Protein AF-A0A7S2VFX1-F1 (afdb_monomer_lite)

InterPro domains:
  IPR008928 Six-hairpin glycosidase superfamily [SSF48208] (73-477)
  IPR012341 Six-hairpin glycosidase-like superfamily [G3DSA:1.50.10.10] (66-478)
  IPR054491 Mannosylglycerate hydrolase MGH1-like, glycoside hydrolase domain [PF22422] (74-386)

Structure (mmCIF, N/CA/C/O backbone):
data_AF-A0A7S2VFX1-F1
#
_entry.id   AF-A0A7S2VFX1-F1
#
loop_
_atom_site.group_PDB
_atom_site.id
_atom_site.type_symbol
_atom_site.label_atom_id
_atom_site.label_alt_id
_atom_site.label_comp_id
_atom_site.label_asym_id
_atom_site.label_entity_id
_atom_site.label_seq_id
_atom_site.pdbx_PDB_ins_code
_atom_site.Cartn_x
_atom_site.Cartn_y
_atom_site.Cartn_z
_atom_site.occupancy
_atom_site.B_iso_or_equiv
_atom_site.auth_seq_id
_atom_site.auth_comp_id
_atom_site.auth_asym_id
_atom_site.auth_atom_id
_atom_site.pdbx_PDB_model_num
ATOM 1 N N . MET A 1 1 ? -3.428 -0.603 46.374 1.00 33.31 1 MET A N 1
ATOM 2 C CA . MET A 1 1 ? -2.590 -1.758 45.980 1.00 33.31 1 MET A CA 1
ATOM 3 C C . MET A 1 1 ? -3.506 -2.865 45.444 1.00 33.31 1 MET A C 1
ATOM 5 O O . MET A 1 1 ? -3.702 -3.890 46.081 1.00 33.31 1 MET A O 1
ATOM 9 N N . MET A 1 2 ? -4.162 -2.588 44.310 1.00 26.67 2 MET A N 1
ATOM 10 C CA . MET A 1 2 ? -5.038 -3.521 43.588 1.00 26.67 2 MET A CA 1
ATOM 11 C C . MET A 1 2 ? -4.277 -4.099 42.393 1.00 26.67 2 MET A C 1
ATOM 13 O O . MET A 1 2 ? -3.355 -3.478 41.875 1.00 26.67 2 MET A O 1
ATOM 17 N N . ARG A 1 3 ? -4.646 -5.330 42.057 1.00 28.69 3 ARG A N 1
ATOM 18 C CA . ARG A 1 3 ? -3.857 -6.371 41.400 1.00 28.69 3 ARG A CA 1
ATOM 19 C C . ARG A 1 3 ? -3.535 -6.124 39.923 1.00 28.69 3 ARG A C 1
ATOM 21 O O . ARG A 1 3 ? -4.416 -5.889 39.106 1.00 28.69 3 ARG A O 1
ATOM 28 N N . MET A 1 4 ? -2.266 -6.357 39.607 1.00 33.19 4 MET A N 1
ATOM 29 C CA . MET A 1 4 ? -1.637 -6.416 38.288 1.00 33.19 4 MET A CA 1
ATOM 30 C C . MET A 1 4 ? -1.724 -7.850 37.725 1.00 33.19 4 MET A C 1
ATOM 32 O O . MET A 1 4 ? -0.720 -8.529 37.540 1.00 33.19 4 MET A O 1
ATOM 36 N N . THR A 1 5 ? -2.947 -8.358 37.542 1.00 37.72 5 THR A N 1
ATOM 37 C CA . THR A 1 5 ? -3.208 -9.701 36.972 1.00 37.72 5 THR A CA 1
ATOM 38 C C . THR A 1 5 ? -3.954 -9.644 35.633 1.00 37.72 5 THR A C 1
ATOM 40 O O . THR A 1 5 ? -4.164 -10.690 35.029 1.00 37.72 5 THR A O 1
ATOM 43 N N . SER A 1 6 ? -4.333 -8.455 35.134 1.00 46.56 6 SER A N 1
ATOM 44 C CA . SER A 1 6 ? -5.256 -8.372 33.992 1.00 46.56 6 SER A CA 1
ATOM 45 C C . SER A 1 6 ? -4.603 -8.638 32.634 1.00 46.56 6 SER A C 1
ATOM 47 O O . SER A 1 6 ? -5.194 -9.350 31.847 1.00 46.56 6 SER A O 1
ATOM 49 N N . LEU A 1 7 ? -3.368 -8.209 32.354 1.00 42.47 7 LEU A N 1
ATOM 50 C CA . LEU A 1 7 ? -2.853 -8.264 30.970 1.00 42.47 7 LEU A CA 1
ATOM 51 C C . LEU A 1 7 ? -2.482 -9.678 30.469 1.00 42.47 7 LEU A C 1
ATOM 53 O O . LEU A 1 7 ? -2.742 -10.009 29.315 1.00 42.47 7 LEU A O 1
ATOM 57 N N . LEU A 1 8 ? -1.970 -10.565 31.333 1.00 43.78 8 LEU A N 1
ATOM 58 C CA . LEU A 1 8 ? -1.825 -11.994 30.991 1.00 43.78 8 LEU A CA 1
ATOM 59 C C . LEU A 1 8 ? -3.181 -12.731 31.003 1.00 43.78 8 LEU A C 1
ATOM 61 O O . LEU A 1 8 ? -3.349 -13.720 30.291 1.00 43.78 8 LEU A O 1
ATOM 65 N N . GLN A 1 9 ? -4.177 -12.238 31.754 1.00 48.12 9 GLN A N 1
ATOM 66 C CA . GLN A 1 9 ? -5.572 -12.686 31.625 1.00 48.12 9 GLN A CA 1
ATOM 67 C C . GLN A 1 9 ? -6.243 -12.153 30.342 1.00 48.12 9 GLN A C 1
ATOM 69 O O . GLN A 1 9 ? -7.143 -12.807 29.820 1.00 48.12 9 GLN A O 1
ATOM 74 N N . ASP A 1 10 ? -5.777 -11.037 29.778 1.00 52.31 10 ASP A N 1
ATOM 75 C CA . ASP A 1 10 ? -6.357 -10.407 28.589 1.00 52.31 10 ASP A CA 1
ATOM 76 C C . ASP A 1 10 ? -5.992 -11.153 27.298 1.00 52.31 10 ASP A C 1
ATOM 78 O O . ASP A 1 10 ? -6.836 -11.237 26.405 1.00 52.31 10 ASP A O 1
ATOM 82 N N . ASN A 1 11 ? -4.817 -11.791 27.212 1.00 52.62 11 ASN A N 1
ATOM 83 C CA . ASN A 1 11 ? -4.531 -12.754 26.134 1.00 52.62 11 ASN A CA 1
ATOM 84 C C . ASN A 1 11 ? -5.413 -14.007 26.249 1.00 52.62 11 ASN A C 1
ATOM 86 O O . ASN A 1 11 ? -5.896 -14.519 25.239 1.00 52.62 11 ASN A O 1
ATOM 90 N N . ASN A 1 12 ? -5.716 -14.435 27.480 1.00 54.69 12 ASN A N 1
ATOM 91 C CA . ASN A 1 12 ? -6.680 -15.507 27.722 1.00 54.69 12 ASN A CA 1
ATOM 92 C C . ASN A 1 12 ? -8.123 -15.089 27.383 1.00 54.69 12 ASN A C 1
ATOM 94 O O . ASN A 1 12 ? -8.945 -15.950 27.104 1.00 54.69 12 ASN A O 1
ATOM 98 N N . SER A 1 13 ? -8.465 -13.794 27.363 1.00 58.91 13 SER A N 1
ATOM 99 C CA . SER A 1 13 ? -9.802 -13.332 26.943 1.00 58.91 13 SER A CA 1
ATOM 100 C C . SER A 1 13 ? -10.052 -13.517 25.441 1.00 58.91 13 SER A C 1
ATOM 102 O O . SER A 1 13 ? -11.174 -13.824 25.041 1.00 58.91 13 SER A O 1
ATOM 104 N N . ILE A 1 14 ? -9.001 -13.398 24.617 1.00 62.12 14 ILE A N 1
ATOM 105 C CA . ILE A 1 14 ? -9.079 -13.626 23.165 1.00 62.12 14 ILE A CA 1
ATOM 106 C C . ILE A 1 14 ? -9.322 -15.117 22.877 1.00 62.12 14 ILE A C 1
ATOM 108 O O . ILE A 1 14 ? -10.016 -15.454 21.916 1.00 62.12 14 ILE A O 1
ATOM 112 N N . THR A 1 15 ? -8.795 -16.006 23.728 1.00 59.31 15 THR A N 1
ATOM 113 C CA . THR A 1 15 ? -8.941 -17.464 23.599 1.00 59.31 15 THR A CA 1
ATOM 114 C C . THR A 1 15 ? -10.164 -18.037 24.332 1.00 59.31 15 THR A C 1
ATOM 116 O O . THR A 1 15 ? -10.710 -19.036 23.873 1.00 59.31 15 THR A O 1
ATOM 119 N N . ASN A 1 16 ? -10.644 -17.403 25.413 1.00 51.91 16 ASN A N 1
ATOM 120 C CA . ASN A 1 16 ? -11.705 -17.932 26.288 1.00 51.91 16 ASN A CA 1
ATOM 121 C C . ASN A 1 16 ? -13.098 -17.301 26.096 1.00 51.91 16 ASN A C 1
ATOM 123 O O . ASN A 1 16 ? -14.014 -17.636 26.851 1.00 51.91 16 ASN A O 1
ATOM 127 N N . SER A 1 17 ? -13.314 -16.412 25.117 1.00 56.19 17 SER A N 1
ATOM 128 C CA . SER A 1 17 ? -14.684 -16.022 24.745 1.00 56.19 17 SER A CA 1
ATOM 129 C C . SER A 1 17 ? -15.434 -17.280 24.285 1.00 56.19 17 SER A C 1
ATOM 131 O O . SER A 1 17 ? -14.989 -17.902 23.321 1.00 56.19 17 SER A O 1
ATOM 133 N N . SER A 1 18 ? -16.509 -17.674 24.984 1.00 50.53 18 SER A N 1
ATOM 134 C CA . SER A 1 18 ? -17.285 -18.909 24.763 1.00 50.53 18 SER A CA 1
ATOM 135 C C . SER A 1 18 ? -17.338 -19.302 23.283 1.00 50.53 18 SER A C 1
ATOM 137 O O . SER A 1 18 ? -17.960 -18.610 22.477 1.00 50.53 18 SER A O 1
ATOM 139 N N . ILE A 1 19 ? -16.621 -20.371 22.929 1.00 54.34 19 ILE A N 1
ATOM 140 C CA . ILE A 1 19 ? -16.314 -20.746 21.547 1.00 54.34 19 ILE A CA 1
ATOM 141 C C . ILE A 1 19 ? -17.602 -21.201 20.852 1.00 54.34 19 ILE A C 1
ATOM 143 O O . ILE A 1 19 ? -17.987 -22.363 20.925 1.00 54.34 19 ILE A O 1
ATOM 147 N N . THR A 1 20 ? -18.264 -20.280 20.159 1.00 62.88 20 THR A N 1
ATOM 148 C CA . THR A 1 20 ? -19.291 -20.581 19.149 1.00 62.88 20 THR A CA 1
ATOM 149 C C . THR A 1 20 ? -18.734 -20.457 17.724 1.00 62.88 20 THR A C 1
AT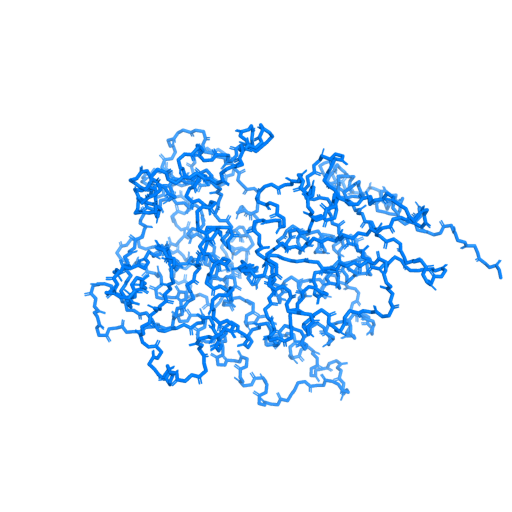OM 151 O O . THR A 1 20 ? -19.498 -20.312 16.775 1.00 62.88 20 THR A O 1
ATOM 154 N N . GLY A 1 21 ? -17.405 -20.471 17.563 1.00 70.50 21 GLY A N 1
ATOM 155 C CA . GLY A 1 21 ? -16.719 -20.320 16.275 1.00 70.50 21 GLY A CA 1
ATOM 156 C C . GLY A 1 21 ? -16.372 -21.652 15.608 1.00 70.50 21 GLY A C 1
ATOM 157 O O . GLY A 1 21 ? -16.281 -22.694 16.258 1.00 70.50 21 GLY A O 1
ATOM 158 N N . THR A 1 22 ? -16.142 -21.617 14.294 1.00 86.56 22 THR A N 1
ATOM 159 C CA . THR A 1 22 ? -15.633 -22.783 13.546 1.00 86.56 22 THR A CA 1
ATOM 160 C C . THR A 1 22 ? -14.206 -23.153 13.995 1.00 86.56 22 THR A C 1
ATOM 162 O O . THR A 1 22 ? -13.490 -22.291 14.514 1.00 86.56 22 THR A O 1
ATOM 165 N N . PRO A 1 23 ? -13.725 -24.393 13.757 1.00 88.12 23 PRO A N 1
ATOM 166 C CA . PRO A 1 23 ? -12.337 -24.767 14.052 1.00 88.12 23 PRO A CA 1
ATOM 167 C C . PRO A 1 23 ? -11.302 -23.833 13.405 1.00 88.12 23 PRO A C 1
ATOM 169 O O . PRO A 1 23 ? -10.322 -23.456 14.044 1.00 88.12 23 PRO A O 1
ATOM 172 N N . LEU A 1 24 ? -11.563 -23.393 12.167 1.00 85.88 24 LEU A N 1
ATOM 173 C CA . LEU A 1 24 ? -10.715 -22.441 11.449 1.00 85.88 24 LEU A CA 1
ATOM 174 C C . LEU A 1 24 ? -10.653 -21.083 12.161 1.00 85.88 24 LEU A C 1
ATOM 176 O O . LEU A 1 24 ? -9.581 -20.502 12.305 1.00 85.88 24 LEU A O 1
ATOM 180 N N . GLU A 1 25 ? -11.794 -20.585 12.638 1.00 85.75 25 GLU A N 1
ATOM 181 C CA . GLU A 1 25 ? -11.852 -19.327 13.380 1.00 85.75 25 GLU A CA 1
ATOM 182 C C . GLU A 1 25 ? -11.098 -19.418 14.713 1.00 85.75 25 GLU A C 1
ATOM 184 O O . GLU A 1 25 ? -10.359 -18.501 15.068 1.00 85.75 25 GLU A O 1
ATOM 189 N N . SER A 1 26 ? -11.239 -20.532 15.436 1.00 86.31 26 SER A N 1
ATOM 190 C CA . SER A 1 26 ? -10.502 -20.774 16.680 1.00 86.31 26 SER A CA 1
ATOM 191 C C . SER A 1 26 ? -8.988 -20.782 16.446 1.00 86.31 26 SER A C 1
ATOM 193 O O . SER A 1 26 ? -8.245 -20.106 17.162 1.00 86.31 26 SER A O 1
ATOM 195 N N . GLN A 1 27 ? -8.530 -21.457 15.389 1.00 88.00 27 GLN A N 1
ATOM 196 C CA . GLN A 1 27 ? -7.118 -21.482 15.017 1.00 88.00 27 GLN A CA 1
ATOM 197 C C . GLN A 1 27 ? -6.606 -20.091 14.615 1.00 88.00 27 GLN A C 1
ATOM 199 O O . GLN A 1 27 ? -5.551 -19.670 15.087 1.00 88.00 27 GLN A O 1
ATOM 204 N N . ALA A 1 28 ? -7.367 -19.337 13.815 1.00 86.88 28 ALA A N 1
ATOM 205 C CA . ALA A 1 28 ? -7.005 -17.975 13.422 1.00 86.88 28 ALA A CA 1
ATOM 206 C C . ALA A 1 28 ? -6.890 -17.030 14.633 1.00 86.88 28 ALA A C 1
ATOM 208 O O . ALA A 1 28 ? -5.941 -16.250 14.722 1.00 86.88 28 ALA A O 1
ATOM 209 N N . ARG A 1 29 ? -7.809 -17.137 15.603 1.00 88.25 29 ARG A N 1
ATOM 210 C CA . ARG A 1 29 ? -7.745 -16.389 16.870 1.00 88.25 29 ARG A CA 1
ATOM 211 C C . ARG A 1 29 ? -6.509 -16.757 17.683 1.00 88.25 29 ARG A C 1
ATOM 213 O O . ARG A 1 29 ? -5.850 -15.862 18.201 1.00 88.25 29 ARG A O 1
ATOM 220 N N . SER A 1 30 ? -6.178 -18.047 17.766 1.00 87.94 30 SER A N 1
ATOM 221 C CA . SER A 1 30 ? -4.975 -18.519 18.460 1.00 87.94 30 SER A CA 1
ATOM 222 C C . SER A 1 30 ? -3.700 -17.971 17.820 1.00 87.94 30 SER A C 1
ATOM 224 O O . SER A 1 30 ? -2.816 -17.502 18.534 1.00 87.94 30 SER A O 1
ATOM 226 N N . ILE A 1 31 ? -3.613 -17.991 16.485 1.00 88.19 31 ILE A N 1
ATOM 227 C CA . ILE A 1 31 ? -2.472 -17.440 15.743 1.00 88.19 31 ILE A CA 1
ATOM 228 C C . ILE A 1 31 ? -2.347 -15.942 16.024 1.00 88.19 31 ILE A C 1
ATOM 230 O O . ILE A 1 31 ? -1.284 -15.496 16.456 1.00 88.19 31 ILE A O 1
ATOM 234 N N . LEU A 1 32 ? -3.438 -15.179 15.875 1.00 88.94 32 LEU A N 1
ATOM 235 C CA . LEU A 1 32 ? -3.440 -13.747 16.170 1.00 88.94 32 LEU A CA 1
ATOM 236 C C . LEU A 1 32 ? -3.000 -13.480 17.611 1.00 88.94 32 LEU A C 1
ATOM 238 O O . LEU A 1 32 ? -2.066 -12.713 17.807 1.00 88.94 32 LEU A O 1
ATOM 242 N N . ALA A 1 33 ? -3.597 -14.146 18.601 1.00 87.75 33 ALA A N 1
ATOM 243 C CA . ALA A 1 33 ? -3.255 -13.966 20.010 1.00 87.75 33 ALA A CA 1
ATOM 244 C C . ALA A 1 33 ? -1.771 -14.246 20.290 1.00 87.75 33 ALA A C 1
ATOM 246 O O . ALA A 1 33 ? -1.122 -13.457 20.970 1.00 87.75 33 ALA A O 1
ATOM 247 N N . SER A 1 34 ? -1.217 -15.320 19.716 1.00 88.19 34 SER A N 1
ATOM 248 C CA . SER A 1 34 ? 0.209 -15.653 19.851 1.00 88.19 34 SER A CA 1
ATOM 249 C C . SER A 1 34 ? 1.148 -14.680 19.130 1.00 88.19 34 SER A C 1
ATOM 251 O O . SER A 1 34 ? 2.321 -14.575 19.482 1.00 88.19 34 SER A O 1
ATOM 253 N N . SER A 1 35 ? 0.640 -13.943 18.138 1.00 88.00 35 SER A N 1
ATOM 254 C CA . SER A 1 35 ? 1.414 -12.951 17.389 1.00 88.00 35 SER A CA 1
ATOM 255 C C . SER A 1 35 ? 1.465 -11.580 18.070 1.00 88.00 35 SER A C 1
ATOM 257 O O . SER A 1 35 ? 2.346 -10.786 17.744 1.00 88.00 35 SER A O 1
ATOM 259 N N . ILE A 1 36 ? 0.561 -11.275 19.011 1.00 90.38 36 ILE A N 1
ATOM 260 C CA . ILE A 1 36 ? 0.500 -9.961 19.671 1.00 90.38 36 ILE A CA 1
ATOM 261 C C . ILE A 1 36 ? 1.710 -9.795 20.584 1.00 90.38 36 ILE A C 1
ATOM 263 O O . ILE A 1 36 ? 1.904 -10.558 21.527 1.00 90.38 36 ILE A O 1
ATOM 267 N N . HIS A 1 37 ? 2.497 -8.760 20.319 1.00 88.19 37 HIS A N 1
ATOM 268 C CA . HIS A 1 37 ? 3.628 -8.359 21.143 1.00 88.19 37 HIS A CA 1
ATOM 269 C C . HIS A 1 37 ? 3.364 -6.993 21.750 1.00 88.19 37 HIS A C 1
ATOM 271 O O . HIS A 1 37 ? 2.705 -6.143 21.146 1.00 88.19 37 HIS A O 1
ATOM 277 N N . SER A 1 38 ? 3.894 -6.785 22.954 1.00 87.38 38 SER A N 1
ATOM 278 C CA . SER A 1 38 ? 3.854 -5.492 23.619 1.00 87.38 38 SER A CA 1
ATOM 279 C C . SER A 1 38 ? 5.215 -5.141 24.194 1.00 87.38 38 SER A C 1
ATOM 281 O O . SER A 1 38 ? 5.843 -6.002 24.805 1.00 87.38 38 SER A O 1
ATOM 283 N N . ILE A 1 39 ? 5.633 -3.886 24.048 1.00 82.00 39 ILE A N 1
ATOM 284 C CA . ILE A 1 39 ? 6.846 -3.365 24.692 1.00 82.00 39 ILE A CA 1
ATOM 285 C C . ILE A 1 39 ? 6.400 -2.559 25.924 1.00 82.00 39 ILE A C 1
ATOM 287 O O . ILE A 1 39 ? 5.689 -1.559 25.753 1.00 82.00 39 ILE A O 1
ATOM 291 N N . PRO A 1 40 ? 6.729 -3.001 27.154 1.00 75.19 40 PRO A N 1
ATOM 292 C CA . PRO A 1 40 ? 6.301 -2.338 28.383 1.00 75.19 40 PRO A CA 1
ATOM 293 C C . PRO A 1 40 ? 6.916 -0.938 28.532 1.00 75.19 40 PRO A C 1
ATOM 295 O O . PRO A 1 40 ? 8.020 -0.685 28.061 1.00 75.19 40 PRO A O 1
ATOM 298 N N . SER A 1 41 ? 6.203 -0.027 29.205 1.00 70.44 41 SER A N 1
ATOM 299 C CA . SER A 1 41 ? 6.792 1.228 29.691 1.00 70.44 41 SER A CA 1
ATOM 300 C C . SER A 1 41 ? 7.607 0.952 30.942 1.00 70.44 41 SER A C 1
ATOM 302 O O . SER A 1 41 ? 7.140 0.262 31.846 1.00 70.44 41 SER A O 1
ATOM 304 N N . THR A 1 42 ? 8.802 1.517 31.012 1.00 63.88 42 THR A N 1
ATOM 305 C CA . THR A 1 42 ? 9.691 1.426 32.175 1.00 63.88 42 THR A CA 1
ATOM 306 C C . THR A 1 42 ? 9.437 2.558 33.172 1.00 63.88 42 THR A C 1
ATOM 308 O O . THR A 1 42 ? 9.608 2.383 34.377 1.00 63.88 42 THR A O 1
ATOM 311 N N . THR A 1 43 ? 8.929 3.697 32.689 1.00 62.59 43 THR A N 1
ATOM 312 C CA . THR A 1 43 ? 8.629 4.898 33.482 1.00 62.59 43 THR A CA 1
ATOM 313 C C . THR A 1 43 ? 7.237 4.903 34.118 1.00 62.59 43 THR A C 1
ATOM 315 O O . THR A 1 43 ? 6.988 5.677 35.045 1.00 62.59 43 THR A O 1
ATOM 318 N N . SER A 1 44 ? 6.320 4.036 33.676 1.00 56.25 44 SER A N 1
ATOM 319 C CA . SER A 1 44 ? 4.962 3.954 34.221 1.00 56.25 44 SER A CA 1
ATOM 320 C C . SER A 1 44 ? 4.595 2.530 34.631 1.00 56.25 44 SER A C 1
ATOM 322 O O . SER A 1 44 ? 4.673 1.581 33.858 1.00 56.25 44 SER A O 1
ATOM 324 N N . SER A 1 45 ? 4.122 2.376 35.866 1.00 53.31 45 SER A N 1
ATOM 325 C CA . SER A 1 45 ? 3.791 1.085 36.476 1.00 53.31 45 SER A CA 1
ATOM 326 C C . SER A 1 45 ? 2.562 0.374 35.882 1.00 53.31 45 SER A C 1
ATOM 328 O O . SER A 1 45 ? 2.038 -0.526 36.535 1.00 53.31 45 SER A O 1
ATOM 330 N N . SER A 1 46 ? 2.044 0.744 34.696 1.00 51.03 46 SER A N 1
ATOM 331 C CA . SER A 1 46 ? 0.810 0.101 34.195 1.00 51.03 46 SER A CA 1
ATOM 332 C C . SER A 1 46 ? 0.445 0.172 32.701 1.00 51.03 46 SER A C 1
ATOM 334 O O . SER A 1 46 ? -0.619 -0.342 32.361 1.00 51.03 46 SER A O 1
ATOM 336 N N . SER A 1 47 ? 1.256 0.699 31.776 1.00 60.59 47 SER A N 1
ATOM 337 C CA . SER A 1 47 ? 0.872 0.657 30.348 1.00 60.59 47 SER A CA 1
ATOM 338 C C . SER A 1 47 ? 2.027 0.324 29.416 1.00 60.59 47 SER A C 1
ATOM 340 O O . SER A 1 47 ? 2.998 1.074 29.350 1.00 60.59 47 SER A O 1
ATOM 342 N N . SER A 1 48 ? 1.910 -0.770 28.654 1.00 60.00 48 SER A N 1
ATOM 343 C CA . SER A 1 48 ? 2.790 -1.004 27.507 1.00 60.00 48 SER A CA 1
ATOM 344 C C . SER A 1 48 ? 2.679 0.146 26.512 1.00 60.00 48 SER A C 1
ATOM 346 O O . SER A 1 48 ? 1.584 0.648 26.253 1.00 60.00 48 SER A O 1
ATOM 348 N N . ILE A 1 49 ? 3.822 0.573 25.979 1.00 76.44 49 ILE A N 1
ATOM 349 C CA . ILE A 1 49 ? 3.930 1.752 25.114 1.00 76.44 49 ILE A CA 1
ATOM 350 C C . ILE A 1 49 ? 3.558 1.404 23.670 1.00 76.44 49 ILE A C 1
ATOM 352 O O . ILE A 1 49 ? 2.984 2.233 22.960 1.00 76.44 49 ILE A O 1
ATOM 356 N N . TYR A 1 50 ? 3.877 0.178 23.252 1.00 86.69 50 TYR A N 1
ATOM 357 C CA . TYR A 1 50 ? 3.712 -0.289 21.881 1.00 86.69 50 TYR A CA 1
ATOM 358 C C . TYR A 1 50 ? 3.035 -1.648 21.855 1.00 86.69 50 TYR A C 1
ATOM 360 O O . TYR A 1 50 ? 3.335 -2.502 22.689 1.00 86.69 50 TYR A O 1
ATOM 368 N N . TYR A 1 51 ? 2.172 -1.841 20.863 1.00 89.81 51 TYR A N 1
ATOM 369 C CA . TYR A 1 51 ? 1.478 -3.086 20.570 1.00 89.81 51 TYR A CA 1
ATOM 370 C C . TYR A 1 51 ? 1.502 -3.336 19.065 1.00 89.81 51 TYR A C 1
ATOM 372 O O . TYR A 1 51 ? 1.163 -2.449 18.282 1.00 89.81 51 TYR A O 1
ATOM 380 N N . TYR A 1 52 ? 1.908 -4.533 18.656 1.00 89.69 52 TYR A N 1
ATOM 381 C CA . TYR A 1 52 ? 2.027 -4.882 17.243 1.00 89.69 52 TYR A CA 1
ATOM 382 C C . TYR A 1 52 ? 1.916 -6.397 17.035 1.00 89.69 52 TYR A C 1
ATOM 384 O O . TYR A 1 52 ? 2.208 -7.167 17.955 1.00 89.69 52 TYR A O 1
ATOM 392 N N . PRO A 1 53 ? 1.493 -6.855 15.844 1.00 87.19 53 PRO A N 1
ATOM 393 C CA . PRO A 1 53 ? 1.596 -8.260 15.493 1.00 87.19 53 PRO A CA 1
ATOM 394 C C . PRO A 1 53 ? 3.032 -8.564 15.053 1.00 87.19 53 PRO A C 1
ATOM 396 O O . PRO A 1 53 ? 3.632 -7.795 14.300 1.00 87.19 53 PRO A O 1
ATOM 399 N N . LYS A 1 54 ? 3.582 -9.706 15.466 1.00 80.19 54 LYS A N 1
ATOM 400 C CA . LYS A 1 54 ? 4.793 -10.242 14.843 1.00 80.19 54 LYS A CA 1
ATOM 401 C C . LYS A 1 54 ? 4.518 -10.491 13.369 1.00 80.19 54 LYS A C 1
ATOM 403 O O . LYS A 1 54 ? 3.664 -11.305 13.030 1.00 80.19 54 LYS A O 1
ATOM 408 N N . ALA A 1 55 ? 5.260 -9.804 12.509 1.00 62.62 55 ALA A N 1
ATOM 409 C CA . ALA A 1 55 ? 5.146 -9.992 11.070 1.00 62.62 55 ALA A CA 1
ATOM 410 C C . ALA A 1 55 ? 5.662 -11.377 10.624 1.00 62.62 55 ALA A C 1
ATOM 412 O O . ALA A 1 55 ? 5.228 -11.884 9.595 1.00 62.62 55 ALA A O 1
ATOM 413 N N . TYR A 1 56 ? 6.544 -12.014 11.410 1.00 61.72 56 TYR A N 1
ATOM 414 C CA . TYR A 1 56 ? 7.188 -13.280 11.057 1.00 61.72 56 TYR A CA 1
ATOM 415 C C . TYR A 1 56 ? 7.259 -14.219 12.259 1.00 61.72 56 TYR A C 1
ATOM 417 O O . TYR A 1 56 ? 7.469 -13.787 13.392 1.00 61.72 56 TYR A O 1
ATOM 425 N N . ASN A 1 57 ? 7.144 -15.524 12.003 1.00 54.53 57 ASN A N 1
ATOM 426 C CA . ASN A 1 57 ? 7.300 -16.576 13.014 1.00 54.53 57 ASN A CA 1
ATOM 427 C C . ASN A 1 57 ? 8.781 -16.837 13.368 1.00 54.53 57 ASN A C 1
ATOM 429 O O . ASN A 1 57 ? 9.170 -17.969 13.643 1.00 54.53 57 ASN A O 1
ATOM 433 N N . SER A 1 58 ? 9.622 -15.803 13.296 1.00 55.84 58 SER A N 1
ATOM 434 C CA . SER A 1 58 ? 11.019 -15.868 13.708 1.00 55.84 58 SER A CA 1
ATOM 435 C C . SER A 1 58 ? 11.133 -15.343 15.134 1.00 55.84 58 SER A C 1
ATOM 437 O O . SER A 1 58 ? 10.644 -14.257 15.454 1.00 55.84 58 SER A O 1
ATOM 439 N N . THR A 1 59 ? 11.779 -16.121 16.000 1.00 58.81 59 THR A N 1
ATOM 440 C CA . THR A 1 59 ? 12.169 -15.686 17.348 1.00 58.81 59 THR A CA 1
ATOM 441 C C . THR A 1 59 ? 13.167 -14.536 17.315 1.00 58.81 59 THR A C 1
ATOM 443 O O . THR A 1 59 ? 13.239 -13.772 18.274 1.00 58.81 59 THR A O 1
ATOM 446 N N . ASP A 1 60 ? 13.878 -14.392 16.198 1.00 54.75 60 ASP A N 1
ATOM 447 C CA . ASP A 1 60 ? 15.042 -13.522 16.069 1.00 54.75 60 ASP A CA 1
ATOM 448 C C . ASP A 1 60 ? 14.656 -12.125 15.575 1.00 54.75 60 ASP A C 1
ATOM 450 O O . ASP A 1 60 ? 15.468 -11.202 15.610 1.00 54.75 60 ASP A O 1
ATOM 454 N N . VAL A 1 61 ? 13.402 -11.941 15.136 1.00 61.56 61 VAL A N 1
ATOM 455 C CA . VAL A 1 61 ? 12.927 -10.662 14.606 1.00 61.56 61 VAL A CA 1
ATOM 456 C C . VAL A 1 61 ? 11.789 -10.094 15.443 1.00 61.56 61 VAL A C 1
ATOM 458 O O . VAL A 1 61 ? 10.604 -10.262 15.154 1.00 61.56 61 VAL A O 1
ATOM 461 N N . ASN A 1 62 ? 12.179 -9.371 16.489 1.00 68.00 62 ASN A N 1
ATOM 462 C CA . ASN A 1 62 ? 11.283 -8.548 17.292 1.00 68.00 62 ASN A CA 1
ATOM 463 C C . ASN A 1 62 ? 11.327 -7.085 16.826 1.00 68.00 62 ASN A C 1
ATOM 465 O O . ASN A 1 62 ? 12.335 -6.600 16.316 1.00 68.00 62 ASN A O 1
ATOM 469 N N . GLY A 1 63 ? 10.218 -6.371 17.019 1.00 76.19 63 GLY A N 1
ATOM 470 C CA . GLY A 1 63 ? 10.157 -4.924 16.819 1.00 76.19 63 GLY A CA 1
ATOM 471 C C . GLY A 1 63 ? 9.977 -4.448 15.379 1.00 76.19 63 GLY A C 1
ATOM 472 O O . GLY A 1 63 ? 10.044 -3.247 15.166 1.00 76.19 63 GLY A O 1
ATOM 473 N N . VAL A 1 64 ? 9.724 -5.313 14.393 1.00 82.31 64 VAL A N 1
ATOM 474 C CA . VAL A 1 64 ? 9.368 -4.865 13.031 1.00 82.31 64 VAL A CA 1
ATOM 475 C C . VAL A 1 64 ? 7.858 -4.881 12.852 1.00 82.31 64 VAL A C 1
ATOM 477 O O . VAL A 1 64 ? 7.203 -5.899 13.073 1.00 82.31 64 VAL A O 1
ATOM 480 N N . VAL A 1 65 ? 7.317 -3.747 12.428 1.00 88.19 65 VAL A N 1
ATOM 481 C CA . VAL A 1 65 ? 5.891 -3.528 12.225 1.00 88.19 65 VAL A CA 1
ATOM 482 C C . VAL A 1 65 ? 5.657 -3.163 10.766 1.00 88.19 65 VAL A C 1
ATOM 484 O O . VAL A 1 65 ? 6.046 -2.087 10.320 1.00 88.19 65 VAL A O 1
ATOM 487 N N . ASP A 1 66 ? 5.004 -4.056 10.028 1.00 90.12 66 ASP A N 1
ATOM 488 C CA . ASP A 1 66 ? 4.478 -3.764 8.694 1.00 90.12 66 ASP A CA 1
ATOM 489 C C . ASP A 1 66 ? 3.099 -3.102 8.810 1.00 90.12 66 ASP A C 1
ATOM 491 O O . ASP A 1 66 ? 2.210 -3.617 9.498 1.00 90.12 66 ASP A O 1
ATOM 495 N N . SER A 1 67 ? 2.916 -1.964 8.135 1.00 93.88 67 SER A N 1
ATOM 496 C CA . SER A 1 67 ? 1.675 -1.188 8.205 1.00 93.88 67 SER A CA 1
ATOM 497 C C . SER A 1 67 ? 0.452 -2.011 7.781 1.00 93.88 67 SER A C 1
ATOM 499 O O . SER A 1 67 ? -0.532 -2.081 8.521 1.00 93.88 67 SER A O 1
ATOM 501 N N . THR A 1 68 ? 0.516 -2.714 6.643 1.00 92.81 68 THR A N 1
ATOM 502 C CA . THR A 1 68 ? -0.619 -3.499 6.126 1.00 92.81 68 THR A CA 1
ATOM 503 C C . THR A 1 68 ? -1.023 -4.597 7.117 1.00 92.81 68 THR A C 1
ATOM 505 O O . THR A 1 68 ? -2.201 -4.738 7.455 1.00 92.81 68 THR A O 1
ATOM 508 N N . THR A 1 69 ? -0.047 -5.341 7.636 1.00 91.44 69 THR A N 1
ATOM 509 C CA . THR A 1 69 ? -0.248 -6.409 8.624 1.00 91.44 69 THR A CA 1
ATOM 510 C C . THR A 1 69 ? -0.848 -5.865 9.919 1.00 91.44 69 THR A C 1
ATOM 512 O O . THR A 1 69 ? -1.801 -6.442 10.451 1.00 91.44 69 THR A O 1
ATOM 515 N N . LEU A 1 70 ? -0.349 -4.726 10.410 1.00 94.94 70 LEU A N 1
ATOM 516 C CA . LEU A 1 70 ? -0.872 -4.082 11.612 1.00 94.94 70 LEU A CA 1
ATOM 517 C C . LEU A 1 70 ? -2.330 -3.646 11.440 1.00 94.94 70 LEU A C 1
ATOM 519 O O . LEU A 1 70 ? -3.136 -3.887 12.339 1.00 94.94 70 LEU A O 1
ATOM 523 N N . LEU A 1 71 ? -2.688 -3.043 10.303 1.00 96.25 71 LEU A N 1
ATOM 524 C CA . LEU A 1 71 ? -4.061 -2.610 10.028 1.00 96.25 71 LEU A CA 1
ATOM 525 C C . LEU A 1 71 ? -5.037 -3.798 9.986 1.00 96.25 71 LEU A C 1
ATOM 527 O O . LEU A 1 71 ? -6.115 -3.736 10.584 1.00 96.25 71 LEU A O 1
ATOM 531 N N . LEU A 1 72 ? -4.645 -4.909 9.353 1.00 93.88 72 LEU A N 1
ATOM 532 C CA . LEU A 1 72 ? -5.442 -6.142 9.316 1.00 93.88 72 LEU A CA 1
ATOM 533 C C . LEU A 1 72 ? -5.608 -6.763 10.709 1.00 93.88 72 LEU A C 1
ATOM 535 O O . LEU A 1 72 ? -6.708 -7.198 11.069 1.00 93.88 72 LEU A O 1
ATOM 539 N N . ALA A 1 73 ? -4.540 -6.777 11.511 1.00 94.31 73 ALA A N 1
ATOM 540 C CA . ALA A 1 73 ? -4.582 -7.264 12.885 1.00 94.31 73 ALA A CA 1
ATOM 541 C C . ALA A 1 73 ? -5.494 -6.392 13.761 1.00 94.31 73 ALA A C 1
ATOM 543 O O . ALA A 1 73 ? -6.370 -6.924 14.441 1.00 94.31 73 ALA A O 1
ATOM 544 N N . ALA A 1 74 ? -5.360 -5.064 13.686 1.00 96.12 74 ALA A N 1
ATOM 545 C CA . ALA A 1 74 ? -6.191 -4.117 14.426 1.00 96.12 74 ALA A CA 1
ATOM 546 C C . ALA A 1 74 ? -7.675 -4.256 14.053 1.00 96.12 74 ALA A C 1
ATOM 548 O O . ALA A 1 74 ? -8.534 -4.376 14.920 1.00 96.12 74 ALA A O 1
ATOM 549 N N . ARG A 1 75 ? -8.002 -4.354 12.761 1.00 95.50 75 ARG A N 1
ATOM 550 C CA . ARG A 1 75 ? -9.377 -4.632 12.328 1.00 95.50 75 ARG A CA 1
ATOM 551 C C . ARG A 1 75 ? -9.908 -5.949 12.899 1.00 95.50 75 ARG A C 1
ATOM 553 O O . ARG A 1 75 ? -11.055 -6.020 13.346 1.00 95.50 75 ARG A O 1
ATOM 560 N N . THR A 1 76 ? -9.089 -7.000 12.867 1.00 93.75 76 THR A N 1
ATOM 561 C CA . THR A 1 76 ? -9.478 -8.319 13.377 1.00 93.75 76 THR A CA 1
ATOM 562 C C . THR A 1 76 ? -9.751 -8.255 14.875 1.00 93.75 76 THR A C 1
ATOM 564 O O . THR A 1 76 ? -10.800 -8.719 15.306 1.00 93.75 76 THR A O 1
ATOM 567 N N . LEU A 1 77 ? -8.883 -7.606 15.653 1.00 94.12 77 LEU A N 1
ATOM 568 C CA . LEU A 1 77 ? -9.079 -7.377 17.084 1.00 94.12 77 LEU A CA 1
ATOM 569 C C . LEU A 1 77 ? -10.392 -6.639 17.382 1.00 94.12 77 LEU A C 1
ATOM 571 O O . LEU A 1 77 ? -11.144 -7.086 18.248 1.00 94.12 77 LEU A O 1
ATOM 575 N N . SER A 1 78 ? -10.735 -5.591 16.627 1.00 95.31 78 SER A N 1
ATOM 576 C CA . SER A 1 78 ? -12.034 -4.918 16.771 1.00 95.31 78 SER A CA 1
ATOM 577 C C . SER A 1 78 ? -13.202 -5.863 16.514 1.00 95.31 78 SER A C 1
ATOM 579 O O . SER A 1 78 ? -14.150 -5.877 17.295 1.00 95.31 78 SER A O 1
ATOM 581 N N . LYS A 1 79 ? -13.121 -6.718 15.485 1.00 92.38 79 LYS A N 1
ATOM 582 C CA . LYS A 1 79 ? -14.140 -7.750 15.224 1.00 92.38 79 LYS A CA 1
ATOM 583 C C . LYS A 1 79 ? -14.281 -8.741 16.389 1.00 92.38 79 LYS A C 1
ATOM 585 O O . LYS A 1 79 ? -15.362 -9.287 16.593 1.00 92.38 79 LYS A O 1
ATOM 590 N N . LEU A 1 80 ? -13.217 -8.962 17.163 1.00 91.38 80 LEU A N 1
ATOM 591 C CA . LEU A 1 80 ? -13.236 -9.784 18.377 1.00 91.38 80 LEU A CA 1
ATOM 592 C C . LEU A 1 80 ? -13.714 -9.024 19.629 1.00 91.38 80 LEU A C 1
ATOM 594 O O . LEU A 1 80 ? -13.628 -9.562 20.731 1.00 91.38 80 LEU A O 1
ATOM 598 N N . GLY A 1 81 ? -14.189 -7.783 19.489 1.00 92.75 81 GLY A N 1
ATOM 599 C CA . GLY A 1 81 ? -14.604 -6.936 20.609 1.00 92.75 81 GLY A CA 1
ATOM 600 C C . GLY A 1 81 ? -13.441 -6.280 21.361 1.00 92.75 81 GLY A C 1
ATOM 601 O O . GLY A 1 81 ? -13.647 -5.730 22.439 1.00 92.75 81 GLY A O 1
ATOM 602 N N . ARG A 1 8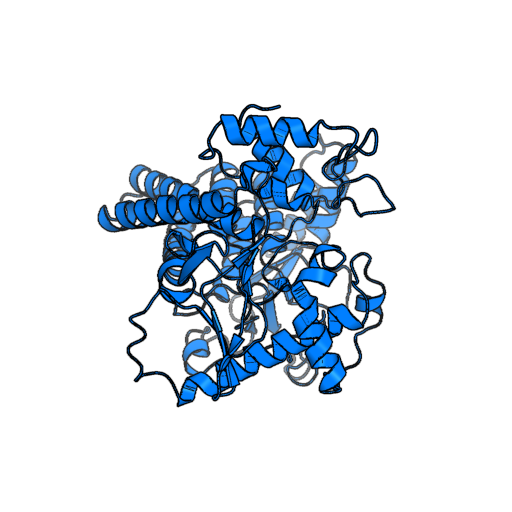2 ? -12.222 -6.319 20.807 1.00 94.06 82 ARG A N 1
ATOM 603 C CA . ARG A 1 82 ? -11.003 -5.724 21.381 1.00 94.06 82 ARG A CA 1
ATOM 604 C C . ARG A 1 82 ? -10.616 -4.425 20.674 1.00 94.06 82 ARG A C 1
ATOM 606 O O . ARG A 1 82 ? -9.478 -4.247 20.226 1.00 94.06 82 ARG A O 1
ATOM 613 N N . SER A 1 83 ? -11.574 -3.502 20.540 1.00 95.44 83 SER A N 1
ATOM 614 C CA . SER A 1 83 ? -11.301 -2.183 19.948 1.00 95.44 83 SER A CA 1
ATOM 615 C C . SER A 1 83 ? -10.283 -1.392 20.774 1.00 95.44 83 SER A C 1
ATOM 617 O O . SER A 1 83 ? -9.486 -0.652 20.206 1.00 95.44 83 SER A O 1
ATOM 619 N N . ASP A 1 84 ? -10.233 -1.613 22.092 1.00 93.94 84 ASP A N 1
ATOM 620 C CA . ASP A 1 84 ? -9.214 -1.075 22.995 1.00 93.94 84 ASP A CA 1
ATOM 621 C C . ASP A 1 84 ? -7.795 -1.340 22.478 1.00 93.94 84 ASP A C 1
ATOM 623 O O . ASP A 1 84 ? -7.032 -0.393 22.291 1.00 93.94 84 ASP A O 1
ATOM 627 N N . LEU A 1 85 ? -7.484 -2.601 22.175 1.00 93.50 85 LEU A N 1
ATOM 628 C CA . LEU A 1 85 ? -6.173 -3.024 21.692 1.00 93.50 85 LEU A CA 1
ATOM 629 C C . LEU A 1 85 ? -5.938 -2.602 20.237 1.00 93.50 85 LEU A C 1
ATOM 631 O O . LEU A 1 85 ? -4.831 -2.232 19.859 1.00 93.50 85 LEU A O 1
ATOM 635 N N . SER A 1 86 ? -6.998 -2.591 19.432 1.00 96.31 86 SER A N 1
ATOM 636 C CA . SER A 1 86 ? -6.957 -2.144 18.034 1.00 96.31 86 SER A CA 1
ATOM 637 C C . SER A 1 86 ? -6.501 -0.689 17.916 1.00 96.31 86 SER A C 1
ATOM 639 O O . SER A 1 86 ? -5.663 -0.358 17.077 1.00 96.31 86 SER A O 1
ATOM 641 N N . TRP A 1 87 ? -6.992 0.182 18.803 1.00 96.50 87 TRP A N 1
ATOM 642 C CA . TRP A 1 87 ? -6.527 1.565 18.880 1.00 96.50 87 TRP A CA 1
ATOM 643 C C . TRP A 1 87 ? -5.060 1.663 19.325 1.00 96.50 87 TRP A C 1
ATOM 645 O O . TRP A 1 87 ? -4.346 2.523 18.814 1.00 96.50 87 TRP A O 1
ATOM 655 N N . GLU A 1 88 ? -4.575 0.787 20.215 1.00 94.81 88 GLU A N 1
ATOM 656 C CA . GLU A 1 88 ? -3.152 0.759 20.604 1.00 94.81 88 GLU A CA 1
ATOM 657 C C . GLU A 1 88 ? -2.224 0.339 19.453 1.00 94.81 88 GLU A C 1
ATOM 659 O O . GLU A 1 88 ? -1.142 0.910 19.283 1.00 94.81 88 GLU A O 1
ATOM 664 N N . PHE A 1 89 ? -2.662 -0.605 18.615 1.00 95.19 89 PHE A N 1
ATOM 665 C CA . PHE A 1 89 ? -1.949 -0.975 17.390 1.00 95.19 89 PHE A CA 1
ATOM 666 C C . PHE A 1 89 ? -1.804 0.252 16.484 1.00 95.19 89 PHE A C 1
ATOM 668 O O . PHE A 1 89 ? -0.701 0.618 16.080 1.00 95.19 89 PHE A O 1
ATOM 675 N N . LEU A 1 90 ? -2.903 0.966 16.234 1.00 96.56 90 LEU A N 1
ATOM 676 C CA . LEU A 1 90 ? -2.863 2.190 15.433 1.00 96.56 90 LEU A CA 1
ATOM 677 C C . LEU A 1 90 ? -1.945 3.255 16.051 1.00 96.56 90 LEU A C 1
ATOM 679 O O . LEU A 1 90 ? -1.200 3.910 15.324 1.00 96.56 90 LEU A O 1
ATOM 683 N N . ARG A 1 91 ? -1.927 3.413 17.383 1.00 94.69 91 ARG A N 1
ATOM 684 C CA . ARG A 1 91 ? -0.996 4.348 18.041 1.00 94.69 91 ARG A CA 1
ATOM 685 C C . ARG A 1 91 ? 0.458 3.965 17.787 1.00 94.69 91 ARG A C 1
ATOM 687 O O . ARG A 1 91 ? 1.265 4.860 17.570 1.00 94.69 91 ARG A O 1
ATOM 694 N N . THR A 1 92 ? 0.779 2.673 17.775 1.00 91.75 92 THR A N 1
ATOM 695 C CA . THR A 1 92 ? 2.131 2.174 17.476 1.00 91.75 92 THR A CA 1
ATOM 696 C C . THR A 1 92 ? 2.577 2.580 16.075 1.00 91.75 92 THR A C 1
ATOM 698 O O . THR A 1 92 ? 3.638 3.180 15.931 1.00 91.75 92 THR A O 1
ATOM 701 N N . LEU A 1 93 ? 1.740 2.353 15.061 1.00 93.38 93 LEU A N 1
ATOM 702 C CA . LEU A 1 93 ? 2.047 2.740 13.681 1.00 93.38 93 LEU A CA 1
ATOM 703 C C . LEU A 1 93 ? 2.203 4.261 13.530 1.00 93.38 93 LEU A C 1
ATOM 705 O O . LEU A 1 93 ? 3.205 4.755 13.021 1.00 93.38 93 LEU A O 1
ATOM 709 N N . PHE A 1 94 ? 1.234 5.028 14.032 1.00 94.38 94 PHE A N 1
ATOM 710 C CA . PHE A 1 94 ? 1.208 6.484 13.883 1.00 94.38 94 PHE A CA 1
ATOM 711 C C . PHE A 1 94 ? 2.202 7.240 14.779 1.00 94.38 94 PHE A C 1
ATOM 713 O O . PHE A 1 94 ? 2.262 8.473 14.702 1.00 94.38 94 PHE A O 1
ATOM 720 N N . ARG A 1 95 ? 2.959 6.549 15.640 1.00 90.50 95 ARG A N 1
ATOM 721 C CA . ARG A 1 95 ? 4.131 7.122 16.323 1.00 90.50 95 ARG A CA 1
ATOM 722 C C . ARG A 1 95 ? 5.322 7.296 15.384 1.00 90.50 95 ARG A C 1
ATOM 724 O O . ARG A 1 95 ? 6.152 8.148 15.658 1.00 90.50 95 ARG A O 1
ATOM 731 N N . ALA A 1 96 ? 5.377 6.537 14.292 1.00 89.44 96 ALA A N 1
ATOM 732 C CA . ALA A 1 96 ? 6.390 6.689 13.252 1.00 89.44 96 ALA A CA 1
ATOM 733 C C . ALA A 1 96 ? 5.990 7.694 12.158 1.00 89.44 96 ALA A C 1
ATOM 735 O O . ALA A 1 96 ? 6.722 7.868 11.191 1.00 89.44 96 ALA A O 1
ATOM 736 N N . GLN A 1 97 ? 4.822 8.338 12.284 1.00 93.31 97 GLN A N 1
ATOM 737 C CA . GLN A 1 97 ? 4.423 9.396 11.363 1.00 93.31 97 GLN A CA 1
ATOM 738 C C . GLN A 1 97 ? 5.315 10.622 11.579 1.00 93.31 97 GLN A C 1
ATOM 740 O O . GLN A 1 97 ? 5.354 11.163 12.686 1.00 93.31 97 GLN A O 1
ATOM 745 N N . SER A 1 98 ? 5.975 11.079 10.523 1.00 89.12 98 SER A N 1
ATOM 746 C CA . SER A 1 98 ? 6.833 12.263 10.561 1.00 89.12 98 SER A CA 1
ATOM 747 C C . SER A 1 98 ? 6.030 13.563 10.719 1.00 89.12 98 SER A C 1
ATOM 749 O O . SER A 1 98 ? 4.805 13.623 10.548 1.00 89.12 98 SER A O 1
ATOM 751 N N . SER A 1 99 ? 6.745 14.648 11.011 1.00 88.81 99 SER A N 1
ATOM 752 C CA . SER A 1 99 ? 6.193 15.997 11.169 1.00 88.81 99 SER A CA 1
ATOM 753 C C . SER A 1 99 ? 5.462 16.500 9.911 1.00 88.81 99 SER A C 1
ATOM 755 O O . SER A 1 99 ? 4.384 17.096 10.032 1.00 88.81 99 SER A O 1
ATOM 757 N N . ASN A 1 100 ? 5.989 16.192 8.717 1.00 88.31 100 ASN A N 1
ATOM 758 C CA . ASN A 1 100 ? 5.387 16.530 7.419 1.00 88.31 100 ASN A CA 1
ATOM 759 C C . ASN A 1 100 ? 4.186 15.644 7.036 1.00 88.31 100 ASN A C 1
ATOM 761 O O . ASN A 1 100 ? 3.529 15.921 6.037 1.00 88.31 100 ASN A O 1
ATOM 765 N N . GLY A 1 101 ? 3.877 14.614 7.830 1.00 94.38 101 GLY A N 1
ATOM 766 C CA . GLY A 1 101 ? 2.741 13.723 7.630 1.00 94.38 101 GLY A CA 1
ATOM 767 C C . GLY A 1 101 ? 3.076 12.385 6.978 1.00 94.38 101 GLY A C 1
ATOM 768 O O . GLY A 1 101 ? 2.200 11.519 7.025 1.00 94.38 101 GLY A O 1
ATOM 769 N N . PHE A 1 102 ? 4.287 12.196 6.436 1.00 94.44 102 PHE A N 1
ATOM 770 C CA . PHE A 1 102 ? 4.732 10.934 5.835 1.00 94.44 102 PHE A CA 1
ATOM 771 C C . PHE A 1 102 ? 4.533 9.754 6.792 1.00 94.44 102 PHE A C 1
ATOM 773 O O . PHE A 1 102 ? 4.825 9.831 7.989 1.00 94.44 102 PHE A O 1
ATOM 780 N N . LEU A 1 103 ? 4.000 8.661 6.248 1.00 95.38 103 LEU A N 1
ATOM 781 C CA . LEU A 1 103 ? 3.713 7.446 6.988 1.00 95.38 103 LEU A CA 1
ATOM 782 C C . LEU A 1 103 ? 4.481 6.269 6.359 1.00 95.38 103 LEU A C 1
ATOM 784 O O . LEU A 1 103 ? 4.203 5.898 5.214 1.00 95.38 103 LEU A O 1
ATOM 788 N N . PRO A 1 104 ? 5.446 5.686 7.086 1.00 94.06 104 PRO A N 1
ATOM 789 C CA . PRO A 1 104 ? 6.330 4.648 6.569 1.00 94.06 104 PRO A CA 1
ATOM 790 C C . PRO A 1 104 ? 5.615 3.303 6.417 1.00 94.06 104 PRO A C 1
ATOM 792 O O . PRO A 1 104 ? 4.745 2.950 7.218 1.00 94.06 104 PRO A O 1
ATOM 795 N N . LYS A 1 105 ? 6.036 2.510 5.426 1.00 92.94 105 LYS A N 1
ATOM 796 C CA . LYS A 1 105 ? 5.599 1.115 5.252 1.00 92.94 105 LYS A CA 1
ATOM 797 C C . LYS A 1 105 ? 6.012 0.229 6.429 1.00 92.94 105 LYS A C 1
ATOM 799 O O . LYS A 1 105 ? 5.198 -0.568 6.898 1.00 92.94 105 LYS A O 1
ATOM 804 N N . LEU A 1 106 ? 7.255 0.377 6.892 1.00 89.69 106 LEU A N 1
ATOM 805 C CA . LEU A 1 106 ? 7.852 -0.404 7.973 1.00 89.69 106 LEU A CA 1
ATOM 806 C C . LEU A 1 106 ? 8.231 0.502 9.147 1.00 89.69 106 LEU A C 1
ATOM 808 O O . LEU A 1 106 ? 8.845 1.553 8.965 1.00 89.69 106 LEU A O 1
ATOM 812 N N . VAL A 1 107 ? 7.918 0.065 10.364 1.00 87.19 107 VAL A N 1
ATOM 813 C CA . VAL A 1 107 ? 8.351 0.704 11.612 1.00 87.19 107 VAL A CA 1
ATOM 814 C C . VAL A 1 107 ? 9.231 -0.269 12.385 1.00 87.19 107 VAL A C 1
ATOM 816 O O . VAL A 1 107 ? 8.874 -1.431 12.559 1.00 87.19 107 VAL A O 1
ATOM 819 N N . TYR A 1 108 ? 10.374 0.212 12.863 1.00 83.19 108 TYR A N 1
ATOM 820 C CA . TYR A 1 108 ? 11.334 -0.554 13.648 1.00 83.19 108 TYR A CA 1
ATOM 821 C C . TYR A 1 108 ? 11.368 -0.001 15.078 1.00 83.19 108 TYR A C 1
ATOM 823 O O . TYR A 1 108 ? 11.759 1.138 15.327 1.00 83.19 108 TYR A O 1
ATOM 831 N N . LEU A 1 109 ? 10.931 -0.810 16.034 1.00 79.50 109 LEU A N 1
ATOM 832 C CA . LEU A 1 109 ? 10.850 -0.492 17.453 1.00 79.50 109 LEU A CA 1
ATOM 833 C C . LEU A 1 109 ? 12.122 -0.997 18.141 1.00 79.50 109 LEU A C 1
ATOM 835 O O . LEU A 1 109 ? 12.223 -2.175 18.487 1.00 79.50 109 LEU A O 1
ATOM 839 N N . ASN A 1 110 ? 13.101 -0.112 18.327 1.00 71.50 110 ASN A N 1
ATOM 840 C CA . ASN A 1 110 ? 14.329 -0.446 19.041 1.00 71.50 110 ASN A CA 1
ATOM 841 C C . ASN A 1 110 ? 14.175 -0.097 20.528 1.00 71.50 110 ASN A C 1
ATOM 843 O O . ASN A 1 110 ? 13.888 1.054 20.862 1.00 71.50 110 ASN A O 1
ATOM 847 N N . HIS A 1 111 ? 14.365 -1.076 21.412 1.00 64.19 111 HIS A N 1
ATOM 848 C CA . HIS A 1 111 ? 14.285 -0.897 22.860 1.00 64.19 111 HIS A CA 1
ATOM 849 C C . HIS A 1 111 ? 15.502 -1.523 23.550 1.00 64.19 111 HIS A C 1
ATOM 851 O O . HIS A 1 111 ? 15.998 -2.578 23.148 1.00 64.19 111 HIS A O 1
ATOM 857 N N . THR A 1 112 ? 15.993 -0.848 24.585 1.00 53.78 112 THR A N 1
ATOM 858 C CA . THR A 1 112 ? 17.026 -1.364 25.492 1.00 53.78 112 THR A CA 1
ATOM 859 C C . THR A 1 112 ? 16.356 -1.948 26.728 1.00 53.78 112 THR A C 1
ATOM 861 O O . THR A 1 112 ? 15.513 -1.276 27.319 1.00 53.78 112 THR A O 1
ATOM 864 N N . ASN A 1 113 ? 16.720 -3.167 27.137 1.00 54.12 113 ASN A N 1
ATOM 865 C CA . ASN A 1 113 ? 16.217 -3.727 28.393 1.00 54.12 113 ASN A CA 1
ATOM 866 C C . ASN A 1 113 ? 16.851 -2.988 29.597 1.00 54.12 113 ASN A C 1
ATOM 868 O O . ASN A 1 113 ? 17.968 -2.464 29.517 1.00 54.12 113 ASN A O 1
ATOM 872 N N . ASN A 1 114 ? 16.125 -2.941 30.716 1.00 49.12 114 ASN A N 1
ATOM 873 C CA . ASN A 1 114 ? 16.437 -2.216 31.952 1.00 49.12 114 ASN A CA 1
ATOM 874 C C . ASN A 1 114 ? 17.802 -2.570 32.575 1.00 49.12 114 ASN A C 1
ATOM 876 O O . ASN A 1 114 ? 18.338 -1.771 33.344 1.00 49.12 114 ASN A O 1
ATOM 880 N N . ASP A 1 115 ? 18.400 -3.707 32.208 1.00 53.69 115 ASP A N 1
ATOM 881 C CA . ASP A 1 115 ? 19.728 -4.136 32.674 1.00 53.69 115 ASP A CA 1
ATOM 882 C C . ASP A 1 115 ? 20.905 -3.507 31.884 1.00 53.69 115 ASP A C 1
ATOM 884 O O . ASP A 1 115 ? 22.066 -3.882 32.043 1.00 53.69 115 ASP A O 1
ATOM 888 N N . LYS A 1 116 ? 20.625 -2.467 31.084 1.00 53.00 116 LYS A N 1
ATOM 889 C CA . LYS A 1 116 ? 21.555 -1.408 30.637 1.00 53.00 116 LYS A CA 1
ATOM 890 C C . LYS A 1 116 ? 22.825 -1.786 29.857 1.00 53.00 116 LYS A C 1
ATOM 892 O O . LYS A 1 116 ? 23.686 -0.915 29.745 1.00 53.00 116 LYS A O 1
ATOM 897 N N . GLN A 1 117 ? 22.950 -2.957 29.224 1.00 45.75 117 GLN A N 1
ATOM 898 C CA . GLN A 1 117 ? 23.986 -3.165 28.180 1.00 45.75 117 GLN A CA 1
ATOM 899 C C . GLN A 1 117 ? 23.594 -4.061 26.994 1.00 45.75 117 GLN A C 1
ATOM 901 O O . GLN A 1 117 ? 24.227 -3.946 25.944 1.00 45.75 117 GLN A O 1
ATOM 906 N N . GLU A 1 118 ? 22.555 -4.890 27.098 1.00 44.44 118 GLU A N 1
ATOM 907 C CA . GLU A 1 118 ? 22.093 -5.711 25.973 1.00 44.44 118 GLU A CA 1
ATOM 908 C C . GLU A 1 118 ? 20.866 -5.073 25.313 1.00 44.44 118 GLU A C 1
ATOM 910 O O . GLU A 1 118 ? 19.835 -4.818 25.940 1.00 44.44 118 GLU A O 1
ATOM 915 N N . PHE A 1 119 ? 21.003 -4.758 24.025 1.00 48.69 119 PHE A N 1
ATOM 916 C CA . PHE A 1 119 ? 19.860 -4.411 23.196 1.00 48.69 119 PHE A CA 1
ATOM 917 C C . PHE A 1 119 ? 19.060 -5.699 22.944 1.00 48.69 119 PHE A C 1
ATOM 919 O O . PHE A 1 119 ? 19.586 -6.642 22.359 1.00 48.69 119 PHE A O 1
ATOM 926 N N . GLU A 1 120 ? 17.795 -5.744 23.373 1.00 50.06 120 GLU A N 1
ATOM 927 C CA . GLU A 1 120 ? 16.868 -6.835 23.012 1.00 50.06 120 GLU A CA 1
ATOM 928 C C . GLU A 1 120 ? 16.223 -6.618 21.628 1.00 50.06 120 GLU A C 1
ATOM 930 O O . GLU A 1 120 ? 15.534 -7.491 21.098 1.00 50.06 120 GLU A O 1
ATOM 935 N N . GLY A 1 121 ? 16.496 -5.473 20.996 1.00 50.66 121 GLY A N 1
ATOM 936 C CA . GLY A 1 121 ? 16.475 -5.318 19.541 1.00 50.66 121 GLY A CA 1
ATOM 937 C C . GLY A 1 121 ? 17.886 -5.464 18.970 1.00 50.66 121 GLY A C 1
ATOM 938 O O . GLY A 1 121 ? 18.868 -5.246 19.667 1.00 50.66 121 GLY A O 1
ATOM 939 N N . ALA A 1 122 ? 18.049 -5.805 17.696 1.00 41.84 122 ALA A N 1
ATOM 940 C CA . ALA A 1 122 ? 19.400 -5.830 17.144 1.00 41.84 122 ALA A CA 1
ATOM 941 C C . ALA A 1 122 ? 19.983 -4.395 17.117 1.00 41.84 122 ALA A C 1
ATOM 943 O O . ALA A 1 122 ? 19.311 -3.455 16.682 1.00 41.84 122 ALA A O 1
ATOM 944 N N . ALA A 1 123 ? 21.207 -4.197 17.632 1.00 43.75 123 ALA A N 1
ATOM 945 C CA . ALA A 1 123 ? 21.851 -2.878 17.654 1.00 43.75 123 ALA A CA 1
ATOM 946 C C . ALA A 1 123 ? 21.852 -2.277 16.237 1.00 43.75 123 ALA A C 1
ATOM 948 O O . ALA A 1 123 ? 21.982 -3.020 15.275 1.00 43.75 123 ALA A O 1
ATOM 949 N N . TRP A 1 124 ? 21.725 -0.955 16.064 1.00 44.78 124 TRP A N 1
ATOM 950 C CA . TRP A 1 124 ? 21.597 -0.340 14.722 1.00 44.78 124 TRP A CA 1
ATOM 951 C C . TRP A 1 124 ? 22.675 -0.827 13.737 1.00 44.78 124 TRP A C 1
ATOM 953 O O . TRP A 1 124 ? 22.379 -1.276 12.631 1.00 44.78 124 TRP A O 1
ATOM 963 N N . LYS A 1 125 ? 23.930 -0.854 14.204 1.00 41.72 125 LYS A N 1
ATOM 964 C CA . LYS A 1 125 ? 25.106 -1.356 13.476 1.00 41.72 125 LYS A CA 1
ATOM 965 C C . LYS A 1 125 ? 25.146 -2.878 13.286 1.00 41.72 125 LYS A C 1
ATOM 967 O O . LYS A 1 125 ? 25.925 -3.350 12.467 1.00 41.72 125 LYS A O 1
ATOM 972 N N . ASP A 1 126 ? 24.270 -3.623 13.951 1.00 41.19 126 ASP A N 1
ATOM 973 C CA . ASP A 1 126 ? 24.187 -5.088 13.985 1.00 41.19 126 ASP A CA 1
ATOM 974 C C . ASP A 1 126 ? 22.787 -5.613 13.602 1.00 41.19 126 ASP A C 1
ATOM 976 O O . ASP A 1 126 ? 22.555 -6.813 13.693 1.00 41.19 126 ASP A O 1
ATOM 980 N N . PHE A 1 127 ? 21.854 -4.759 13.143 1.00 47.28 127 PHE A N 1
ATOM 981 C CA . PHE A 1 127 ? 20.511 -5.203 12.761 1.00 47.28 127 PHE A CA 1
ATOM 982 C C . PHE A 1 127 ? 20.570 -6.097 11.524 1.00 47.28 127 PHE A C 1
ATOM 984 O O . PHE A 1 127 ? 20.622 -5.630 10.386 1.00 47.28 127 PHE A O 1
ATOM 991 N N . ILE A 1 128 ? 20.596 -7.398 11.797 1.00 42.50 128 ILE A N 1
ATOM 992 C CA . ILE A 1 128 ? 20.420 -8.517 10.882 1.00 42.50 128 ILE A CA 1
ATOM 993 C C . ILE A 1 128 ? 19.011 -9.048 11.185 1.00 42.50 128 ILE A C 1
ATOM 995 O O . ILE A 1 128 ? 18.841 -9.995 11.941 1.00 42.50 128 ILE A O 1
ATOM 999 N N . GLY A 1 129 ? 17.984 -8.345 10.706 1.00 48.72 129 GLY A N 1
ATOM 1000 C CA . GLY A 1 129 ? 16.583 -8.778 10.810 1.00 48.72 129 GLY A CA 1
ATOM 1001 C C . GLY A 1 129 ? 15.976 -9.002 9.425 1.00 48.72 129 GLY A C 1
ATOM 1002 O O . GLY A 1 129 ? 16.715 -9.230 8.468 1.00 48.72 129 GLY A O 1
ATOM 1003 N N . ILE A 1 130 ? 14.641 -8.911 9.308 1.00 51.44 130 ILE A N 1
ATOM 1004 C CA . ILE A 1 130 ? 13.932 -8.994 8.013 1.00 51.44 130 ILE A CA 1
ATOM 1005 C C . ILE A 1 130 ? 14.594 -8.047 7.020 1.00 51.44 130 ILE A C 1
ATOM 1007 O O . ILE A 1 130 ? 14.854 -6.885 7.334 1.00 51.44 130 ILE A O 1
ATOM 1011 N N . TYR A 1 131 ? 14.871 -8.570 5.834 1.00 55.50 131 TYR A N 1
ATOM 1012 C CA . TYR A 1 131 ? 15.536 -7.843 4.776 1.00 55.50 131 TYR A CA 1
ATOM 1013 C C . TYR A 1 131 ? 14.490 -7.205 3.844 1.00 55.50 131 TYR A C 1
ATOM 1015 O O . TYR A 1 131 ? 13.566 -7.905 3.423 1.00 55.50 131 TYR A O 1
ATOM 1023 N N . PRO A 1 132 ? 14.603 -5.907 3.511 1.00 64.50 132 PRO A N 1
ATOM 1024 C CA . PRO A 1 132 ? 15.642 -4.967 3.937 1.00 64.50 132 PRO A CA 1
ATOM 1025 C C . PRO A 1 132 ? 15.508 -4.539 5.409 1.00 64.50 132 PRO A C 1
ATOM 1027 O O . PRO A 1 132 ? 14.435 -4.168 5.891 1.00 64.50 132 PRO A O 1
ATOM 1030 N N . GLY A 1 133 ? 16.635 -4.565 6.123 1.00 68.19 133 GLY A N 1
ATOM 1031 C CA . GLY A 1 133 ? 16.715 -4.079 7.498 1.00 68.19 133 GLY A CA 1
ATOM 1032 C C . GLY A 1 133 ? 16.818 -2.548 7.570 1.00 68.19 133 GLY A C 1
ATOM 1033 O O . GLY A 1 133 ? 17.091 -1.906 6.558 1.00 68.19 133 GLY A O 1
ATOM 1034 N N . PRO A 1 134 ? 16.705 -1.951 8.768 1.00 67.56 134 PRO A N 1
ATOM 1035 C CA . PRO A 1 134 ? 16.798 -0.512 8.994 1.00 67.56 134 PRO A CA 1
ATOM 1036 C C . PRO A 1 134 ? 18.104 0.098 8.462 1.00 67.56 134 PRO A C 1
ATOM 1038 O O . PRO A 1 134 ? 18.077 1.209 7.969 1.00 67.56 134 PRO A O 1
ATOM 1041 N N . LYS A 1 135 ? 19.224 -0.641 8.433 1.00 68.94 135 LYS A N 1
ATOM 1042 C CA . LYS A 1 135 ? 20.489 -0.191 7.809 1.00 68.94 135 LYS A CA 1
ATOM 1043 C C . LYS A 1 135 ? 20.375 0.153 6.322 1.00 68.94 135 LYS A C 1
ATOM 1045 O O . LYS A 1 135 ? 21.208 0.875 5.786 1.00 68.94 135 LYS A O 1
ATOM 1050 N N . MET A 1 136 ? 19.392 -0.429 5.643 1.00 70.38 136 MET A N 1
ATOM 1051 C CA . MET A 1 136 ? 19.097 -0.159 4.240 1.00 70.38 136 MET A CA 1
ATOM 1052 C C . MET A 1 136 ? 18.129 1.005 4.068 1.00 70.38 136 MET A C 1
ATOM 1054 O O . MET A 1 136 ? 17.644 1.211 2.963 1.00 70.38 136 MET A O 1
ATOM 1058 N N . PHE A 1 137 ? 17.846 1.751 5.132 1.00 69.75 137 PHE A N 1
ATOM 1059 C CA . PHE A 1 137 ? 17.112 3.005 5.147 1.00 69.75 137 PHE A CA 1
ATOM 1060 C C . PHE A 1 137 ? 18.044 3.997 5.843 1.00 69.75 137 PHE A C 1
ATOM 1062 O O . PHE A 1 137 ? 18.270 3.867 7.039 1.00 69.75 137 PHE A O 1
ATOM 1069 N N . GLY A 1 138 ? 18.699 4.877 5.082 1.00 62.53 138 GLY A N 1
ATOM 1070 C CA . GLY A 1 138 ? 19.845 5.667 5.558 1.00 62.53 138 GLY A CA 1
ATOM 1071 C C . GLY A 1 138 ? 19.609 6.400 6.888 1.00 62.53 138 GLY A C 1
ATOM 1072 O O . GLY A 1 138 ? 18.472 6.586 7.314 1.00 62.53 138 GLY A O 1
ATOM 1073 N N . ASP A 1 139 ? 20.686 6.875 7.521 1.00 56.88 139 ASP A N 1
ATOM 1074 C CA . ASP A 1 139 ? 20.676 7.530 8.846 1.00 56.88 139 ASP A CA 1
ATOM 1075 C C . ASP A 1 139 ? 19.908 8.882 8.896 1.00 56.88 139 ASP A C 1
ATOM 1077 O O . ASP A 1 139 ? 20.061 9.652 9.839 1.00 56.88 139 ASP A O 1
ATOM 1081 N N . THR A 1 140 ? 19.054 9.195 7.913 1.00 51.22 140 THR A N 1
ATOM 1082 C CA . THR A 1 140 ? 18.356 10.481 7.710 1.00 51.22 140 THR A CA 1
ATOM 1083 C C . THR A 1 140 ? 17.296 10.820 8.753 1.00 51.22 140 THR A C 1
ATOM 1085 O O . THR A 1 140 ? 16.468 11.697 8.509 1.00 51.22 140 THR A O 1
ATOM 1088 N N . ALA A 1 141 ? 17.274 10.162 9.909 1.00 51.12 141 ALA A N 1
ATOM 1089 C CA . ALA A 1 141 ? 16.569 10.734 11.039 1.00 51.12 141 ALA A CA 1
ATOM 1090 C C . ALA A 1 141 ? 17.362 11.984 11.452 1.00 51.12 141 ALA A C 1
ATOM 1092 O O . ALA A 1 141 ? 18.278 11.905 12.269 1.00 51.12 141 ALA A O 1
ATOM 1093 N N . SER A 1 142 ? 17.065 13.125 10.817 1.00 44.56 142 SER A N 1
ATOM 1094 C CA . SER A 1 142 ? 17.534 14.424 11.281 1.00 44.56 142 SER A CA 1
ATOM 1095 C C . SER A 1 142 ? 17.232 14.467 12.774 1.00 44.56 142 SER A C 1
ATOM 1097 O O . SER A 1 142 ? 16.123 14.130 13.200 1.00 44.56 142 SER A O 1
ATOM 1099 N N . GLU A 1 143 ? 18.230 14.796 13.594 1.00 43.62 143 GLU A N 1
ATOM 1100 C CA . GLU A 1 143 ? 18.045 14.823 15.047 1.00 43.62 143 GLU A CA 1
ATOM 1101 C C . GLU A 1 143 ? 16.805 15.662 15.419 1.00 43.62 143 GLU A C 1
ATOM 1103 O O . GLU A 1 143 ? 16.098 15.322 16.357 1.00 43.62 143 GLU A O 1
ATOM 1108 N N . GLU A 1 144 ? 16.446 16.663 14.608 1.00 41.97 144 GLU A N 1
ATOM 1109 C CA . GLU A 1 144 ? 15.262 17.514 14.766 1.00 41.97 144 GLU A CA 1
ATOM 1110 C C . GLU A 1 144 ? 13.899 16.812 14.595 1.00 41.97 144 GLU A C 1
ATOM 1112 O O . GLU A 1 144 ? 12.992 17.111 15.373 1.00 41.97 144 GLU A O 1
ATOM 1117 N N . ASP A 1 145 ? 13.731 15.840 13.689 1.00 43.94 145 ASP A N 1
ATOM 1118 C CA . ASP A 1 145 ? 12.475 15.065 13.596 1.00 43.94 145 ASP A CA 1
ATOM 1119 C C . ASP A 1 145 ? 12.393 13.956 14.667 1.00 43.94 145 ASP A C 1
ATOM 1121 O O . ASP A 1 145 ? 11.305 13.498 15.029 1.00 43.94 145 ASP A O 1
ATOM 1125 N N . VAL A 1 146 ? 13.536 13.571 15.248 1.00 43.25 146 VAL A N 1
ATOM 1126 C CA . VAL A 1 146 ? 13.623 12.671 16.413 1.00 43.25 146 VAL A CA 1
ATOM 1127 C C . VAL A 1 146 ? 13.300 13.412 17.722 1.00 43.25 146 VAL A C 1
ATOM 1129 O O . VAL A 1 146 ? 12.893 12.786 18.699 1.00 43.25 146 VAL A O 1
ATOM 1132 N N . ILE A 1 147 ? 13.393 14.746 17.764 1.00 37.94 147 ILE A N 1
ATOM 1133 C CA . ILE A 1 147 ? 13.311 15.547 19.004 1.00 37.94 147 ILE A CA 1
ATOM 1134 C C . ILE A 1 147 ? 11.887 15.714 19.583 1.00 37.94 147 ILE A C 1
ATOM 1136 O O . ILE A 1 147 ? 11.740 16.175 20.714 1.00 37.94 147 ILE A O 1
ATOM 1140 N N . GLN A 1 148 ? 10.824 15.239 18.921 1.00 41.53 148 GLN A N 1
ATOM 1141 C CA . GLN A 1 148 ? 9.522 15.033 19.593 1.00 41.53 148 GLN A CA 1
ATOM 1142 C C . GLN A 1 148 ? 9.322 13.614 20.157 1.00 41.53 148 GLN A C 1
ATOM 1144 O O . GLN A 1 148 ? 8.226 13.283 20.620 1.00 41.53 148 GLN A O 1
ATOM 1149 N N . GLN A 1 149 ? 10.365 12.776 20.172 1.00 44.47 149 GLN A N 1
ATOM 1150 C CA . GLN A 1 149 ? 10.347 11.527 20.927 1.00 44.47 149 GLN A CA 1
ATOM 1151 C C . GLN A 1 149 ? 10.378 11.827 22.428 1.00 44.47 149 GLN A C 1
ATOM 1153 O O . GLN A 1 149 ? 11.090 12.705 22.909 1.00 44.47 149 GLN A O 1
ATOM 1158 N N . SER A 1 150 ? 9.523 11.112 23.152 1.00 44.78 150 SER A N 1
ATOM 1159 C CA . SER A 1 150 ? 9.321 11.198 24.594 1.00 44.78 150 SER A CA 1
ATOM 1160 C C . SER A 1 150 ? 10.619 11.388 25.381 1.00 44.78 150 SER A C 1
ATOM 1162 O O . SER A 1 150 ? 11.615 10.738 25.087 1.00 44.78 150 SER A O 1
ATOM 1164 N N . LEU A 1 151 ? 10.541 12.136 26.488 1.00 46.91 151 LEU A N 1
ATOM 1165 C CA . LEU A 1 151 ? 11.516 12.170 27.600 1.00 46.91 151 LEU A CA 1
ATOM 1166 C C . LEU A 1 151 ? 11.910 10.780 28.161 1.00 46.91 151 LEU A C 1
ATOM 1168 O O . LEU A 1 151 ? 12.693 10.692 29.102 1.00 46.91 151 LEU A O 1
ATOM 1172 N N . ASP A 1 152 ? 11.344 9.709 27.611 1.00 52.56 152 ASP A N 1
ATOM 1173 C CA . ASP A 1 152 ? 11.620 8.322 27.923 1.00 52.56 152 ASP A CA 1
ATOM 1174 C C . ASP A 1 152 ? 12.769 7.828 27.025 1.00 52.56 152 ASP A C 1
ATOM 1176 O O . ASP A 1 152 ? 12.584 7.526 25.846 1.00 52.56 152 ASP A O 1
ATOM 1180 N N . THR A 1 153 ? 13.987 7.816 27.568 1.00 54.34 153 THR A N 1
ATOM 1181 C CA . THR A 1 153 ? 15.249 7.557 26.849 1.00 54.34 153 THR A CA 1
ATOM 1182 C C . THR A 1 153 ? 15.404 6.130 26.305 1.00 54.34 153 THR A C 1
ATOM 1184 O O . THR A 1 153 ? 16.426 5.821 25.694 1.00 54.34 153 THR A O 1
ATOM 1187 N N . GLU A 1 154 ? 14.433 5.245 26.538 1.00 60.66 154 GLU A N 1
ATOM 1188 C CA . GLU A 1 154 ? 14.636 3.793 26.463 1.00 60.66 154 GLU A CA 1
ATOM 1189 C C . GLU A 1 154 ? 14.012 3.106 25.239 1.00 60.66 154 GLU A C 1
ATOM 1191 O O . GLU A 1 154 ? 14.401 1.986 24.910 1.00 60.66 154 GLU A O 1
ATOM 1196 N N . THR A 1 155 ? 13.090 3.752 24.510 1.00 65.00 155 THR A N 1
ATOM 1197 C CA . THR A 1 155 ? 12.565 3.205 23.242 1.00 65.00 155 THR A CA 1
ATOM 1198 C C . THR A 1 155 ? 12.638 4.222 22.111 1.00 65.00 155 THR A C 1
ATOM 1200 O O . THR A 1 155 ? 11.935 5.232 22.127 1.00 65.00 155 THR A O 1
ATOM 1203 N N . LYS A 1 156 ? 13.439 3.914 21.086 1.00 70.12 156 LYS A N 1
ATOM 1204 C CA . LYS A 1 156 ? 13.551 4.710 19.860 1.00 70.12 156 LYS A CA 1
ATOM 1205 C C . LYS A 1 156 ? 12.714 4.078 18.753 1.00 70.12 156 LYS A C 1
ATOM 1207 O O . LYS A 1 156 ? 12.883 2.900 18.429 1.00 70.12 156 LYS A O 1
ATOM 1212 N N . VAL A 1 157 ? 11.826 4.872 18.162 1.00 74.31 157 VAL A N 1
ATOM 1213 C CA . VAL A 1 157 ? 11.044 4.469 16.987 1.00 74.31 157 VAL A CA 1
ATOM 1214 C C . VAL A 1 157 ? 11.807 4.886 15.737 1.00 74.31 157 VAL A C 1
ATOM 1216 O O . VAL A 1 157 ? 12.117 6.062 15.563 1.00 74.31 157 VAL A O 1
ATOM 1219 N N . TRP A 1 158 ? 12.096 3.915 14.882 1.00 75.44 158 TRP A N 1
ATOM 1220 C CA . TRP A 1 158 ? 12.716 4.088 13.571 1.00 75.44 158 TRP A CA 1
ATOM 1221 C C . TRP A 1 158 ? 11.735 3.662 12.484 1.00 75.44 158 TRP A C 1
ATOM 1223 O O . TRP A 1 158 ? 10.743 2.986 12.767 1.00 75.44 158 TRP A O 1
ATOM 1233 N N . SER A 1 159 ? 11.990 4.028 11.230 1.00 79.94 159 SER A N 1
ATOM 1234 C CA . SER A 1 159 ? 11.075 3.680 10.147 1.00 79.94 159 SER A CA 1
ATOM 1235 C C . SER A 1 159 ? 11.738 3.581 8.780 1.00 79.94 159 SER A C 1
ATOM 1237 O O . SER A 1 159 ? 12.857 4.057 8.594 1.00 79.94 159 SER A O 1
ATOM 1239 N N . SER A 1 160 ? 11.041 2.977 7.815 1.00 74.25 160 SER A N 1
ATOM 1240 C CA . SER A 1 160 ? 11.391 3.068 6.399 1.00 74.25 160 SER A CA 1
ATOM 1241 C C . SER A 1 160 ? 11.109 4.491 5.902 1.00 74.25 160 SER A C 1
ATOM 1243 O O . SER A 1 160 ? 10.079 4.748 5.281 1.00 74.25 160 SER A O 1
ATOM 1245 N N . ASN A 1 161 ? 12.013 5.425 6.201 1.00 77.38 161 ASN A N 1
ATOM 1246 C CA . ASN A 1 161 ? 11.862 6.861 5.926 1.00 77.38 161 ASN A CA 1
ATOM 1247 C C . ASN A 1 161 ? 11.665 7.199 4.431 1.00 77.38 161 ASN A C 1
ATOM 1249 O O . ASN A 1 161 ? 11.324 8.328 4.097 1.00 77.38 161 ASN A O 1
ATOM 1253 N N . THR A 1 162 ? 11.904 6.240 3.533 1.00 83.94 162 THR A N 1
ATOM 1254 C CA . THR A 1 162 ? 11.888 6.414 2.073 1.00 83.94 162 THR A CA 1
ATOM 1255 C C . THR A 1 162 ? 10.815 5.600 1.349 1.00 83.94 162 THR A C 1
ATOM 1257 O O . THR A 1 162 ? 10.613 5.814 0.159 1.00 83.94 162 THR A O 1
ATOM 1260 N N . ILE A 1 163 ? 10.119 4.691 2.043 1.00 91.19 163 ILE A N 1
ATOM 1261 C CA . ILE A 1 163 ? 9.052 3.849 1.476 1.00 91.19 163 ILE A CA 1
ATOM 1262 C C . ILE A 1 163 ? 7.747 4.182 2.182 1.00 91.19 163 ILE A C 1
ATOM 1264 O O . ILE A 1 163 ? 7.606 3.940 3.388 1.00 91.19 163 ILE A O 1
ATOM 1268 N N . MET A 1 164 ? 6.775 4.689 1.430 1.00 95.00 164 MET A N 1
ATOM 1269 C CA . MET A 1 164 ? 5.447 4.984 1.969 1.00 95.00 164 MET A CA 1
ATOM 1270 C C . MET A 1 164 ? 4.599 3.729 2.176 1.00 95.00 164 MET A C 1
ATOM 1272 O O . MET A 1 164 ? 4.630 2.774 1.398 1.00 95.00 164 MET A O 1
ATOM 1276 N N . ALA A 1 165 ? 3.770 3.763 3.217 1.00 95.56 165 ALA A N 1
ATOM 1277 C CA . ALA A 1 165 ? 2.707 2.789 3.392 1.00 95.56 165 ALA A CA 1
ATOM 1278 C C . ALA A 1 165 ? 1.583 2.998 2.366 1.00 95.56 165 ALA A C 1
ATOM 1280 O O . ALA A 1 165 ? 1.146 4.122 2.115 1.00 95.56 165 ALA A O 1
ATOM 1281 N N . THR A 1 166 ? 1.029 1.901 1.850 1.00 96.38 166 THR A N 1
ATOM 1282 C CA . THR A 1 166 ? -0.193 1.933 1.038 1.00 96.38 166 THR A CA 1
ATOM 1283 C C . THR A 1 166 ? -1.352 2.528 1.866 1.00 96.38 166 THR A C 1
ATOM 1285 O O . THR A 1 166 ? -1.522 2.144 3.029 1.00 96.38 166 THR A O 1
ATOM 1288 N N . PRO A 1 167 ? -2.166 3.461 1.336 1.00 97.06 167 PRO A N 1
ATOM 1289 C CA . PRO A 1 167 ? -3.013 4.344 2.147 1.00 97.06 167 PRO A CA 1
ATOM 1290 C C . PRO A 1 167 ? -4.314 3.715 2.689 1.00 97.06 167 PRO A C 1
ATOM 1292 O O . PRO A 1 167 ? -5.342 4.368 2.743 1.00 97.06 167 PRO A O 1
ATOM 1295 N N . HIS A 1 168 ? -4.279 2.491 3.221 1.00 96.69 168 HIS A N 1
ATOM 1296 C CA . HIS A 1 168 ? -5.446 1.796 3.809 1.00 96.69 168 HIS A CA 1
ATOM 1297 C C . HIS A 1 168 ? -5.881 2.303 5.188 1.00 96.69 168 HIS A C 1
ATOM 1299 O O . HIS A 1 168 ? -6.827 1.780 5.784 1.00 96.69 168 HIS A O 1
ATOM 1305 N N . HIS A 1 169 ? -5.170 3.284 5.740 1.00 98.06 169 HIS A N 1
ATOM 1306 C CA . HIS A 1 169 ? -5.295 3.704 7.134 1.00 98.06 169 HIS A CA 1
ATOM 1307 C C . HIS A 1 169 ? -6.679 4.275 7.451 1.00 98.06 169 HIS A C 1
ATOM 1309 O O . HIS A 1 169 ? -7.279 3.863 8.441 1.00 98.06 169 HIS A O 1
ATOM 1315 N N . ALA A 1 170 ? -7.209 5.176 6.614 1.00 98.38 170 ALA A N 1
ATOM 1316 C CA . ALA A 1 170 ? -8.525 5.776 6.843 1.00 98.38 170 ALA A CA 1
ATOM 1317 C C . ALA A 1 170 ? -9.643 4.729 6.775 1.00 98.38 170 ALA A C 1
ATOM 1319 O O . ALA A 1 170 ? -10.461 4.646 7.690 1.00 98.38 170 ALA A O 1
ATOM 1320 N N . THR A 1 171 ? -9.613 3.860 5.761 1.00 97.44 171 THR A N 1
ATOM 1321 C CA . THR A 1 171 ? -10.541 2.729 5.625 1.00 97.44 171 THR A CA 1
ATOM 1322 C C . THR A 1 171 ? -10.493 1.813 6.840 1.00 97.44 171 THR A C 1
ATOM 1324 O O . THR A 1 171 ? -11.524 1.503 7.430 1.00 97.44 171 THR A O 1
ATOM 1327 N N . SER A 1 172 ? -9.293 1.437 7.280 1.00 97.56 172 SER A N 1
ATOM 1328 C CA . SER A 1 172 ? -9.122 0.546 8.431 1.00 97.56 172 SER A CA 1
ATOM 1329 C C . SER A 1 172 ? -9.590 1.192 9.735 1.00 97.56 172 SER A C 1
ATOM 1331 O O . SER A 1 172 ? -10.238 0.533 10.543 1.00 97.56 172 SER A O 1
ATOM 1333 N N . ILE A 1 173 ? -9.306 2.481 9.942 1.00 98.50 173 ILE A N 1
ATOM 1334 C CA . ILE A 1 173 ? -9.755 3.239 11.118 1.00 98.50 173 ILE A CA 1
ATOM 1335 C C . ILE A 1 173 ? -11.280 3.351 11.152 1.00 98.50 173 ILE A C 1
ATOM 1337 O O . ILE A 1 173 ? -11.886 3.144 12.205 1.00 98.50 173 ILE A O 1
ATOM 1341 N N . LEU A 1 174 ? -11.907 3.633 10.010 1.00 98.00 174 LEU A N 1
ATOM 1342 C CA . LEU A 1 174 ? -13.359 3.686 9.892 1.00 98.00 174 LEU A CA 1
ATOM 1343 C C . LEU A 1 174 ? -13.995 2.319 10.191 1.00 98.00 174 LEU A C 1
ATOM 1345 O O . LEU A 1 174 ? -14.959 2.234 10.951 1.00 98.00 174 LEU A O 1
ATOM 1349 N N . GLU A 1 175 ? -13.431 1.236 9.654 1.00 96.81 175 GLU A N 1
ATOM 1350 C CA . GLU A 1 175 ? -13.894 -0.127 9.930 1.00 96.81 175 GLU A CA 1
ATOM 1351 C C . GLU A 1 175 ? -13.717 -0.515 11.404 1.00 96.81 175 GLU A C 1
ATOM 1353 O O . GLU A 1 175 ? -14.638 -1.063 12.006 1.00 96.81 175 GLU A O 1
ATOM 1358 N N . ILE A 1 176 ? -12.574 -0.189 12.015 1.00 98.06 176 ILE A N 1
ATOM 1359 C CA . ILE A 1 176 ? -12.316 -0.376 13.452 1.00 98.06 176 ILE A CA 1
ATOM 1360 C C . ILE A 1 176 ? -13.363 0.361 14.284 1.00 98.06 176 ILE A C 1
ATOM 1362 O O . ILE A 1 176 ? -13.884 -0.215 15.239 1.00 98.06 176 ILE A O 1
ATOM 1366 N N . PHE A 1 177 ? -13.698 1.600 13.916 1.00 98.00 177 PHE A N 1
ATOM 1367 C CA . PHE A 1 177 ? -14.733 2.372 14.591 1.00 98.00 177 PHE A CA 1
ATOM 1368 C C . PHE A 1 177 ? -16.110 1.710 14.459 1.00 98.00 177 PHE A C 1
ATOM 1370 O O . PHE A 1 177 ? -16.798 1.548 15.466 1.00 98.00 177 PHE A O 1
ATOM 1377 N N . TYR A 1 178 ? -16.502 1.259 13.265 1.00 97.69 178 TYR A N 1
ATOM 1378 C CA . TYR A 1 178 ? -17.788 0.580 13.065 1.00 97.69 178 TYR A CA 1
ATOM 1379 C C . TYR A 1 178 ? -17.894 -0.778 13.759 1.00 97.69 178 TYR A C 1
ATOM 1381 O O . TYR A 1 178 ? -18.980 -1.140 14.204 1.00 97.69 178 TYR A O 1
ATOM 1389 N N . LEU A 1 179 ? -16.785 -1.512 13.863 1.00 96.94 179 LEU A N 1
ATOM 1390 C CA . LEU A 1 179 ? -16.702 -2.783 14.586 1.00 96.94 179 LEU A CA 1
ATOM 1391 C C . LEU A 1 179 ? -16.607 -2.597 16.109 1.00 96.94 179 LEU A C 1
ATOM 1393 O O . LEU A 1 179 ? -16.786 -3.558 16.852 1.00 96.94 179 LEU A O 1
ATOM 1397 N N . SER A 1 180 ? -16.308 -1.385 16.580 1.00 96.25 180 SER A N 1
ATOM 1398 C CA . SER A 1 180 ? -16.293 -1.054 18.005 1.00 96.25 180 SER A CA 1
ATOM 1399 C C . SER A 1 180 ? -17.704 -0.829 18.557 1.00 96.25 180 SER A C 1
ATOM 1401 O O . SER A 1 180 ? -18.678 -0.678 17.821 1.00 96.25 180 SER A O 1
ATOM 1403 N N . ASN A 1 181 ? -17.801 -0.686 19.880 1.00 95.25 181 ASN A N 1
ATOM 1404 C CA . ASN A 1 181 ? -19.038 -0.270 20.546 1.00 95.25 181 ASN A CA 1
ATOM 1405 C C . ASN A 1 181 ? -19.355 1.231 20.362 1.00 95.25 181 ASN A C 1
ATOM 1407 O O . ASN A 1 181 ? -20.337 1.713 20.924 1.00 95.25 181 ASN A O 1
ATOM 1411 N N . GLN A 1 182 ? -18.530 1.976 19.610 1.00 95.75 182 GLN A N 1
ATOM 1412 C CA . GLN A 1 182 ? -18.679 3.411 19.332 1.00 95.75 182 GLN A CA 1
ATOM 1413 C C . GLN A 1 182 ? -18.861 4.250 20.605 1.00 95.75 182 GLN A C 1
ATOM 1415 O O . GLN A 1 182 ? -19.666 5.182 20.662 1.00 95.75 182 GLN A O 1
ATOM 1420 N N . THR A 1 183 ? -18.111 3.898 21.647 1.00 95.75 183 THR A N 1
ATOM 1421 C CA . THR A 1 183 ? -18.113 4.604 22.927 1.00 95.75 183 THR A CA 1
ATOM 1422 C C . THR A 1 183 ? -17.512 6.004 22.782 1.00 95.75 183 THR A C 1
ATOM 1424 O O . THR A 1 183 ? -16.853 6.317 21.789 1.00 95.75 183 THR A O 1
ATOM 1427 N N . LEU A 1 184 ? -17.641 6.843 23.816 1.00 94.94 184 LEU A N 1
ATOM 1428 C CA . LEU A 1 184 ? -16.945 8.136 23.858 1.00 94.94 184 LEU A CA 1
ATOM 1429 C C . LEU A 1 184 ? -15.423 7.981 23.659 1.00 94.94 184 LEU A C 1
ATOM 1431 O O . LEU A 1 184 ? -14.798 8.811 23.006 1.00 94.94 184 LEU A O 1
ATOM 1435 N N . LYS A 1 185 ? -14.826 6.891 24.164 1.00 95.38 185 LYS A N 1
ATOM 1436 C CA . LYS A 1 185 ? -13.404 6.585 23.953 1.00 95.38 185 LYS A CA 1
ATOM 1437 C C . LYS A 1 185 ? -13.099 6.314 22.476 1.00 95.38 185 LYS A C 1
ATOM 1439 O O . LYS A 1 185 ? -12.088 6.805 21.981 1.00 95.38 185 LYS A O 1
ATOM 1444 N N . ASP A 1 186 ? -13.963 5.581 21.773 1.00 96.69 186 ASP A N 1
ATOM 1445 C CA . ASP A 1 186 ? -13.800 5.305 20.340 1.00 96.69 186 ASP A CA 1
ATOM 1446 C C . ASP A 1 186 ? -13.946 6.586 19.505 1.00 96.69 186 ASP A C 1
ATOM 1448 O O . ASP A 1 186 ? -13.139 6.819 18.610 1.00 96.69 186 ASP A O 1
ATOM 1452 N N . VAL A 1 187 ? -14.903 7.462 19.839 1.00 96.56 187 VAL A N 1
ATOM 1453 C CA . VAL A 1 187 ? -15.070 8.778 19.185 1.00 96.56 187 VAL A CA 1
ATOM 1454 C C . VAL A 1 187 ? -13.849 9.676 19.416 1.00 96.56 187 VAL A C 1
ATOM 1456 O O . VAL A 1 187 ? -13.365 10.320 18.485 1.00 96.56 187 VAL A O 1
ATOM 1459 N N . ASN A 1 188 ? -13.300 9.687 20.633 1.00 95.75 188 ASN A N 1
ATOM 1460 C CA . ASN A 1 188 ? -12.084 10.440 20.940 1.00 95.75 188 ASN A CA 1
ATOM 1461 C C . ASN A 1 188 ? -10.872 9.900 20.166 1.00 95.75 188 ASN A C 1
ATOM 1463 O O . ASN A 1 188 ? -10.111 10.683 19.600 1.00 95.75 188 ASN A O 1
ATOM 1467 N N . ASN A 1 189 ? -10.708 8.574 20.086 1.00 96.12 189 ASN A N 1
ATOM 1468 C CA . ASN A 1 189 ? -9.654 7.968 19.270 1.00 96.12 189 ASN A CA 1
ATOM 1469 C C . ASN A 1 189 ? -9.827 8.308 17.790 1.00 96.12 189 ASN A C 1
ATOM 1471 O O . ASN A 1 189 ? -8.858 8.708 17.148 1.00 96.12 189 ASN A O 1
ATOM 1475 N N . LEU A 1 190 ? -11.053 8.221 17.269 1.00 97.38 190 LEU A N 1
ATOM 1476 C CA . LEU A 1 190 ? -11.365 8.593 15.894 1.00 97.38 190 LEU A CA 1
ATOM 1477 C C . LEU A 1 190 ? -10.946 10.040 15.606 1.00 97.38 190 LEU A C 1
ATOM 1479 O O . LEU A 1 190 ? -10.305 10.295 14.592 1.00 97.38 190 LEU A O 1
ATOM 1483 N N . SER A 1 191 ? -11.221 10.971 16.526 1.00 96.62 191 SER A N 1
ATOM 1484 C CA . SER A 1 191 ? -10.793 12.368 16.398 1.00 96.62 191 SER A CA 1
ATOM 1485 C C . SER A 1 191 ? -9.271 12.527 16.391 1.00 96.62 191 SER A C 1
ATOM 1487 O O . SER A 1 191 ? -8.751 13.303 15.595 1.00 96.62 191 SER A O 1
ATOM 1489 N N . ILE A 1 192 ? -8.552 11.809 17.260 1.00 95.56 192 ILE A N 1
ATOM 1490 C CA . ILE A 1 192 ? -7.081 11.854 17.317 1.00 95.56 192 ILE A CA 1
ATOM 1491 C C . ILE A 1 192 ? -6.486 11.366 15.994 1.00 95.56 192 ILE A C 1
ATOM 1493 O O . ILE A 1 192 ? -5.593 12.003 15.428 1.00 95.56 192 ILE A O 1
ATOM 1497 N N . PHE A 1 193 ? -6.979 10.234 15.492 1.00 97.69 193 PHE A N 1
ATOM 1498 C CA . PHE A 1 193 ? -6.476 9.660 14.253 1.00 97.69 193 PHE A CA 1
ATOM 1499 C C . PHE A 1 193 ? -6.912 10.446 13.021 1.00 97.69 193 PHE A C 1
ATOM 1501 O O . PHE A 1 193 ? -6.131 10.527 12.081 1.00 97.69 193 PHE A O 1
ATOM 1508 N N . TYR A 1 194 ? -8.076 11.095 13.030 1.00 97.50 194 TYR A N 1
ATOM 1509 C CA . TYR A 1 194 ? -8.498 11.966 11.935 1.00 97.50 194 TYR A CA 1
ATOM 1510 C C . TYR A 1 194 ? -7.484 13.084 11.671 1.00 97.50 194 TYR A C 1
ATOM 1512 O O . TYR A 1 194 ? -7.073 13.272 10.530 1.00 97.50 194 TYR A O 1
ATOM 1520 N N . THR A 1 195 ? -6.977 13.754 12.710 1.00 96.19 195 THR A N 1
ATOM 1521 C CA . THR A 1 195 ? -5.927 14.778 12.557 1.00 96.19 195 THR A CA 1
ATOM 1522 C C . THR A 1 195 ? -4.641 14.206 11.951 1.00 96.19 195 THR A C 1
ATOM 1524 O O . THR A 1 195 ? -3.991 14.844 11.121 1.00 96.19 195 THR A O 1
ATOM 1527 N N . LYS A 1 196 ? -4.262 12.983 12.335 1.00 97.38 196 LYS A N 1
ATOM 1528 C CA . LYS A 1 196 ? -3.083 12.296 11.787 1.00 97.38 196 LYS A CA 1
ATOM 1529 C C . LYS A 1 196 ? -3.284 11.877 10.331 1.00 97.38 196 LYS A C 1
ATOM 1531 O O . LYS A 1 196 ? -2.390 12.072 9.510 1.00 97.38 196 LYS A O 1
ATOM 1536 N N . LEU A 1 197 ? -4.465 11.364 9.996 1.00 98.31 197 LEU A N 1
ATOM 1537 C CA . LEU A 1 197 ? -4.846 11.031 8.628 1.00 98.31 197 LEU A CA 1
ATOM 1538 C C . LEU A 1 197 ? -4.897 12.280 7.744 1.00 98.31 197 LEU A C 1
ATOM 1540 O O . LEU A 1 197 ? -4.404 12.238 6.624 1.00 98.31 197 LEU A O 1
ATOM 1544 N N . GLN A 1 198 ? -5.404 13.407 8.254 1.00 97.88 198 GLN A N 1
ATOM 1545 C CA . GLN A 1 198 ? -5.385 14.682 7.537 1.00 97.88 198 GLN A CA 1
ATOM 1546 C C . GLN A 1 198 ? -3.962 15.055 7.110 1.00 97.88 198 GLN A C 1
ATOM 1548 O O . GLN A 1 198 ? -3.745 15.341 5.936 1.00 97.88 198 GLN A O 1
ATOM 1553 N N . LYS A 1 199 ? -2.978 14.967 8.018 1.00 97.19 199 LYS A N 1
ATOM 1554 C CA . LYS A 1 199 ? -1.563 15.206 7.682 1.00 97.19 199 LYS A CA 1
ATOM 1555 C C . LYS A 1 199 ? -1.035 14.233 6.628 1.00 97.19 199 LYS A C 1
ATOM 1557 O O . LYS A 1 199 ? -0.416 14.675 5.668 1.00 97.19 199 LYS A O 1
ATOM 1562 N N . TRP A 1 200 ? -1.309 12.937 6.779 1.00 97.94 200 TRP A N 1
ATOM 1563 C CA . TRP A 1 200 ? -0.865 11.911 5.828 1.00 97.94 200 TRP A CA 1
ATOM 1564 C C . TRP A 1 200 ? -1.430 12.131 4.420 1.00 97.94 200 TRP A C 1
ATOM 1566 O O . TRP A 1 200 ? -0.697 12.136 3.434 1.00 97.94 200 TRP A O 1
ATOM 1576 N N . HIS A 1 201 ? -2.730 12.392 4.315 1.00 98.00 201 HIS A N 1
ATOM 1577 C CA . HIS A 1 201 ? -3.379 12.629 3.030 1.00 98.00 201 HIS A CA 1
ATOM 1578 C C . HIS A 1 201 ? -2.976 13.973 2.419 1.00 98.00 201 HIS A C 1
ATOM 1580 O O . HIS A 1 201 ? -2.847 14.087 1.204 1.00 98.00 201 HIS A O 1
ATOM 1586 N N . THR A 1 202 ? -2.732 14.996 3.239 1.00 96.88 202 THR A N 1
ATOM 1587 C CA . THR A 1 202 ? -2.169 16.268 2.773 1.00 96.88 202 THR A CA 1
ATOM 1588 C C . THR A 1 202 ? -0.762 16.071 2.216 1.00 96.88 202 THR A C 1
ATOM 1590 O O . THR A 1 202 ? -0.497 16.539 1.113 1.00 96.88 202 THR A O 1
ATOM 1593 N N . PHE A 1 203 ? 0.099 15.316 2.907 1.00 95.69 203 PHE A N 1
ATOM 1594 C CA . PHE A 1 203 ? 1.422 14.941 2.407 1.00 95.69 203 PHE A CA 1
ATOM 1595 C C . PHE A 1 203 ? 1.333 14.260 1.036 1.00 95.69 203 PHE A C 1
ATOM 1597 O O . PHE A 1 203 ? 1.971 14.720 0.093 1.00 95.69 203 PHE A O 1
ATOM 1604 N N . MET A 1 204 ? 0.489 13.234 0.881 1.00 95.69 204 MET A N 1
ATOM 1605 C CA . MET A 1 204 ? 0.339 12.546 -0.408 1.00 95.69 204 MET A CA 1
ATOM 1606 C C . MET A 1 204 ? -0.110 13.500 -1.524 1.00 95.69 204 MET A C 1
ATOM 1608 O O . MET A 1 204 ? 0.521 13.564 -2.574 1.00 95.69 204 MET A O 1
ATOM 1612 N N . HIS A 1 205 ? -1.165 14.286 -1.298 1.00 95.12 205 HIS A N 1
ATOM 1613 C CA . HIS A 1 205 ? -1.739 15.160 -2.330 1.00 95.12 205 HIS A CA 1
ATOM 1614 C C . HIS A 1 205 ? -0.893 16.388 -2.676 1.00 95.12 205 HIS A C 1
ATOM 1616 O O . HIS A 1 205 ? -1.045 16.921 -3.778 1.00 95.12 205 HIS A O 1
ATOM 1622 N N . GLN A 1 206 ? -0.041 16.850 -1.757 1.00 92.38 206 GLN A N 1
ATOM 1623 C CA . GLN A 1 206 ? 0.797 18.037 -1.951 1.00 92.38 206 GLN A CA 1
ATOM 1624 C C . GLN A 1 206 ? 2.245 17.710 -2.324 1.00 92.38 206 GLN A C 1
ATOM 1626 O O . GLN A 1 206 ? 2.854 18.490 -3.047 1.00 92.38 206 GLN A O 1
ATOM 1631 N N . GLN A 1 207 ? 2.804 16.604 -1.822 1.00 89.88 207 GLN A N 1
ATOM 1632 C CA . GLN A 1 207 ? 4.230 16.281 -1.969 1.00 89.88 207 GLN A CA 1
ATOM 1633 C C . GLN A 1 207 ? 4.497 15.059 -2.853 1.00 89.88 207 GLN A C 1
ATOM 1635 O O . GLN A 1 207 ? 5.593 14.949 -3.392 1.00 89.88 207 GLN A O 1
ATOM 1640 N N . VAL A 1 208 ? 3.532 14.145 -3.005 1.00 91.12 208 VAL A N 1
ATOM 1641 C CA . VAL A 1 208 ? 3.736 12.889 -3.752 1.00 91.12 208 VAL A CA 1
ATOM 1642 C C . VAL A 1 208 ? 3.010 12.897 -5.096 1.00 91.12 208 VAL A C 1
ATOM 1644 O O . VAL A 1 208 ? 3.561 12.440 -6.093 1.00 91.12 208 VAL A O 1
ATOM 1647 N N . ILE A 1 209 ? 1.774 13.400 -5.140 1.00 92.19 209 ILE A N 1
ATOM 1648 C CA . ILE A 1 209 ? 0.957 13.402 -6.359 1.00 92.19 209 ILE A CA 1
ATOM 1649 C C . ILE A 1 209 ? 1.441 14.489 -7.326 1.00 92.19 209 ILE A C 1
ATOM 1651 O O . ILE A 1 209 ? 1.395 15.682 -7.012 1.00 92.19 209 ILE A O 1
ATOM 1655 N N . SER A 1 210 ? 1.809 14.069 -8.535 1.00 89.81 210 SER A N 1
ATOM 1656 C CA . SER A 1 210 ? 2.151 14.923 -9.678 1.00 89.81 210 SER A CA 1
ATOM 1657 C C . SER A 1 210 ? 1.086 14.814 -10.777 1.00 89.81 210 SER A C 1
ATOM 1659 O O . SER A 1 210 ? 0.053 14.163 -10.590 1.00 89.81 210 SER A O 1
ATOM 1661 N N . ASN A 1 211 ? 1.317 15.449 -11.927 1.00 90.12 211 ASN A N 1
ATOM 1662 C CA . ASN A 1 211 ? 0.574 15.162 -13.151 1.00 90.12 211 ASN A CA 1
ATOM 1663 C C . ASN A 1 211 ? 1.368 14.177 -14.025 1.00 90.12 211 ASN A C 1
ATOM 1665 O O . ASN A 1 211 ? 2.593 14.247 -14.112 1.00 90.12 211 ASN A O 1
ATOM 1669 N N . CYS A 1 212 ? 0.656 13.262 -14.675 1.00 90.19 212 CYS A N 1
ATOM 1670 C CA . CYS A 1 212 ? 1.174 12.323 -15.665 1.00 90.19 212 CYS A CA 1
ATOM 1671 C C . CYS A 1 212 ? 0.405 12.487 -16.978 1.00 90.19 212 CYS A C 1
ATOM 1673 O O . CYS A 1 212 ? -0.693 13.033 -16.997 1.00 90.19 212 CYS A O 1
ATOM 1675 N N . SER A 1 213 ? 0.963 11.966 -18.065 1.00 89.06 213 SER A N 1
ATOM 1676 C CA . SER A 1 213 ? 0.353 11.875 -19.389 1.00 89.06 213 SER A CA 1
ATOM 1677 C C . SER A 1 213 ? 0.307 10.423 -19.872 1.00 89.06 213 SER A C 1
ATOM 1679 O O . SER A 1 213 ? 1.134 9.576 -19.494 1.00 89.06 213 SER A O 1
ATOM 1681 N N . ASP A 1 214 ? -0.696 10.105 -20.691 1.00 84.25 214 ASP A N 1
ATOM 1682 C CA . ASP A 1 214 ? -0.766 8.813 -21.376 1.00 84.25 214 ASP A CA 1
ATOM 1683 C C . ASP A 1 214 ? 0.214 8.843 -22.556 1.00 84.25 214 ASP A C 1
ATOM 1685 O O . ASP A 1 214 ? 0.154 9.745 -23.386 1.00 84.25 214 ASP A O 1
ATOM 1689 N N . GLY A 1 215 ? 1.103 7.850 -22.676 1.00 79.88 215 GLY A N 1
ATOM 1690 C CA . GLY A 1 215 ? 2.033 7.780 -23.809 1.00 79.88 215 GLY A CA 1
ATOM 1691 C C . GLY A 1 215 ? 1.346 7.734 -25.185 1.00 79.88 215 GLY A C 1
ATOM 1692 O O . GLY A 1 215 ? 1.993 7.997 -26.196 1.00 79.88 215 GLY A O 1
ATOM 1693 N N . ARG A 1 216 ? 0.042 7.419 -25.243 1.00 79.44 216 ARG A N 1
ATOM 1694 C CA . ARG A 1 216 ? -0.772 7.449 -26.471 1.00 79.44 216 ARG A CA 1
ATOM 1695 C C . ARG A 1 216 ? -1.339 8.832 -26.803 1.00 79.44 216 ARG A C 1
ATOM 1697 O O . ARG A 1 216 ? -1.642 9.076 -27.967 1.00 79.44 216 ARG A O 1
ATOM 1704 N N . ASP A 1 217 ? -1.495 9.706 -25.810 1.00 82.75 217 ASP A N 1
ATOM 1705 C CA . ASP A 1 217 ? -2.000 11.071 -25.975 1.00 82.75 217 ASP A CA 1
ATOM 1706 C C . ASP A 1 217 ? -1.331 12.013 -24.964 1.00 82.75 217 ASP A C 1
ATOM 1708 O O . ASP A 1 217 ? -1.787 12.183 -23.833 1.00 82.75 217 ASP A O 1
ATOM 1712 N N . ALA A 1 218 ? -0.240 12.649 -25.396 1.00 80.50 218 ALA A N 1
ATOM 1713 C CA . ALA A 1 218 ? 0.536 13.567 -24.566 1.00 80.50 218 ALA A CA 1
ATOM 1714 C C . ALA A 1 218 ? -0.240 14.834 -24.151 1.00 80.50 218 ALA A C 1
ATOM 1716 O O . ALA A 1 218 ? 0.181 15.519 -23.221 1.00 80.50 218 ALA A O 1
ATOM 1717 N N . ASN A 1 219 ? -1.362 15.154 -24.812 1.00 85.75 219 ASN A N 1
ATOM 1718 C CA . ASN A 1 219 ? -2.206 16.290 -24.428 1.00 85.75 219 ASN A CA 1
ATOM 1719 C C . ASN A 1 219 ? -3.156 15.944 -23.276 1.00 85.75 219 ASN A C 1
ATOM 1721 O O . ASN A 1 219 ? -3.715 16.845 -22.649 1.00 85.75 219 ASN A O 1
ATOM 1725 N N . TYR A 1 220 ? -3.358 14.655 -23.003 1.00 86.69 220 TYR A N 1
ATOM 1726 C CA . TYR A 1 220 ? -4.181 14.194 -21.900 1.00 86.69 220 TYR A CA 1
ATOM 1727 C C . TYR A 1 220 ? -3.324 14.033 -20.643 1.00 86.69 220 TYR A C 1
ATOM 1729 O O . TYR A 1 220 ? -2.599 13.046 -20.489 1.00 86.69 220 TYR A O 1
ATOM 1737 N N . THR A 1 221 ? -3.419 15.010 -19.739 1.00 88.75 221 THR A N 1
ATOM 1738 C CA . THR A 1 221 ? -2.793 14.949 -18.416 1.00 88.75 221 THR A CA 1
ATOM 1739 C C . THR A 1 221 ? -3.804 14.580 -17.337 1.00 88.75 221 THR A C 1
ATOM 1741 O O . THR A 1 221 ? -4.978 14.949 -17.392 1.00 88.75 221 THR A O 1
ATOM 1744 N N . PHE A 1 222 ? -3.350 13.833 -16.337 1.00 91.75 222 PHE A N 1
ATOM 1745 C CA . PHE A 1 222 ? -4.155 13.408 -15.199 1.00 91.75 222 PHE A CA 1
ATOM 1746 C C . PHE A 1 222 ? -3.304 13.412 -13.923 1.00 91.75 222 PHE A C 1
ATOM 1748 O O . PHE A 1 222 ? -2.091 13.189 -13.997 1.00 91.75 222 PHE A O 1
ATOM 1755 N N . PRO A 1 223 ? -3.900 13.665 -12.743 1.00 93.38 223 PRO A N 1
ATOM 1756 C CA . PRO A 1 223 ? -3.185 13.493 -11.484 1.00 93.38 223 PRO A CA 1
ATOM 1757 C C . PRO A 1 223 ? -2.728 12.038 -11.358 1.00 93.38 223 PRO A C 1
ATOM 1759 O O . PRO A 1 223 ? -3.462 11.127 -11.730 1.00 93.38 223 PRO A O 1
ATOM 1762 N N . CYS A 1 224 ? -1.541 11.800 -10.813 1.00 93.62 224 CYS A N 1
ATOM 1763 C CA . CYS A 1 224 ? -1.010 10.456 -10.621 1.00 93.62 224 CYS A CA 1
ATOM 1764 C C . CYS A 1 224 ? -0.193 10.360 -9.333 1.00 93.62 224 CYS A C 1
ATOM 1766 O O . CYS A 1 224 ? 0.505 11.296 -8.944 1.00 93.62 224 CYS A O 1
ATOM 1768 N N . ILE A 1 225 ? -0.267 9.200 -8.682 1.00 94.69 225 ILE A N 1
ATOM 1769 C CA . ILE A 1 225 ? 0.640 8.832 -7.598 1.00 94.69 225 ILE A CA 1
ATOM 1770 C C . ILE A 1 225 ? 1.667 7.850 -8.142 1.00 94.69 225 ILE A C 1
ATOM 1772 O O . ILE A 1 225 ? 1.310 6.811 -8.700 1.00 94.69 225 ILE A O 1
ATOM 1776 N N . VAL A 1 226 ? 2.941 8.208 -8.012 1.00 95.00 226 VAL A N 1
ATOM 1777 C CA . VAL A 1 226 ? 4.049 7.382 -8.485 1.00 95.00 226 VAL A CA 1
ATOM 1778 C C . VAL A 1 226 ? 4.650 6.661 -7.289 1.00 95.00 226 VAL A C 1
ATOM 1780 O O . VAL A 1 226 ? 5.222 7.295 -6.403 1.00 95.00 226 VAL A O 1
ATOM 1783 N N . VAL A 1 227 ? 4.533 5.334 -7.270 1.00 96.19 227 VAL A N 1
ATOM 1784 C CA . VAL A 1 227 ? 5.348 4.507 -6.383 1.00 96.19 227 VAL A CA 1
ATOM 1785 C C . VAL A 1 227 ? 6.772 4.470 -6.926 1.00 96.19 227 VAL A C 1
ATOM 1787 O O . VAL A 1 227 ? 7.007 4.304 -8.124 1.00 96.19 227 VAL A O 1
ATOM 1790 N N . ARG A 1 228 ? 7.726 4.662 -6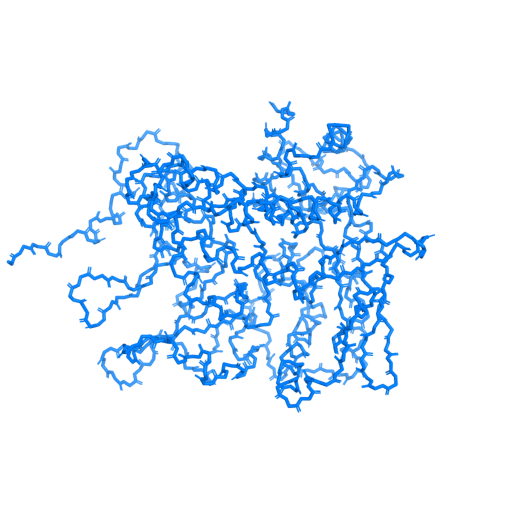.030 1.00 95.69 228 ARG A N 1
ATOM 1791 C CA . ARG A 1 228 ? 9.162 4.762 -6.282 1.00 95.69 228 ARG A CA 1
ATOM 1792 C C . ARG A 1 228 ? 9.901 3.482 -5.912 1.00 95.69 228 ARG A C 1
ATOM 1794 O O . ARG A 1 228 ? 11.080 3.343 -6.232 1.00 95.69 228 ARG A O 1
ATOM 1801 N N . HIS A 1 229 ? 9.219 2.546 -5.255 1.00 96.25 229 HIS A N 1
ATOM 1802 C CA . HIS A 1 229 ? 9.773 1.249 -4.904 1.00 96.25 229 HIS A CA 1
ATOM 1803 C C . HIS A 1 229 ? 8.712 0.133 -4.967 1.00 96.25 229 HIS A C 1
ATOM 1805 O O . HIS A 1 229 ? 7.597 0.341 -4.487 1.00 96.25 229 HIS A O 1
ATOM 1811 N N . PRO A 1 230 ? 9.037 -1.083 -5.456 1.00 96.19 230 PRO A N 1
ATOM 1812 C CA . PRO A 1 230 ? 8.107 -2.221 -5.454 1.00 96.19 230 PRO A CA 1
ATOM 1813 C C . PRO A 1 230 ? 7.457 -2.520 -4.090 1.00 96.19 230 PRO A C 1
ATOM 1815 O O . PRO A 1 230 ? 6.270 -2.823 -4.024 1.00 96.19 230 PRO A O 1
ATOM 1818 N N . LEU A 1 231 ? 8.207 -2.366 -2.992 1.00 93.50 231 LEU A N 1
ATOM 1819 C CA . LEU A 1 231 ? 7.722 -2.584 -1.611 1.00 93.50 231 LEU A CA 1
ATOM 1820 C C . LEU A 1 231 ? 6.669 -1.568 -1.116 1.00 93.50 231 LEU A C 1
ATOM 1822 O O . LEU A 1 231 ? 6.084 -1.778 -0.054 1.00 93.50 231 LEU A O 1
ATOM 1826 N N . GLU A 1 232 ? 6.422 -0.473 -1.841 1.00 95.81 232 GLU A N 1
ATOM 1827 C CA . GLU A 1 232 ? 5.294 0.437 -1.555 1.00 95.81 232 GLU A CA 1
ATOM 1828 C C . GLU A 1 232 ? 3.957 -0.154 -2.021 1.00 95.81 232 GLU A C 1
ATOM 1830 O O . GLU A 1 232 ? 2.885 0.234 -1.542 1.00 95.81 232 GLU A O 1
ATOM 1835 N N . THR A 1 233 ? 4.024 -1.104 -2.957 1.00 95.75 233 THR A N 1
ATOM 1836 C CA . THR A 1 233 ? 2.871 -1.835 -3.477 1.00 95.75 233 THR A CA 1
ATOM 1837 C C . THR A 1 233 ? 2.559 -3.050 -2.609 1.00 95.75 233 THR A C 1
ATOM 1839 O O . THR A 1 233 ? 3.320 -3.444 -1.725 1.00 95.75 233 THR A O 1
ATOM 1842 N N . GLU A 1 234 ? 1.415 -3.668 -2.873 1.00 93.19 234 GLU A N 1
ATOM 1843 C CA . GLU A 1 234 ? 1.044 -4.948 -2.261 1.00 93.19 234 GLU A CA 1
ATOM 1844 C C . GLU A 1 234 ? 1.101 -6.104 -3.258 1.00 93.19 234 GLU A C 1
ATOM 1846 O O . GLU A 1 234 ? 0.680 -7.218 -2.933 1.00 93.19 234 GLU A O 1
ATOM 1851 N N . ILE A 1 235 ? 1.612 -5.833 -4.464 1.00 93.31 235 ILE A N 1
ATOM 1852 C CA . ILE A 1 235 ? 1.880 -6.849 -5.473 1.00 93.31 235 ILE A CA 1
ATOM 1853 C C . ILE A 1 235 ? 2.944 -7.789 -4.907 1.00 93.31 235 ILE A C 1
ATOM 1855 O O . ILE A 1 235 ? 3.986 -7.341 -4.428 1.00 93.31 235 ILE A O 1
ATOM 1859 N N . ASP A 1 236 ? 2.663 -9.092 -4.936 1.00 89.88 236 ASP A N 1
ATOM 1860 C CA . ASP A 1 236 ? 3.568 -10.104 -4.407 1.00 89.88 236 ASP A CA 1
ATOM 1861 C C . ASP A 1 236 ? 4.932 -10.030 -5.094 1.00 89.88 236 ASP A C 1
ATOM 1863 O O . ASP A 1 236 ? 5.025 -9.723 -6.284 1.00 89.88 236 ASP A O 1
ATOM 1867 N N . MET A 1 237 ? 6.006 -10.289 -4.347 1.00 89.69 237 MET A N 1
ATOM 1868 C CA . MET A 1 237 ? 7.359 -10.162 -4.890 1.00 89.69 237 MET A CA 1
ATOM 1869 C C . MET A 1 237 ? 7.599 -11.142 -6.042 1.00 89.69 237 MET A C 1
ATOM 1871 O O . MET A 1 237 ? 8.260 -10.771 -6.999 1.00 89.69 237 MET A O 1
ATOM 1875 N N . ALA A 1 238 ? 6.981 -12.325 -6.020 1.00 89.38 238 ALA A N 1
ATOM 1876 C CA . ALA A 1 238 ? 7.051 -13.313 -7.098 1.00 89.38 238 ALA A CA 1
ATOM 1877 C C . ALA A 1 238 ? 6.174 -12.984 -8.323 1.00 89.38 238 ALA A C 1
ATOM 1879 O O . ALA A 1 238 ? 6.107 -13.780 -9.265 1.00 89.38 238 ALA A O 1
ATOM 1880 N N . SER A 1 239 ? 5.501 -11.831 -8.343 1.00 91.19 239 SER A N 1
ATOM 1881 C CA . SER A 1 239 ? 4.627 -11.459 -9.449 1.00 91.19 239 SER A CA 1
ATOM 1882 C C . SER A 1 239 ? 5.424 -11.321 -10.751 1.00 91.19 239 SER A C 1
ATOM 1884 O O . SER A 1 239 ? 6.424 -10.597 -10.794 1.00 91.19 239 SER A O 1
ATOM 1886 N N . PRO A 1 240 ? 4.954 -11.911 -11.866 1.00 90.50 240 PRO A N 1
ATOM 1887 C CA . PRO A 1 240 ? 5.627 -11.803 -13.160 1.00 90.50 240 PRO A CA 1
ATOM 1888 C C . PRO A 1 240 ? 5.630 -10.370 -13.713 1.00 90.50 240 PRO A C 1
ATOM 1890 O O . PRO A 1 240 ? 6.341 -10.072 -14.669 1.00 90.50 240 PRO A O 1
ATOM 1893 N N . LEU A 1 241 ? 4.846 -9.458 -13.123 1.00 94.62 241 LEU A N 1
ATOM 1894 C CA . LEU A 1 241 ? 4.883 -8.039 -13.471 1.00 94.62 241 LEU A CA 1
ATOM 1895 C C . LEU A 1 241 ? 6.287 -7.446 -13.277 1.00 94.62 241 LEU A C 1
ATOM 1897 O O . LEU A 1 241 ? 6.698 -6.584 -14.059 1.00 94.62 241 LEU A O 1
ATOM 1901 N N . TRP A 1 242 ? 7.027 -7.911 -12.267 1.00 95.81 242 TRP A N 1
ATOM 1902 C CA . TRP A 1 242 ? 8.306 -7.318 -11.887 1.00 95.81 242 TRP A CA 1
ATOM 1903 C C . TRP A 1 242 ? 9.411 -7.531 -12.914 1.00 95.81 242 TRP A C 1
ATOM 1905 O O . TRP A 1 242 ? 10.243 -6.643 -13.074 1.00 95.81 242 TRP A O 1
ATOM 1915 N N . GLU A 1 243 ? 9.374 -8.624 -13.680 1.00 95.12 243 GLU A N 1
ATOM 1916 C CA . GLU A 1 243 ? 10.316 -8.847 -14.785 1.00 95.12 243 GLU A CA 1
ATOM 1917 C C . GLU A 1 243 ? 10.267 -7.703 -15.805 1.00 95.12 243 GLU A C 1
ATOM 1919 O O . GLU A 1 243 ? 11.298 -7.202 -16.248 1.00 95.12 243 GLU A O 1
ATOM 1924 N N . SER A 1 244 ? 9.056 -7.252 -16.148 1.00 95.88 244 SER A N 1
ATOM 1925 C CA . SER A 1 244 ? 8.860 -6.155 -17.099 1.00 95.88 244 SER A CA 1
ATOM 1926 C C . SER A 1 244 ? 9.073 -4.790 -16.447 1.00 95.88 244 SER A C 1
ATOM 1928 O O . SER A 1 244 ? 9.718 -3.922 -17.031 1.00 95.88 244 SER A O 1
ATOM 1930 N N . ALA A 1 245 ? 8.555 -4.592 -15.231 1.00 97.44 245 ALA A N 1
ATOM 1931 C CA . ALA A 1 245 ? 8.617 -3.303 -14.545 1.00 97.44 245 ALA A CA 1
ATOM 1932 C C . ALA A 1 245 ? 10.044 -2.909 -14.125 1.00 97.44 245 ALA A C 1
ATOM 1934 O O . ALA A 1 245 ? 10.364 -1.723 -14.089 1.00 97.44 245 ALA A O 1
ATOM 1935 N N . LEU A 1 246 ? 10.906 -3.886 -13.823 1.00 97.62 246 LEU A N 1
ATOM 1936 C CA . LEU A 1 246 ? 12.274 -3.652 -13.350 1.00 97.62 246 LEU A CA 1
ATOM 1937 C C . LEU A 1 246 ? 13.346 -3.934 -14.396 1.00 97.62 246 LEU A C 1
ATOM 1939 O O . LEU A 1 246 ? 14.522 -3.783 -14.086 1.00 97.62 246 LEU A O 1
ATOM 1943 N N . MET A 1 247 ? 12.974 -4.272 -15.634 1.00 97.00 247 MET A N 1
ATOM 1944 C CA . MET A 1 247 ? 13.918 -4.633 -16.698 1.00 97.00 247 MET A CA 1
ATOM 1945 C C . MET A 1 247 ? 15.092 -3.643 -16.822 1.00 97.00 247 MET A C 1
ATOM 1947 O O . MET A 1 247 ? 16.250 -4.060 -16.888 1.00 97.00 247 MET A O 1
ATOM 1951 N N . ASN A 1 248 ? 14.808 -2.336 -16.803 1.00 96.50 248 ASN A N 1
ATOM 1952 C CA . ASN A 1 248 ? 15.836 -1.293 -16.895 1.00 96.50 248 ASN A CA 1
ATOM 1953 C C . ASN A 1 248 ? 16.736 -1.253 -15.651 1.00 96.50 248 ASN A C 1
ATOM 1955 O O . ASN A 1 248 ? 17.954 -1.172 -15.781 1.00 96.50 248 ASN A O 1
ATOM 1959 N N . VAL A 1 249 ? 16.157 -1.373 -14.455 1.00 97.56 249 VAL A N 1
ATOM 1960 C CA . VAL A 1 249 ? 16.904 -1.392 -13.188 1.00 97.56 249 VAL A CA 1
ATOM 1961 C C . VAL A 1 249 ? 17.801 -2.625 -13.112 1.00 97.56 249 VAL A C 1
ATOM 1963 O O . VAL A 1 249 ? 18.984 -2.515 -12.808 1.00 97.56 249 VAL A O 1
ATOM 1966 N N . THR A 1 250 ? 17.271 -3.801 -13.453 1.00 97.88 250 THR A N 1
ATOM 1967 C CA . THR A 1 250 ? 18.032 -5.054 -13.484 1.00 97.88 250 THR A CA 1
ATOM 1968 C C . THR A 1 250 ? 19.190 -4.979 -14.473 1.00 97.88 250 THR A C 1
ATOM 1970 O O . THR A 1 250 ? 20.273 -5.497 -14.197 1.00 97.88 250 THR A O 1
ATOM 1973 N N . LYS A 1 251 ? 18.990 -4.316 -15.618 1.00 97.56 251 LYS A N 1
ATOM 1974 C CA . LYS A 1 251 ? 20.060 -4.054 -16.580 1.00 97.56 251 LYS A CA 1
ATOM 1975 C C . LYS A 1 251 ? 21.157 -3.173 -15.969 1.00 97.56 251 LYS A C 1
ATOM 1977 O O . LYS A 1 251 ? 22.312 -3.582 -16.016 1.00 97.56 251 LYS A O 1
ATOM 1982 N N . ILE A 1 252 ? 20.798 -2.049 -15.340 1.00 96.31 252 ILE A N 1
ATOM 1983 C CA . ILE A 1 252 ? 21.747 -1.147 -14.659 1.00 96.31 252 ILE A CA 1
ATOM 1984 C C . ILE A 1 252 ? 22.550 -1.908 -13.597 1.00 96.31 252 ILE A C 1
ATOM 1986 O O . ILE A 1 252 ? 23.776 -1.906 -13.636 1.00 96.31 252 ILE A O 1
ATOM 1990 N N . VAL A 1 253 ? 21.874 -2.656 -12.717 1.00 96.62 253 VAL A N 1
ATOM 1991 C CA . VAL A 1 253 ? 22.520 -3.464 -11.668 1.00 96.62 253 VAL A CA 1
ATOM 1992 C C . VAL A 1 253 ? 23.558 -4.429 -12.252 1.00 96.62 253 VAL A C 1
ATOM 1994 O O . VAL A 1 253 ? 24.659 -4.560 -11.714 1.00 96.62 253 VAL A O 1
ATOM 1997 N N . LYS A 1 254 ? 23.236 -5.089 -13.371 1.00 96.75 254 LYS A N 1
ATOM 1998 C CA . LYS A 1 254 ? 24.148 -6.023 -14.050 1.00 96.75 254 LYS A CA 1
ATOM 1999 C C . LYS A 1 254 ? 25.319 -5.313 -14.731 1.00 96.75 254 LYS A C 1
ATOM 2001 O O . LYS A 1 254 ? 26.450 -5.788 -14.628 1.00 96.75 254 LYS A O 1
ATOM 2006 N N . GLU A 1 255 ? 25.065 -4.207 -15.423 1.00 96.69 255 GLU A N 1
ATOM 2007 C CA . GLU A 1 255 ? 26.075 -3.453 -16.178 1.00 96.69 255 GLU A CA 1
ATOM 2008 C C . GLU A 1 255 ? 27.071 -2.742 -15.255 1.00 96.69 255 GLU A C 1
ATOM 2010 O O . GLU A 1 255 ? 28.281 -2.835 -15.467 1.00 96.69 255 GLU A O 1
ATOM 2015 N N . GLU A 1 256 ? 26.583 -2.131 -14.174 1.00 95.50 256 GLU A N 1
ATOM 2016 C CA . GLU A 1 256 ? 27.409 -1.507 -13.133 1.00 95.50 256 GLU A CA 1
ATOM 2017 C C . GLU A 1 256 ? 28.113 -2.535 -12.238 1.00 95.50 256 GLU A C 1
ATOM 2019 O O . GLU A 1 256 ? 28.970 -2.175 -11.429 1.00 95.50 256 GLU A O 1
ATOM 2024 N N . LYS A 1 257 ? 27.765 -3.825 -12.370 1.00 95.00 257 LYS A N 1
ATOM 2025 C CA . LYS A 1 257 ? 28.170 -4.898 -11.447 1.00 95.00 257 LYS A CA 1
ATOM 2026 C C . LYS A 1 257 ? 27.883 -4.511 -9.997 1.00 95.00 257 LYS A C 1
ATOM 2028 O O . LYS A 1 257 ? 28.691 -4.772 -9.100 1.00 95.00 257 LYS A O 1
ATOM 2033 N N . TRP A 1 258 ? 26.745 -3.854 -9.791 1.00 94.56 258 TRP A N 1
ATOM 2034 C CA . TRP A 1 258 ? 26.349 -3.379 -8.483 1.00 94.56 258 TRP A CA 1
ATOM 2035 C C . TRP A 1 258 ? 26.170 -4.565 -7.534 1.00 94.56 258 TRP A C 1
ATOM 2037 O O . TRP A 1 258 ? 25.630 -5.614 -7.892 1.00 94.56 258 TRP A O 1
ATOM 2047 N N . ASN A 1 259 ? 26.638 -4.392 -6.304 1.00 85.38 259 ASN A N 1
ATOM 2048 C CA . ASN A 1 259 ? 26.496 -5.360 -5.233 1.00 85.38 259 ASN A CA 1
ATOM 2049 C C . ASN A 1 259 ? 26.206 -4.589 -3.947 1.00 85.38 259 ASN A C 1
ATOM 2051 O O . ASN A 1 259 ? 26.939 -3.660 -3.608 1.00 85.38 259 ASN A O 1
ATOM 2055 N N . SER A 1 260 ? 25.177 -5.005 -3.212 1.00 80.69 260 SER A N 1
ATOM 2056 C CA . SER A 1 260 ? 24.822 -4.424 -1.913 1.00 80.69 260 SER A CA 1
ATOM 2057 C C . SER A 1 260 ? 25.935 -4.567 -0.865 1.00 80.69 260 SER A C 1
ATOM 2059 O O . SER A 1 260 ? 25.879 -3.934 0.187 1.00 80.69 260 SER A O 1
ATOM 2061 N N . GLY A 1 261 ? 26.917 -5.444 -1.109 1.00 80.00 261 GLY A N 1
ATOM 2062 C CA . GLY A 1 261 ? 27.927 -5.849 -0.134 1.00 80.00 261 GLY A CA 1
ATOM 2063 C C . GLY A 1 261 ? 27.362 -6.743 0.974 1.00 80.00 261 GLY A C 1
ATOM 2064 O O . GLY A 1 261 ? 28.100 -7.136 1.874 1.00 80.00 261 GLY A O 1
ATOM 2065 N N . ILE A 1 262 ? 26.067 -7.078 0.916 1.00 75.00 262 ILE A N 1
ATOM 2066 C CA . ILE A 1 262 ? 25.344 -7.836 1.935 1.00 75.00 262 ILE A CA 1
ATOM 2067 C C . ILE A 1 262 ? 24.701 -9.052 1.272 1.00 75.00 262 ILE A C 1
ATOM 2069 O O . ILE A 1 262 ? 23.840 -8.923 0.404 1.00 75.00 262 ILE A O 1
ATOM 2073 N N . SER A 1 263 ? 25.077 -10.251 1.716 1.00 82.62 263 SER A N 1
ATOM 2074 C CA . SER A 1 263 ? 24.437 -11.482 1.256 1.00 82.62 263 SER A CA 1
ATOM 2075 C C . SER A 1 263 ? 22.966 -11.514 1.668 1.00 82.62 263 SER A C 1
ATOM 2077 O O . SER A 1 263 ? 22.658 -11.366 2.852 1.00 82.62 263 SER A O 1
ATOM 2079 N N . ILE A 1 264 ? 22.073 -11.761 0.708 1.00 83.00 264 ILE A N 1
ATOM 2080 C CA . ILE A 1 264 ? 20.648 -11.982 0.978 1.00 83.00 264 ILE A CA 1
ATOM 2081 C C . ILE A 1 264 ? 20.514 -13.226 1.880 1.00 83.00 264 ILE A C 1
ATOM 2083 O O . ILE A 1 264 ? 21.019 -14.288 1.492 1.00 83.00 264 ILE A O 1
ATOM 2087 N N . PRO A 1 265 ? 19.868 -13.116 3.058 1.00 81.81 265 PRO A N 1
ATOM 2088 C CA . PRO A 1 265 ? 19.707 -14.234 3.985 1.00 81.81 265 PRO A CA 1
ATOM 2089 C C . PRO A 1 265 ? 18.971 -15.422 3.362 1.00 81.81 265 PRO A C 1
ATOM 2091 O O . PRO A 1 265 ? 18.115 -15.251 2.491 1.00 81.81 265 PRO A O 1
ATOM 2094 N N . LYS A 1 266 ? 19.270 -16.636 3.831 1.00 81.31 266 LYS A N 1
ATOM 2095 C CA . LYS A 1 266 ? 18.646 -17.859 3.310 1.00 81.31 266 LYS A CA 1
ATOM 2096 C C . LYS A 1 266 ? 17.137 -17.862 3.554 1.00 81.31 266 LYS A C 1
ATOM 2098 O O . LYS A 1 266 ? 16.387 -18.259 2.680 1.00 81.31 266 LYS A O 1
ATOM 2103 N N . GLU A 1 267 ? 16.695 -17.347 4.693 1.00 79.38 267 GLU A N 1
ATOM 2104 C CA . GLU A 1 267 ? 15.288 -17.255 5.092 1.00 79.38 267 GLU A CA 1
ATOM 2105 C C . GLU A 1 267 ? 14.468 -16.401 4.117 1.00 79.38 267 GLU A C 1
ATOM 2107 O O . GLU A 1 267 ? 13.284 -16.650 3.915 1.00 79.38 267 GLU A O 1
ATOM 2112 N N . VAL A 1 268 ? 15.110 -15.406 3.498 1.00 82.25 268 VAL A N 1
ATOM 2113 C CA . VAL A 1 268 ? 14.511 -14.576 2.448 1.00 82.25 268 VAL A CA 1
ATOM 2114 C C . VAL A 1 268 ? 14.472 -15.338 1.129 1.00 82.25 268 VAL A C 1
ATOM 2116 O O . VAL A 1 268 ? 13.454 -15.315 0.453 1.00 82.25 268 VAL A O 1
ATOM 2119 N N . LYS A 1 269 ? 15.554 -16.040 0.769 1.00 84.88 269 LYS A N 1
ATOM 2120 C CA . LYS A 1 269 ? 15.604 -16.844 -0.465 1.00 84.88 269 LYS A CA 1
ATOM 2121 C C . LYS A 1 269 ? 14.641 -18.032 -0.448 1.00 84.88 269 LYS A C 1
ATOM 2123 O O . LYS A 1 269 ? 14.137 -18.420 -1.495 1.00 84.88 269 LYS A O 1
ATOM 2128 N N . ASP A 1 270 ? 14.406 -18.595 0.733 1.00 83.81 270 ASP A N 1
ATOM 2129 C CA . ASP A 1 270 ? 13.491 -19.709 0.965 1.00 83.81 270 ASP A CA 1
ATOM 2130 C C . ASP A 1 270 ? 12.026 -19.236 1.111 1.00 83.81 270 ASP A C 1
ATOM 2132 O O . ASP A 1 270 ? 11.131 -20.072 1.272 1.00 83.81 270 ASP A O 1
ATOM 2136 N N . SER A 1 271 ? 11.748 -17.920 1.069 1.00 82.56 271 SER A N 1
ATOM 2137 C CA . SER A 1 271 ? 10.373 -17.412 1.116 1.00 82.56 271 SER A CA 1
ATOM 2138 C C . SER A 1 271 ? 9.602 -17.827 -0.139 1.00 82.56 271 SER A C 1
ATOM 2140 O O . SER A 1 271 ? 10.138 -17.883 -1.246 1.00 82.56 271 SER A O 1
ATOM 2142 N N . PHE A 1 272 ? 8.312 -18.136 0.023 1.00 81.88 272 PHE A N 1
ATOM 2143 C CA . PHE A 1 272 ? 7.480 -18.639 -1.079 1.00 81.88 272 PHE A CA 1
ATOM 2144 C C . PHE A 1 272 ? 7.296 -17.621 -2.217 1.00 81.88 272 PHE A C 1
ATOM 2146 O O . PHE A 1 272 ? 6.930 -17.999 -3.326 1.00 81.88 272 PHE A O 1
ATOM 2153 N N . ASP A 1 273 ? 7.498 -16.339 -1.921 1.00 84.12 273 ASP A N 1
ATOM 2154 C CA . ASP A 1 273 ? 7.357 -15.207 -2.828 1.00 84.12 273 ASP A CA 1
ATOM 2155 C C . ASP A 1 273 ? 8.709 -14.623 -3.268 1.00 84.12 273 ASP A C 1
ATOM 2157 O O . ASP A 1 273 ? 8.745 -13.540 -3.851 1.00 84.12 273 ASP A O 1
ATOM 2161 N N . TYR A 1 274 ? 9.824 -15.314 -3.014 1.00 89.25 274 TYR A N 1
ATOM 2162 C CA . TYR A 1 274 ? 11.141 -14.837 -3.412 1.00 89.25 274 TYR A CA 1
ATOM 2163 C C . TYR A 1 274 ? 11.269 -14.740 -4.948 1.00 89.25 274 TYR A C 1
ATOM 2165 O O . TYR A 1 274 ? 11.106 -15.748 -5.640 1.00 89.25 274 TYR A O 1
ATOM 2173 N N . PRO A 1 275 ? 11.611 -13.566 -5.518 1.00 90.81 275 PRO A N 1
ATOM 2174 C CA . PRO A 1 275 ? 11.594 -13.360 -6.970 1.00 90.81 275 PRO A CA 1
ATOM 2175 C C . PRO A 1 275 ? 12.858 -13.822 -7.704 1.00 90.81 275 PRO A C 1
ATOM 2177 O O . PRO A 1 275 ? 12.972 -13.646 -8.916 1.00 90.81 275 PRO A O 1
ATOM 2180 N N . GLY A 1 276 ? 13.838 -14.370 -6.984 1.00 93.75 276 GLY A N 1
ATOM 2181 C CA . GLY A 1 276 ? 15.170 -14.655 -7.513 1.00 93.75 276 GLY A CA 1
ATOM 2182 C C . GLY A 1 276 ? 16.156 -13.495 -7.336 1.00 93.75 276 GLY A C 1
ATOM 2183 O O . GLY A 1 276 ? 15.774 -12.339 -7.140 1.00 93.75 276 GLY A O 1
ATOM 2184 N N . ASP A 1 277 ? 17.451 -13.817 -7.411 1.00 93.69 277 ASP A N 1
ATOM 2185 C CA . ASP A 1 277 ? 18.544 -12.891 -7.076 1.00 93.69 277 ASP A CA 1
ATOM 2186 C C . ASP A 1 277 ? 18.545 -11.622 -7.952 1.00 93.69 277 ASP A C 1
ATOM 2188 O O . ASP A 1 277 ? 18.778 -10.530 -7.442 1.00 93.69 277 ASP A O 1
ATOM 2192 N N . ASP A 1 278 ? 18.262 -11.731 -9.254 1.00 95.44 278 ASP A N 1
ATOM 2193 C CA . ASP A 1 278 ? 18.308 -10.593 -10.188 1.00 95.44 278 ASP A CA 1
ATOM 2194 C C . ASP A 1 278 ? 17.279 -9.503 -9.842 1.00 95.44 278 ASP A C 1
ATOM 2196 O O . ASP A 1 278 ? 17.609 -8.317 -9.715 1.00 95.44 278 ASP A O 1
ATOM 2200 N N . ILE A 1 279 ? 16.021 -9.910 -9.664 1.00 95.56 279 ILE A N 1
ATOM 2201 C CA . ILE A 1 279 ? 14.926 -8.999 -9.323 1.00 95.56 279 ILE A CA 1
ATOM 2202 C C . ILE A 1 279 ? 15.128 -8.477 -7.903 1.00 95.56 279 ILE A C 1
ATOM 2204 O O . ILE A 1 279 ? 15.032 -7.272 -7.674 1.00 95.56 279 ILE A O 1
ATOM 2208 N N . TYR A 1 280 ? 15.484 -9.350 -6.959 1.00 94.12 280 TYR A N 1
ATOM 2209 C CA . TYR A 1 280 ? 15.677 -8.933 -5.577 1.00 94.12 280 TYR A CA 1
ATOM 2210 C C . TYR A 1 280 ? 16.827 -7.928 -5.433 1.00 94.12 280 TYR A C 1
ATOM 2212 O O . TYR A 1 280 ? 16.662 -6.909 -4.774 1.00 94.12 280 TYR A O 1
ATOM 2220 N N . ASN A 1 281 ? 17.961 -8.125 -6.115 1.00 94.12 281 ASN A N 1
ATOM 2221 C CA . ASN A 1 281 ? 19.044 -7.134 -6.136 1.00 94.12 281 ASN A CA 1
ATOM 2222 C C . ASN A 1 281 ? 18.602 -5.794 -6.738 1.00 94.12 281 ASN A C 1
ATOM 2224 O O . ASN A 1 281 ? 19.050 -4.747 -6.277 1.00 94.12 281 ASN A O 1
ATOM 2228 N N . SER A 1 282 ? 17.683 -5.809 -7.707 1.00 96.44 282 SER A N 1
ATOM 2229 C CA . SER A 1 282 ? 17.089 -4.582 -8.251 1.00 96.44 282 SER A CA 1
ATOM 2230 C C . SER A 1 282 ? 16.277 -3.823 -7.195 1.00 96.44 282 SER A C 1
ATOM 2232 O O . SER A 1 282 ? 16.331 -2.597 -7.161 1.00 96.44 282 SER A O 1
ATOM 2234 N N . TYR A 1 283 ? 15.587 -4.521 -6.282 1.00 94.44 283 TYR A N 1
ATOM 2235 C CA . TYR A 1 283 ? 14.890 -3.877 -5.160 1.00 94.44 283 TYR A CA 1
ATOM 2236 C C . TYR A 1 283 ? 15.912 -3.179 -4.259 1.00 94.44 283 TYR A C 1
ATOM 2238 O O . TYR A 1 283 ? 15.800 -1.996 -3.964 1.00 94.44 283 TYR A O 1
ATOM 2246 N N . LEU A 1 284 ? 16.970 -3.885 -3.871 1.00 92.50 284 LEU A N 1
ATOM 2247 C CA . LEU A 1 284 ? 17.991 -3.342 -2.972 1.00 92.50 284 LEU A CA 1
ATOM 2248 C C . LEU A 1 284 ? 18.741 -2.152 -3.557 1.00 92.50 284 LEU A C 1
ATOM 2250 O O . LEU A 1 284 ? 19.034 -1.199 -2.834 1.00 92.50 284 LEU A O 1
ATOM 2254 N N . TYR A 1 285 ? 19.015 -2.194 -4.859 1.00 94.00 285 TYR A N 1
ATOM 2255 C CA . TYR A 1 285 ? 19.578 -1.067 -5.583 1.00 94.00 285 TYR A CA 1
ATOM 2256 C C . TYR A 1 285 ? 18.676 0.166 -5.466 1.00 94.00 285 TYR A C 1
ATOM 2258 O O . TYR A 1 285 ? 19.148 1.247 -5.112 1.00 94.00 285 TYR A O 1
ATOM 2266 N N . LEU A 1 286 ? 17.366 0.006 -5.689 1.00 94.69 286 LEU A N 1
ATOM 2267 C CA . LEU A 1 286 ? 16.409 1.106 -5.569 1.00 94.69 286 LEU A CA 1
ATOM 2268 C C . LEU A 1 286 ? 16.322 1.643 -4.136 1.00 94.69 286 LEU A C 1
ATOM 2270 O O . LEU A 1 286 ? 16.257 2.856 -3.960 1.00 94.69 286 LEU A O 1
ATOM 2274 N N . LEU A 1 287 ? 16.395 0.791 -3.109 1.00 91.31 287 LEU A N 1
ATOM 2275 C CA . LEU A 1 287 ? 16.461 1.247 -1.713 1.00 91.31 287 LEU A CA 1
ATOM 2276 C C . LEU A 1 287 ? 17.689 2.108 -1.443 1.00 91.31 287 LEU A C 1
ATOM 2278 O O . LEU A 1 287 ? 17.575 3.198 -0.880 1.00 91.31 287 LEU A O 1
ATOM 2282 N N . GLN A 1 288 ? 18.864 1.634 -1.863 1.00 89.25 288 GLN A N 1
ATOM 2283 C CA . GLN A 1 288 ? 20.095 2.399 -1.712 1.00 89.25 288 GLN A CA 1
ATOM 2284 C C . GLN A 1 288 ? 19.994 3.731 -2.461 1.00 89.25 288 GLN A C 1
ATOM 2286 O O . GLN A 1 288 ? 20.374 4.771 -1.921 1.00 89.25 288 GLN A O 1
ATOM 2291 N N . CYS A 1 289 ? 19.439 3.714 -3.672 1.00 91.31 289 CYS A N 1
ATOM 2292 C CA . CYS A 1 289 ? 19.214 4.914 -4.457 1.00 91.31 289 CYS A CA 1
ATOM 2293 C C . CYS A 1 289 ? 18.306 5.925 -3.734 1.00 91.31 289 CYS A C 1
ATOM 2295 O O . CYS A 1 289 ? 18.681 7.091 -3.593 1.00 91.31 289 CYS A O 1
ATOM 2297 N N . LEU A 1 290 ? 17.155 5.486 -3.212 1.00 89.69 290 LEU A N 1
ATOM 2298 C CA . LEU A 1 290 ? 16.209 6.359 -2.510 1.00 89.69 290 LEU A CA 1
ATOM 2299 C C . LEU A 1 290 ? 16.829 6.983 -1.256 1.00 89.69 290 LEU A C 1
ATOM 2301 O O . LEU A 1 290 ? 16.620 8.164 -0.976 1.00 89.69 290 LEU A O 1
ATOM 2305 N N . ASN A 1 291 ? 17.651 6.229 -0.528 1.00 84.62 291 ASN A N 1
ATOM 2306 C CA . ASN A 1 291 ? 18.375 6.766 0.625 1.00 84.62 291 ASN A CA 1
ATOM 2307 C C . ASN A 1 291 ? 19.413 7.812 0.232 1.00 84.62 291 ASN A C 1
ATOM 2309 O O . ASN A 1 291 ? 19.558 8.833 0.905 1.00 84.62 291 ASN A O 1
ATOM 2313 N N . ASN A 1 292 ? 20.146 7.563 -0.853 1.00 85.12 292 ASN A N 1
ATOM 2314 C CA . ASN A 1 292 ? 21.127 8.510 -1.365 1.00 85.12 292 ASN A CA 1
ATOM 2315 C C . ASN A 1 292 ? 20.448 9.806 -1.827 1.00 85.12 292 ASN A C 1
ATOM 2317 O O . ASN A 1 292 ? 21.015 10.885 -1.661 1.00 85.12 292 ASN A O 1
ATOM 2321 N N . GLU A 1 293 ? 19.234 9.732 -2.373 1.00 82.38 293 GLU A N 1
ATOM 2322 C CA . GLU A 1 293 ? 18.441 10.917 -2.703 1.00 82.38 293 GLU A CA 1
ATOM 2323 C C . GLU A 1 293 ? 18.056 11.717 -1.449 1.00 82.38 293 GLU A C 1
ATOM 2325 O O . GLU A 1 293 ? 18.303 12.923 -1.401 1.00 82.38 293 GLU A O 1
ATOM 2330 N N . GLY A 1 294 ? 17.544 11.049 -0.409 1.00 74.12 294 GLY A N 1
ATOM 2331 C CA . GLY A 1 294 ? 17.182 11.692 0.860 1.00 74.12 294 GLY A CA 1
ATOM 2332 C C . GLY A 1 294 ? 18.359 12.410 1.536 1.00 74.12 294 GLY A C 1
ATOM 2333 O O . GLY A 1 294 ? 18.221 13.555 1.964 1.00 74.12 294 GLY A O 1
ATOM 2334 N N . ASN A 1 295 ? 19.539 11.781 1.556 1.00 68.38 295 ASN A N 1
ATOM 2335 C CA . ASN A 1 295 ? 20.760 12.359 2.134 1.00 68.38 295 ASN A CA 1
ATOM 2336 C C . ASN A 1 295 ? 21.262 13.602 1.380 1.00 68.38 295 ASN A C 1
ATOM 2338 O O . ASN A 1 295 ? 21.728 14.562 1.992 1.00 68.38 295 ASN A O 1
ATOM 2342 N N . ASN A 1 296 ? 21.183 13.596 0.048 1.00 66.94 296 ASN A N 1
ATOM 2343 C CA . ASN A 1 296 ? 21.738 14.667 -0.784 1.00 66.94 296 ASN A CA 1
ATOM 2344 C C . ASN A 1 296 ? 20.799 15.875 -0.938 1.00 66.94 296 ASN A C 1
ATOM 2346 O O . ASN A 1 296 ? 21.256 16.981 -1.237 1.00 66.94 296 ASN A O 1
ATOM 2350 N N . ASN A 1 297 ? 19.491 15.688 -0.746 1.00 57.59 297 ASN A N 1
ATOM 2351 C CA . ASN A 1 297 ? 18.518 16.775 -0.846 1.00 57.59 297 ASN A CA 1
ATOM 2352 C C . ASN A 1 297 ? 18.513 17.690 0.391 1.00 57.59 297 ASN A C 1
ATOM 2354 O O . ASN A 1 297 ? 18.160 18.862 0.256 1.00 57.59 297 ASN A O 1
ATOM 2358 N N . ALA A 1 298 ? 19.002 17.221 1.548 1.00 51.94 298 ALA A N 1
ATOM 2359 C CA . ALA A 1 298 ? 19.165 18.042 2.755 1.00 51.94 298 ALA A CA 1
ATOM 2360 C C . ALA A 1 298 ? 20.120 19.239 2.560 1.00 51.94 298 ALA A C 1
ATOM 2362 O O . ALA A 1 298 ? 20.052 20.216 3.302 1.00 51.94 298 ALA A O 1
ATOM 2363 N N . THR A 1 299 ? 20.989 19.195 1.546 1.00 45.62 299 THR A N 1
ATOM 2364 C CA . THR A 1 299 ? 21.965 20.254 1.251 1.00 45.62 299 THR A CA 1
ATOM 2365 C C . THR A 1 299 ? 21.678 21.043 -0.030 1.00 45.62 299 THR A C 1
ATOM 2367 O O . THR A 1 299 ? 22.332 22.061 -0.243 1.00 45.62 299 THR A O 1
ATOM 2370 N N . SER A 1 300 ? 20.719 20.631 -0.878 1.00 42.00 300 SER A N 1
ATOM 2371 C CA . SER A 1 300 ? 20.705 21.081 -2.288 1.00 42.00 300 SER A CA 1
ATOM 2372 C C . SER A 1 300 ? 19.367 21.550 -2.892 1.00 42.00 300 SER A C 1
ATOM 2374 O O . SER A 1 300 ? 19.373 21.972 -4.046 1.00 42.00 300 SER A O 1
ATOM 2376 N N . GLN A 1 301 ? 18.221 21.529 -2.195 1.00 43.06 301 GLN A N 1
ATOM 2377 C CA . GLN A 1 301 ? 16.924 21.845 -2.838 1.00 43.06 301 GLN A CA 1
ATOM 2378 C C . GLN A 1 301 ? 15.985 22.747 -2.015 1.00 43.06 301 GLN A C 1
ATOM 2380 O O . GLN A 1 301 ? 14.900 22.339 -1.616 1.00 43.06 301 GLN A O 1
ATOM 2385 N N . SER A 1 302 ? 16.354 24.022 -1.836 1.00 42.09 302 SER A N 1
ATOM 2386 C CA . SER A 1 302 ? 15.386 25.079 -1.471 1.00 42.09 302 SER A CA 1
ATOM 2387 C C . SER A 1 302 ? 15.190 26.166 -2.538 1.00 42.09 302 SER A C 1
ATOM 2389 O O . SER A 1 302 ? 14.425 27.094 -2.296 1.00 42.09 302 SER A O 1
ATOM 2391 N N . ASN A 1 303 ? 15.867 26.100 -3.694 1.00 40.22 303 ASN A N 1
ATOM 2392 C CA . ASN A 1 303 ? 15.934 27.244 -4.622 1.00 40.22 303 ASN A CA 1
ATOM 2393 C C . ASN A 1 303 ? 15.413 27.007 -6.042 1.00 40.22 303 ASN A C 1
ATOM 2395 O O . ASN A 1 303 ? 15.393 27.942 -6.840 1.00 40.22 303 ASN A O 1
ATOM 2399 N N . THR A 1 304 ? 14.949 25.812 -6.382 1.00 44.78 304 THR A N 1
ATOM 2400 C CA . THR A 1 304 ? 14.240 25.606 -7.644 1.00 44.78 304 THR A CA 1
ATOM 2401 C C . THR A 1 304 ? 12.747 25.686 -7.372 1.00 44.78 304 THR A C 1
ATOM 2403 O O . THR A 1 304 ? 12.163 24.810 -6.742 1.00 44.78 304 THR A O 1
ATOM 2406 N N . ASN A 1 305 ? 12.136 26.784 -7.828 1.00 43.31 305 ASN A N 1
ATOM 2407 C CA . ASN A 1 305 ? 10.693 26.925 -8.017 1.00 43.31 305 ASN A CA 1
ATOM 2408 C C . ASN A 1 305 ? 10.201 25.797 -8.947 1.00 43.31 305 ASN A C 1
ATOM 2410 O O . ASN A 1 305 ? 9.980 26.019 -10.136 1.00 43.31 305 ASN A O 1
ATOM 2414 N N . TYR A 1 306 ? 10.053 24.577 -8.429 1.00 49.19 306 TYR A N 1
ATOM 2415 C CA . TYR A 1 306 ? 9.381 23.467 -9.100 1.00 49.19 306 TYR A CA 1
ATOM 2416 C C . TYR A 1 306 ? 7.872 23.735 -9.079 1.00 49.19 306 TYR A C 1
ATOM 2418 O O . TYR A 1 306 ? 7.099 23.059 -8.413 1.00 49.19 306 TYR A O 1
ATOM 2426 N N . THR A 1 307 ? 7.445 24.784 -9.779 1.00 51.09 307 THR A N 1
ATOM 2427 C CA . THR A 1 307 ? 6.028 25.074 -10.032 1.00 51.09 307 THR A CA 1
ATOM 2428 C C . THR A 1 307 ? 5.480 24.244 -11.188 1.00 51.09 307 THR A C 1
ATOM 2430 O O . THR A 1 307 ? 4.276 24.262 -11.435 1.00 51.09 307 THR A O 1
ATOM 2433 N N . ASN A 1 308 ? 6.340 23.507 -11.899 1.00 59.12 308 ASN A N 1
ATOM 2434 C CA . ASN A 1 308 ? 5.919 22.654 -12.995 1.00 59.12 308 ASN A CA 1
ATOM 2435 C C . ASN A 1 308 ? 5.562 21.255 -12.474 1.00 59.12 308 ASN A C 1
ATOM 2437 O O . ASN A 1 308 ? 6.374 20.334 -12.522 1.00 59.12 308 ASN A O 1
ATOM 2441 N N . HIS A 1 309 ? 4.337 21.109 -11.961 1.00 65.38 309 HIS A N 1
ATOM 2442 C CA . HIS A 1 309 ? 3.768 19.828 -11.517 1.00 65.38 309 HIS A CA 1
ATOM 2443 C C . HIS A 1 309 ? 3.600 18.794 -12.652 1.00 65.38 309 HIS A C 1
ATOM 2445 O O . HIS A 1 309 ? 3.141 17.680 -12.394 1.00 65.38 309 HIS A O 1
ATOM 2451 N N . ASP A 1 310 ? 3.975 19.148 -13.885 1.00 71.75 310 ASP A N 1
ATOM 2452 C CA . ASP A 1 310 ? 3.753 18.353 -15.091 1.00 71.75 310 ASP A CA 1
ATOM 2453 C C . ASP A 1 310 ? 4.876 17.367 -15.420 1.00 71.75 310 ASP A C 1
ATOM 2455 O O . ASP A 1 310 ? 4.732 16.610 -16.378 1.00 71.75 310 ASP A O 1
ATOM 2459 N N . VAL A 1 311 ? 5.982 17.351 -14.664 1.00 81.06 311 VAL A N 1
ATOM 2460 C CA . VAL A 1 311 ? 7.105 16.425 -14.887 1.00 81.06 311 VAL A CA 1
ATOM 2461 C C . VAL A 1 311 ? 7.511 15.751 -13.578 1.00 81.06 311 VAL A C 1
ATOM 2463 O O . VAL A 1 311 ? 7.804 16.416 -12.585 1.00 81.06 311 VAL A O 1
ATOM 2466 N N . PHE A 1 312 ? 7.552 14.418 -13.584 1.00 85.19 312 PHE A N 1
ATOM 2467 C CA . PHE A 1 312 ? 8.105 13.623 -12.494 1.00 85.19 312 PHE A CA 1
ATOM 2468 C C . PHE A 1 312 ? 9.631 13.602 -12.602 1.00 85.19 312 PHE A C 1
ATOM 2470 O O . PHE A 1 312 ? 10.168 13.303 -13.669 1.00 85.19 312 PHE A O 1
ATOM 2477 N N . TYR A 1 313 ? 10.312 13.882 -11.491 1.00 87.19 313 TYR A N 1
ATOM 2478 C CA . TYR A 1 313 ? 11.766 13.817 -11.360 1.00 87.19 313 TYR A CA 1
ATOM 2479 C C . TYR A 1 313 ? 12.147 12.839 -10.248 1.00 87.19 313 TYR A C 1
ATOM 2481 O O . TYR A 1 313 ? 11.562 12.859 -9.166 1.00 87.19 313 TYR A O 1
ATOM 2489 N N . SER A 1 314 ? 13.155 12.006 -10.487 1.00 89.06 314 SER A N 1
ATOM 2490 C CA . SER A 1 314 ? 13.705 11.093 -9.484 1.00 89.06 314 SER A CA 1
ATOM 2491 C C . SER A 1 314 ? 15.186 10.860 -9.727 1.00 89.06 314 SER A C 1
ATOM 2493 O O . SER A 1 314 ? 15.623 10.882 -10.869 1.00 89.06 314 SER A O 1
ATOM 2495 N N . ARG A 1 315 ? 15.981 10.590 -8.690 1.00 89.69 315 ARG A N 1
ATOM 2496 C CA . ARG A 1 315 ? 17.342 10.063 -8.893 1.00 89.69 315 ARG A CA 1
ATOM 2497 C C . ARG A 1 315 ? 17.359 8.558 -9.130 1.00 89.69 315 ARG A C 1
ATOM 2499 O O . ARG A 1 315 ? 18.402 8.014 -9.472 1.00 89.69 315 ARG A O 1
ATOM 2506 N N . CYS A 1 316 ? 16.222 7.889 -8.948 1.00 94.12 316 CYS A N 1
ATOM 2507 C CA . CYS A 1 316 ? 16.125 6.447 -9.092 1.00 94.12 316 CYS A CA 1
ATOM 2508 C C . CYS A 1 316 ? 15.469 6.060 -10.416 1.00 94.12 316 CYS A C 1
ATOM 2510 O O . CYS A 1 316 ? 14.460 6.662 -10.791 1.00 94.12 316 CYS A O 1
ATOM 2512 N N . PRO A 1 317 ? 15.986 5.023 -11.103 1.00 96.31 317 PRO A N 1
ATOM 2513 C CA . PRO A 1 317 ? 15.500 4.588 -12.412 1.00 96.31 317 PRO A CA 1
ATOM 2514 C C . PRO A 1 317 ? 14.191 3.783 -12.327 1.00 96.31 317 PRO A C 1
ATOM 2516 O O . PRO A 1 317 ? 14.002 2.809 -13.055 1.00 96.31 317 PRO A O 1
ATOM 2519 N N . PHE A 1 318 ? 13.281 4.148 -11.421 1.00 97.44 318 PHE A N 1
ATOM 2520 C CA . PHE A 1 318 ? 12.002 3.471 -11.253 1.00 97.44 318 PHE A CA 1
ATOM 2521 C C . PHE A 1 318 ? 10.892 4.431 -10.825 1.00 97.44 318 PHE A C 1
ATOM 2523 O O . PHE A 1 318 ? 11.047 5.242 -9.913 1.00 97.44 318 PHE A O 1
ATOM 2530 N N . GLY A 1 319 ? 9.741 4.276 -11.469 1.00 96.75 319 GLY A N 1
ATOM 2531 C CA . GLY A 1 319 ? 8.489 4.908 -11.094 1.00 96.75 319 GLY A CA 1
ATOM 2532 C C . GLY A 1 319 ? 7.341 4.119 -11.705 1.00 96.75 319 GLY A C 1
ATOM 2533 O O . GLY A 1 319 ? 7.387 3.775 -12.887 1.00 96.75 319 GLY A O 1
ATOM 2534 N N . MET A 1 320 ? 6.313 3.813 -10.922 1.00 97.69 320 MET A N 1
ATOM 2535 C CA . MET A 1 320 ? 5.141 3.081 -11.398 1.00 97.69 320 MET A CA 1
ATOM 2536 C C . MET A 1 320 ? 3.861 3.699 -10.839 1.00 97.69 320 MET A C 1
ATOM 2538 O O . MET A 1 320 ? 3.818 4.161 -9.706 1.00 97.69 320 MET A O 1
ATOM 2542 N N . LEU A 1 321 ? 2.802 3.701 -11.636 1.00 97.69 321 LEU A N 1
ATOM 2543 C CA . LEU A 1 321 ? 1.450 4.002 -11.200 1.00 97.69 321 LEU A CA 1
ATOM 2544 C C . LEU A 1 321 ? 0.796 2.662 -10.870 1.00 97.69 321 LEU A C 1
ATOM 2546 O O . LEU A 1 321 ? 0.547 1.852 -11.768 1.00 97.69 321 LEU A O 1
ATOM 2550 N N . ASP A 1 322 ? 0.569 2.426 -9.583 1.00 97.88 322 ASP A N 1
ATOM 2551 C CA . ASP A 1 322 ? 0.007 1.178 -9.074 1.00 97.88 322 ASP A CA 1
ATOM 2552 C C . ASP A 1 322 ? -1.519 1.285 -8.920 1.00 97.88 322 ASP A C 1
ATOM 2554 O O . ASP A 1 322 ? -2.038 2.210 -8.282 1.00 97.88 322 ASP A O 1
ATOM 2558 N N . VAL A 1 323 ? -2.249 0.328 -9.501 1.00 97.31 323 VAL A N 1
ATOM 2559 C CA . VAL A 1 323 ? -3.716 0.238 -9.429 1.00 97.31 323 VAL A CA 1
ATOM 2560 C C . VAL A 1 323 ? -4.158 0.039 -7.986 1.00 97.31 323 VAL A C 1
ATOM 2562 O O . VAL A 1 323 ? -5.093 0.700 -7.538 1.00 97.31 323 VAL A O 1
ATOM 2565 N N . GLY A 1 324 ? -3.476 -0.837 -7.245 1.00 96.25 324 GLY A N 1
ATOM 2566 C CA . GLY A 1 324 ? -3.805 -1.134 -5.855 1.00 96.25 324 GLY A CA 1
ATOM 2567 C C . GLY A 1 324 ? -3.644 0.076 -4.940 1.00 96.25 324 GLY A C 1
ATOM 2568 O O . GLY A 1 324 ? -4.524 0.356 -4.129 1.00 96.25 324 GLY A O 1
ATOM 2569 N N . PHE A 1 325 ? -2.561 0.827 -5.111 1.00 97.38 325 PHE A N 1
ATOM 2570 C CA . PHE A 1 325 ? -2.245 2.040 -4.370 1.00 97.38 325 PHE A CA 1
ATOM 2571 C C . PHE A 1 325 ? -3.227 3.163 -4.705 1.00 97.38 325 PHE A C 1
ATOM 2573 O O . PHE A 1 325 ? -3.756 3.809 -3.801 1.00 97.38 325 PHE A O 1
ATOM 2580 N N . SER A 1 326 ? -3.523 3.365 -5.992 1.00 97.69 326 SER A N 1
ATOM 2581 C CA . SER A 1 326 ? -4.482 4.383 -6.441 1.00 97.69 326 SER A CA 1
ATOM 2582 C C . SER A 1 326 ? -5.893 4.083 -5.929 1.00 97.69 326 SER A C 1
ATOM 2584 O O . SER A 1 326 ? -6.566 4.974 -5.415 1.00 97.69 326 SER A O 1
ATOM 2586 N N . ALA A 1 327 ? -6.314 2.815 -5.983 1.00 96.94 327 ALA A N 1
ATOM 2587 C CA . ALA A 1 327 ? -7.597 2.367 -5.449 1.00 96.94 327 ALA A CA 1
ATOM 2588 C C . ALA A 1 327 ? -7.679 2.505 -3.923 1.00 96.94 327 ALA A C 1
ATOM 2590 O O . ALA A 1 327 ? -8.691 2.963 -3.392 1.00 96.94 327 ALA A O 1
ATOM 2591 N N . ALA A 1 328 ? -6.599 2.154 -3.217 1.00 97.00 328 ALA A N 1
ATOM 2592 C CA . ALA A 1 328 ? -6.487 2.360 -1.779 1.00 97.00 328 ALA A CA 1
ATOM 2593 C C . ALA A 1 328 ? -6.656 3.836 -1.412 1.00 97.00 328 ALA A C 1
ATOM 2595 O O . ALA A 1 328 ? -7.384 4.150 -0.474 1.00 97.00 328 ALA A O 1
ATOM 2596 N N . LEU A 1 329 ? -6.010 4.737 -2.160 1.00 97.75 329 LEU A N 1
ATOM 2597 C CA . LEU A 1 329 ? -6.072 6.168 -1.892 1.00 97.75 329 LEU A CA 1
ATOM 2598 C C . LEU A 1 329 ? -7.470 6.731 -2.148 1.00 97.75 329 LEU A C 1
ATOM 2600 O O . LEU A 1 329 ? -8.003 7.414 -1.278 1.00 97.75 329 LEU A O 1
ATOM 2604 N N . ALA A 1 330 ? -8.076 6.402 -3.294 1.00 97.12 330 ALA A N 1
ATOM 2605 C CA . ALA A 1 330 ? -9.431 6.833 -3.637 1.00 97.12 330 ALA A CA 1
ATOM 2606 C C . ALA A 1 330 ? -10.437 6.417 -2.552 1.00 97.12 330 ALA A C 1
ATOM 2608 O O . ALA A 1 330 ? -11.163 7.253 -2.003 1.00 97.12 330 ALA A O 1
ATOM 2609 N N . LYS A 1 331 ? -10.376 5.147 -2.130 1.00 96.56 331 LYS A N 1
ATOM 2610 C CA . LYS A 1 331 ? -11.220 4.640 -1.051 1.00 96.56 331 LYS A CA 1
ATOM 2611 C C . LYS A 1 331 ? -10.943 5.345 0.280 1.00 96.56 331 LYS A C 1
ATOM 2613 O O . LYS A 1 331 ? -11.883 5.723 0.981 1.00 96.56 331 LYS A O 1
ATOM 2618 N N . ALA A 1 332 ? -9.678 5.552 0.625 1.00 97.75 332 ALA A N 1
ATOM 2619 C CA . ALA A 1 332 ? -9.294 6.179 1.880 1.00 97.75 332 ALA A CA 1
ATOM 2620 C C . ALA A 1 332 ? -9.690 7.661 1.956 1.00 97.75 332 ALA A C 1
ATOM 2622 O O . ALA A 1 332 ? -10.122 8.107 3.016 1.00 97.75 332 ALA A O 1
ATOM 2623 N N . ASP A 1 333 ? -9.611 8.419 0.861 1.00 97.94 333 ASP A N 1
ATOM 2624 C CA . ASP A 1 333 ? -10.093 9.805 0.812 1.00 97.94 333 ASP A CA 1
ATOM 2625 C C . ASP A 1 333 ? -11.622 9.891 0.953 1.00 97.94 333 ASP A C 1
ATOM 2627 O O . ASP A 1 333 ? -12.143 10.772 1.644 1.00 97.94 333 ASP A O 1
ATOM 2631 N N . THR A 1 334 ? -12.356 8.941 0.372 1.00 96.75 334 THR A N 1
ATOM 2632 C CA . THR A 1 334 ? -13.807 8.816 0.579 1.00 96.75 334 THR A CA 1
ATOM 2633 C C . THR A 1 334 ? -14.139 8.454 2.031 1.00 96.75 334 THR A C 1
ATOM 2635 O O . THR A 1 334 ? -15.033 9.045 2.640 1.00 96.75 334 THR A O 1
ATOM 2638 N N . ASP A 1 335 ? -13.389 7.533 2.637 1.00 97.62 335 ASP A N 1
ATOM 2639 C CA . ASP A 1 335 ? -13.570 7.164 4.044 1.00 97.62 335 ASP A CA 1
ATOM 2640 C C . ASP A 1 335 ? -13.191 8.306 4.996 1.00 97.62 335 ASP A C 1
ATOM 2642 O O . ASP A 1 335 ? -13.834 8.479 6.031 1.00 97.62 335 ASP A O 1
ATOM 2646 N N . MET A 1 336 ? -12.224 9.151 4.627 1.00 97.81 336 MET A N 1
ATOM 2647 C CA . MET A 1 336 ? -11.892 10.373 5.364 1.00 97.81 336 MET A CA 1
ATOM 2648 C C . MET A 1 336 ? -13.073 11.342 5.450 1.00 97.81 336 MET A C 1
ATOM 2650 O O . MET A 1 336 ? -13.315 11.908 6.519 1.00 97.81 336 MET A O 1
ATOM 2654 N N . LEU A 1 337 ? -13.848 11.504 4.371 1.00 96.88 337 LEU A N 1
ATOM 2655 C CA . LEU A 1 337 ? -15.087 12.291 4.409 1.00 96.88 337 LEU A CA 1
ATOM 2656 C C . LEU A 1 337 ? -16.095 11.702 5.393 1.00 96.88 337 LEU A C 1
ATOM 2658 O O . LEU A 1 337 ? -16.711 12.437 6.165 1.00 96.88 337 LEU A O 1
ATOM 2662 N N . 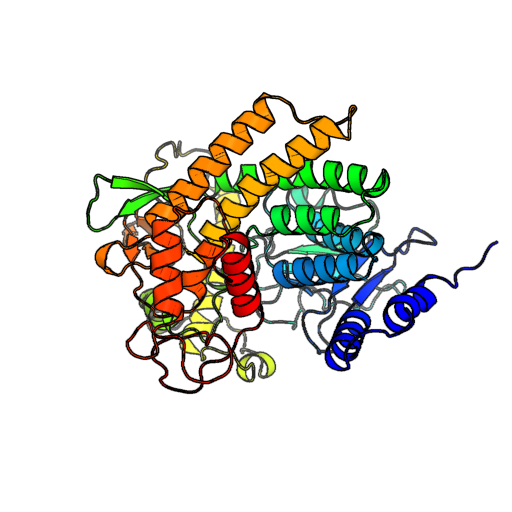MET A 1 338 ? -16.247 10.377 5.388 1.00 97.38 338 MET A N 1
ATOM 2663 C CA . MET A 1 338 ? -17.175 9.691 6.282 1.00 97.38 338 MET A CA 1
ATOM 2664 C C . MET A 1 338 ? -16.760 9.841 7.749 1.00 97.38 338 MET A C 1
ATOM 2666 O O . MET A 1 338 ? -17.601 10.144 8.594 1.00 97.38 338 MET A O 1
ATOM 2670 N N . ILE A 1 339 ? -15.464 9.714 8.052 1.00 97.88 339 ILE A N 1
ATOM 2671 C CA . ILE A 1 339 ? -14.923 9.982 9.391 1.00 97.88 339 ILE A CA 1
ATOM 2672 C C . ILE A 1 339 ? -15.223 11.427 9.807 1.00 97.88 339 ILE A C 1
ATOM 2674 O O . ILE A 1 339 ? -15.711 11.657 10.915 1.00 97.88 339 ILE A O 1
ATOM 2678 N N . GLY A 1 340 ? -14.978 12.401 8.927 1.00 96.94 340 GLY A N 1
ATOM 2679 C CA . GLY A 1 340 ? -15.229 13.810 9.224 1.00 96.94 340 GLY A CA 1
ATOM 2680 C C . GLY A 1 340 ? -16.708 14.121 9.495 1.00 96.94 340 GLY A C 1
ATOM 2681 O O . GLY A 1 340 ? -17.032 14.900 10.399 1.00 96.94 340 GLY A O 1
ATOM 2682 N N . GLN A 1 341 ? -17.617 13.451 8.780 1.00 96.75 341 GLN A N 1
ATOM 2683 C CA . GLN A 1 341 ? -19.056 13.533 9.028 1.00 96.75 341 GLN A CA 1
ATOM 2684 C C . GLN A 1 341 ? -19.430 12.925 10.388 1.00 96.75 341 GLN A C 1
ATOM 2686 O O . GLN A 1 341 ? -20.098 13.582 11.183 1.00 96.75 341 GLN A O 1
ATOM 2691 N N . ILE A 1 342 ? -18.929 11.725 10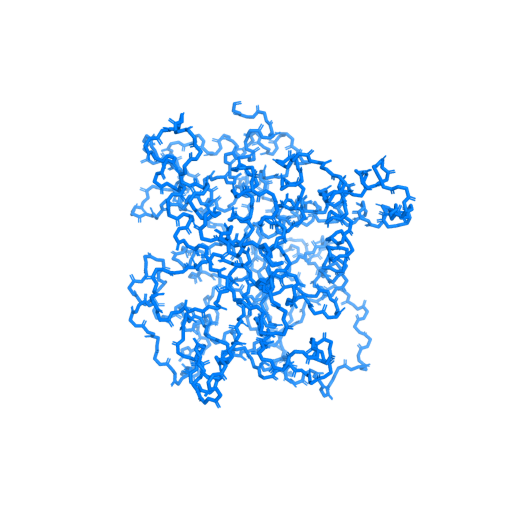.710 1.00 96.75 342 ILE A N 1
ATOM 2692 C CA . ILE A 1 342 ? -19.153 11.084 12.018 1.00 96.75 342 ILE A CA 1
ATOM 2693 C C . ILE A 1 342 ? -18.696 12.002 13.156 1.00 96.75 342 ILE A C 1
ATOM 2695 O O . ILE A 1 342 ? -19.400 12.139 14.155 1.00 96.75 342 ILE A O 1
ATOM 2699 N N . LEU A 1 343 ? -17.530 12.640 13.020 1.00 96.50 343 LEU A N 1
ATOM 2700 C CA . LEU A 1 343 ? -17.019 13.572 14.026 1.00 96.50 343 LEU A CA 1
ATOM 2701 C C . LEU A 1 343 ? -17.877 14.836 14.127 1.00 96.50 343 LEU A C 1
ATOM 2703 O O . LEU A 1 343 ? -18.137 15.289 15.238 1.00 96.50 343 LEU A O 1
ATOM 2707 N N . SER A 1 344 ? -18.373 15.364 13.006 1.00 94.94 344 SER A N 1
ATOM 2708 C CA . SER A 1 344 ? -19.315 16.491 13.011 1.00 94.94 344 SER A CA 1
ATOM 2709 C C . SER A 1 344 ? -20.609 16.171 13.761 1.00 94.94 344 SER A C 1
ATOM 2711 O O . SER A 1 344 ? -21.128 17.034 14.470 1.00 94.94 344 SER A O 1
ATOM 2713 N N . ASP A 1 345 ? -21.098 14.936 13.630 1.00 94.38 345 ASP A N 1
ATOM 2714 C CA . ASP A 1 345 ? -22.352 14.491 14.238 1.00 94.38 345 ASP A CA 1
ATOM 2715 C C . ASP A 1 345 ? -22.185 14.094 15.713 1.00 94.38 345 ASP A C 1
ATOM 2717 O O . ASP A 1 345 ? -23.078 14.332 16.526 1.00 94.38 345 ASP A O 1
ATOM 2721 N N . LYS A 1 346 ? -21.049 13.479 16.073 1.00 93.31 346 LYS A N 1
ATOM 2722 C CA . LYS A 1 346 ? -20.825 12.874 17.400 1.00 93.31 346 LYS A CA 1
ATOM 2723 C C . LYS A 1 346 ? -19.911 13.670 18.332 1.00 93.31 346 LYS A C 1
ATOM 2725 O O . LYS A 1 346 ? -19.905 13.382 19.527 1.00 93.31 346 LYS A O 1
ATOM 2730 N N . ASN A 1 347 ? -19.122 14.623 17.833 1.00 82.94 347 ASN A N 1
ATOM 2731 C CA . ASN A 1 347 ? -18.125 15.336 18.633 1.00 82.94 347 ASN A CA 1
ATOM 2732 C C . ASN A 1 347 ? -18.180 16.857 18.422 1.00 82.94 347 ASN A C 1
ATOM 2734 O O . ASN A 1 347 ? -17.542 17.418 17.534 1.00 82.94 347 ASN A O 1
ATOM 2738 N N . HIS A 1 348 ? -18.906 17.546 19.303 1.00 72.25 348 HIS A N 1
ATOM 2739 C CA . HIS A 1 348 ? -19.073 19.000 19.230 1.00 72.25 348 HIS A CA 1
ATOM 2740 C C . HIS A 1 348 ? -17.788 19.804 19.493 1.00 72.25 348 HIS A C 1
ATOM 2742 O O . HIS A 1 348 ? -17.749 20.983 19.153 1.00 72.25 348 HIS A O 1
ATOM 2748 N N . LEU A 1 349 ? -16.753 19.205 20.095 1.00 76.06 349 LEU A N 1
ATOM 2749 C CA . LEU A 1 349 ? -15.526 19.916 20.481 1.00 76.06 349 LEU A CA 1
ATOM 2750 C C . LEU A 1 349 ? -14.428 19.854 19.415 1.00 76.06 349 LEU A C 1
ATOM 2752 O O . LEU A 1 349 ? -13.607 20.763 19.342 1.00 76.06 349 LEU A O 1
ATOM 2756 N N . THR A 1 350 ? -14.405 18.808 18.588 1.00 81.56 350 THR A N 1
ATOM 2757 C CA . THR A 1 350 ? -13.381 18.605 17.547 1.00 81.56 350 THR A CA 1
ATOM 2758 C C . THR A 1 350 ? -14.007 18.350 16.180 1.00 81.56 350 THR A C 1
ATOM 2760 O O . THR A 1 350 ? -13.588 17.478 15.417 1.00 81.56 350 THR A O 1
ATOM 2763 N N . ARG A 1 351 ? -15.046 19.127 15.869 1.00 89.38 351 ARG A N 1
ATOM 2764 C CA . ARG A 1 351 ? -15.708 19.090 14.570 1.00 89.38 351 ARG A CA 1
ATOM 2765 C C . ARG A 1 351 ? -14.749 19.576 13.471 1.00 89.38 351 ARG A C 1
ATOM 2767 O O . ARG A 1 351 ? -14.229 20.685 13.601 1.00 89.38 351 ARG A O 1
ATOM 2774 N N . PRO A 1 352 ? -14.570 18.810 12.379 1.00 93.50 352 PRO A N 1
ATOM 2775 C CA . PRO A 1 352 ? -13.863 19.299 11.204 1.00 93.50 352 PRO A CA 1
ATOM 2776 C C . PRO A 1 352 ? -14.524 20.563 10.655 1.00 93.50 352 PRO A C 1
ATOM 2778 O O . PRO A 1 352 ? -15.753 20.670 10.586 1.00 93.50 352 PRO A O 1
ATOM 2781 N N . THR A 1 353 ? -13.708 21.522 10.248 1.00 94.62 353 THR A N 1
ATOM 2782 C CA . THR A 1 353 ? -14.167 22.749 9.599 1.00 94.62 353 THR A CA 1
ATOM 2783 C C . THR A 1 353 ? -14.783 22.449 8.231 1.00 94.62 353 THR A C 1
ATOM 2785 O O . THR A 1 353 ? -14.498 21.430 7.595 1.00 94.62 353 THR A O 1
ATOM 2788 N N . MET A 1 354 ? -15.629 23.360 7.740 1.00 94.00 354 MET A N 1
ATOM 2789 C CA . MET A 1 354 ? -16.202 23.237 6.394 1.00 94.00 354 MET A CA 1
ATOM 2790 C C . MET A 1 354 ? -15.116 23.206 5.310 1.00 94.00 354 MET A C 1
ATOM 2792 O O . MET A 1 354 ? -15.249 22.454 4.346 1.00 94.00 354 MET A O 1
ATOM 2796 N N . ASP A 1 355 ? -14.028 23.956 5.499 1.00 95.75 355 ASP A N 1
ATOM 2797 C CA . ASP A 1 355 ? -12.900 23.998 4.567 1.00 95.75 355 ASP A CA 1
ATOM 2798 C C . ASP A 1 355 ? -12.120 22.676 4.554 1.00 95.75 355 ASP A C 1
ATOM 2800 O O . ASP A 1 355 ? -11.765 22.179 3.485 1.00 95.75 355 ASP A O 1
ATOM 2804 N N . GLU A 1 356 ? -11.916 22.037 5.713 1.00 94.69 356 GLU A N 1
ATOM 2805 C CA . GLU A 1 356 ? -11.311 20.698 5.789 1.00 94.69 356 GLU A CA 1
ATOM 2806 C C . GLU A 1 356 ? -12.175 19.641 5.089 1.00 94.69 356 GLU A C 1
ATOM 2808 O O . GLU A 1 356 ? -11.655 18.788 4.362 1.00 94.69 356 GLU A O 1
ATOM 2813 N N . MET A 1 357 ? -13.498 19.705 5.267 1.00 96.50 357 MET A N 1
ATOM 2814 C CA . MET A 1 357 ? -14.437 18.805 4.588 1.00 96.50 357 MET A CA 1
ATOM 2815 C C . MET A 1 357 ? -14.429 19.031 3.069 1.00 96.50 357 MET A C 1
ATOM 2817 O O . MET A 1 357 ? -14.378 18.068 2.302 1.00 96.50 357 MET A O 1
ATOM 2821 N N . ALA A 1 358 ? -14.416 20.290 2.621 1.00 96.50 358 ALA A N 1
ATOM 2822 C CA . ALA A 1 358 ? -14.327 20.642 1.205 1.00 96.50 358 ALA A CA 1
ATOM 2823 C C . ALA A 1 358 ? -12.995 20.189 0.582 1.00 96.50 358 ALA A C 1
ATOM 2825 O O . ALA A 1 358 ? -12.996 19.561 -0.476 1.00 96.50 358 ALA A O 1
ATOM 2826 N N . SER A 1 359 ? -11.871 20.421 1.266 1.00 96.19 359 SER A N 1
ATOM 2827 C CA . SER A 1 359 ? -10.540 19.963 0.846 1.00 96.19 359 SER A CA 1
ATOM 2828 C C . SER A 1 359 ? -10.472 18.437 0.724 1.00 96.19 359 SER A C 1
ATOM 2830 O O . SER A 1 359 ? -9.986 17.899 -0.271 1.00 96.19 359 SER A O 1
ATOM 2832 N N . THR A 1 360 ? -11.038 17.711 1.692 1.00 96.06 360 THR A N 1
ATOM 2833 C CA . THR A 1 360 ? -11.123 16.242 1.647 1.00 96.06 360 THR A CA 1
ATOM 2834 C C . THR A 1 360 ? -11.969 15.760 0.465 1.00 96.06 360 THR A C 1
ATOM 2836 O O . THR A 1 360 ? -11.600 14.792 -0.194 1.00 96.06 360 THR A O 1
ATOM 2839 N N . LYS A 1 361 ? -13.042 16.479 0.115 1.00 97.06 361 LYS A N 1
ATOM 2840 C CA . LYS A 1 361 ? -13.876 16.145 -1.047 1.00 97.06 361 LYS A CA 1
ATOM 2841 C C . LYS A 1 361 ? -13.136 16.353 -2.363 1.00 97.06 361 LYS A C 1
ATOM 2843 O O . LYS A 1 361 ? -13.206 15.499 -3.242 1.00 97.06 361 LYS A O 1
ATOM 2848 N N . THR A 1 362 ? -12.395 17.450 -2.483 1.00 96.50 362 THR A N 1
ATOM 2849 C CA . THR A 1 362 ? -11.536 17.705 -3.646 1.00 96.50 362 THR A CA 1
ATOM 2850 C C . THR A 1 362 ? -10.483 16.609 -3.812 1.00 96.50 362 THR A C 1
ATOM 2852 O O . THR A 1 362 ? -10.284 16.128 -4.924 1.00 96.50 362 THR A O 1
ATOM 2855 N N . ARG A 1 363 ? -9.852 16.166 -2.715 1.00 96.31 363 ARG A N 1
ATOM 2856 C CA . ARG A 1 363 ? -8.887 15.054 -2.726 1.00 96.31 363 ARG A CA 1
ATOM 2857 C C . ARG A 1 363 ? -9.514 13.733 -3.172 1.00 96.31 363 ARG A C 1
ATOM 2859 O O . ARG A 1 363 ? -8.976 13.106 -4.073 1.00 96.31 363 ARG A O 1
ATOM 2866 N N . SER A 1 364 ? -10.680 13.379 -2.628 1.00 96.25 364 SER A N 1
ATOM 2867 C CA . SER A 1 364 ? -11.436 12.180 -3.029 1.00 96.25 364 SER A CA 1
ATOM 2868 C C . SER A 1 364 ? -11.724 12.156 -4.534 1.00 96.25 364 SER A C 1
ATOM 2870 O O . SER A 1 364 ? -11.392 11.175 -5.198 1.00 96.25 364 SER A O 1
ATOM 2872 N N . ASN A 1 365 ? -12.218 13.262 -5.103 1.00 95.50 365 ASN A N 1
ATOM 2873 C CA . ASN A 1 365 ? -12.426 13.365 -6.552 1.00 95.50 365 ASN A CA 1
ATOM 2874 C C . ASN A 1 365 ? -11.110 13.193 -7.331 1.00 95.50 365 ASN A C 1
ATOM 2876 O O . ASN A 1 365 ? -11.049 12.408 -8.272 1.00 95.50 365 ASN A O 1
ATOM 2880 N N . ARG A 1 366 ? -10.039 13.876 -6.903 1.00 95.75 366 ARG A N 1
ATOM 2881 C CA . ARG A 1 366 ? -8.722 13.807 -7.555 1.00 95.75 366 ARG A CA 1
ATOM 2882 C C . ARG A 1 366 ? -8.149 12.386 -7.551 1.00 95.75 366 ARG A C 1
ATOM 2884 O O . ARG A 1 366 ? -7.576 11.959 -8.549 1.00 95.75 366 ARG A O 1
ATOM 2891 N N . SER A 1 367 ? -8.303 11.644 -6.457 1.00 96.88 367 SER A N 1
ATOM 2892 C CA . SER A 1 367 ? -7.831 10.258 -6.356 1.00 96.88 367 SER A CA 1
ATOM 2893 C C . SER A 1 367 ? -8.684 9.270 -7.145 1.00 96.88 367 SER A C 1
ATOM 2895 O O . SER A 1 367 ? -8.152 8.284 -7.655 1.00 96.88 367 SER A O 1
ATOM 2897 N N . LEU A 1 368 ? -9.975 9.549 -7.323 1.00 95.62 368 LEU A N 1
ATOM 2898 C CA . LEU A 1 368 ? -10.816 8.788 -8.242 1.00 95.62 368 LEU A CA 1
ATOM 2899 C C . LEU A 1 368 ? -10.407 9.027 -9.706 1.00 95.62 368 LEU A C 1
ATOM 2901 O O . LEU A 1 368 ? -10.322 8.070 -10.476 1.00 95.62 368 LEU A O 1
ATOM 2905 N N . ASP A 1 369 ? -10.081 10.268 -10.081 1.00 95.19 369 ASP A N 1
ATOM 2906 C CA . ASP A 1 369 ? -9.564 10.596 -11.418 1.00 95.19 369 ASP A CA 1
ATOM 2907 C C . ASP A 1 369 ? -8.243 9.864 -11.710 1.00 95.19 369 ASP A C 1
ATOM 2909 O O . ASP A 1 369 ? -8.079 9.296 -12.792 1.00 95.19 369 ASP A O 1
ATOM 2913 N N . MET A 1 370 ? -7.337 9.792 -10.723 1.00 95.38 370 MET A N 1
ATOM 2914 C CA . MET A 1 370 ? -6.102 8.997 -10.807 1.00 95.38 370 MET A CA 1
ATOM 2915 C C . MET A 1 370 ? -6.389 7.526 -11.131 1.00 95.38 370 MET A C 1
ATOM 2917 O O . MET A 1 370 ? -5.775 6.954 -12.030 1.00 95.38 370 MET A O 1
ATOM 2921 N N . LEU A 1 371 ? -7.316 6.901 -10.393 1.00 96.50 371 LEU A N 1
ATOM 2922 C CA . LEU A 1 371 ? -7.676 5.499 -10.596 1.00 96.50 371 LEU A CA 1
ATOM 2923 C C . LEU A 1 371 ? -8.302 5.284 -11.978 1.00 96.50 371 LEU A C 1
ATOM 2925 O O . LEU A 1 371 ? -7.909 4.364 -12.694 1.00 96.50 371 LEU A O 1
ATOM 2929 N N . ASN A 1 372 ? -9.240 6.147 -12.374 1.00 95.12 372 ASN A N 1
ATOM 2930 C CA . ASN A 1 372 ? -9.923 6.064 -13.666 1.00 95.12 372 ASN A CA 1
ATOM 2931 C C . ASN A 1 372 ? -8.955 6.197 -14.848 1.00 95.12 372 ASN A C 1
ATOM 2933 O O . ASN A 1 372 ? -9.147 5.531 -15.863 1.00 95.12 372 ASN A O 1
ATOM 2937 N N . ALA A 1 373 ? -7.881 6.978 -14.717 1.00 94.94 373 ALA A N 1
ATOM 2938 C CA . ALA A 1 373 ? -6.854 7.081 -15.752 1.00 94.94 373 ALA A CA 1
ATOM 2939 C C . ALA A 1 373 ? -6.084 5.762 -15.994 1.00 94.94 373 ALA A C 1
ATOM 2941 O O . ALA A 1 373 ? -5.490 5.563 -17.059 1.00 94.94 373 ALA A O 1
ATOM 2942 N N . LEU A 1 374 ? -6.110 4.819 -15.044 1.00 96.00 374 LEU A N 1
ATOM 2943 C CA . LEU A 1 374 ? -5.506 3.488 -15.190 1.00 96.00 374 LEU A CA 1
ATOM 2944 C C . LEU A 1 374 ? -6.413 2.481 -15.913 1.00 96.00 374 LEU A C 1
ATOM 2946 O O . LEU A 1 374 ? -5.976 1.365 -16.205 1.00 96.00 374 LEU A O 1
ATOM 2950 N N . TRP A 1 375 ? -7.655 2.857 -16.225 1.00 95.69 375 TRP A N 1
ATOM 2951 C CA . TRP A 1 375 ? -8.571 2.031 -17.000 1.00 95.69 375 TRP A CA 1
ATOM 2952 C C . TRP A 1 375 ? -8.150 1.946 -18.471 1.00 95.69 375 TRP A C 1
ATOM 2954 O O . TRP A 1 375 ? -7.887 2.953 -19.133 1.00 95.69 375 TRP A O 1
ATOM 2964 N N . CYS A 1 376 ? -8.135 0.732 -19.016 1.00 94.19 376 CYS A N 1
ATOM 2965 C CA . CYS A 1 376 ? -7.940 0.483 -20.436 1.00 94.19 376 CYS A CA 1
ATOM 2966 C C . CYS A 1 376 ? -9.252 -0.001 -21.061 1.00 94.19 376 CYS A C 1
ATOM 2968 O O . CYS A 1 376 ? -9.624 -1.163 -20.901 1.00 94.19 376 CYS A O 1
ATOM 2970 N N . GLU A 1 377 ? -9.935 0.874 -21.809 1.00 92.56 377 GLU A N 1
ATOM 2971 C CA . GLU A 1 377 ? -11.244 0.563 -22.409 1.00 92.56 377 GLU A CA 1
ATOM 2972 C C . GLU A 1 377 ? -11.184 -0.628 -23.376 1.00 92.56 377 GLU A C 1
ATOM 2974 O O . GLU A 1 377 ? -12.064 -1.483 -23.342 1.00 92.56 377 GLU A O 1
ATOM 2979 N N . GLU A 1 378 ? -10.121 -0.738 -24.181 1.00 92.12 378 GLU A N 1
ATOM 2980 C CA . GLU A 1 378 ? -9.946 -1.839 -25.142 1.00 92.12 378 GLU A CA 1
ATOM 2981 C C . GLU A 1 378 ? -9.895 -3.207 -24.449 1.00 92.12 378 GLU A C 1
ATOM 2983 O O . GLU A 1 378 ? -10.475 -4.184 -24.921 1.00 92.12 378 GLU A O 1
ATOM 2988 N N . LYS A 1 379 ? -9.196 -3.280 -23.313 1.00 90.44 379 LYS A N 1
ATOM 2989 C CA . LYS A 1 379 ? -9.008 -4.519 -22.547 1.00 90.44 379 LYS A CA 1
ATOM 2990 C C . LYS A 1 379 ? -10.037 -4.692 -21.434 1.00 90.44 379 LYS A C 1
ATOM 2992 O O . LYS A 1 379 ? -10.054 -5.737 -20.790 1.00 90.44 379 LYS A O 1
ATOM 2997 N N . GLN A 1 380 ? -10.862 -3.676 -21.192 1.00 92.25 380 GLN A N 1
ATOM 2998 C CA . GLN A 1 380 ? -11.854 -3.622 -20.123 1.00 92.25 380 GLN A CA 1
ATOM 2999 C C . GLN A 1 380 ? -11.278 -3.955 -18.735 1.00 92.25 380 GLN A C 1
ATOM 3001 O O . GLN A 1 380 ? -11.917 -4.645 -17.946 1.00 92.25 380 GLN A O 1
ATOM 3006 N N . SER A 1 381 ? -10.054 -3.509 -18.449 1.00 92.94 381 SER A N 1
ATOM 3007 C CA . SER A 1 381 ? -9.355 -3.774 -17.185 1.00 92.94 381 SER A CA 1
ATOM 3008 C C . SER A 1 381 ? -8.558 -2.552 -16.751 1.00 92.94 381 SER A C 1
ATOM 3010 O O . SER A 1 381 ? -8.162 -1.728 -17.578 1.00 92.94 381 SER A O 1
ATOM 3012 N N . PHE A 1 382 ? -8.275 -2.467 -15.454 1.00 95.00 382 PHE A N 1
ATOM 3013 C CA . PHE A 1 382 ? -7.236 -1.588 -14.932 1.00 95.00 382 PHE A CA 1
ATOM 3014 C C . PHE A 1 382 ? -5.871 -2.254 -15.092 1.00 95.00 382 PHE A C 1
ATOM 3016 O O . PHE A 1 382 ? -5.761 -3.475 -14.954 1.00 95.00 382 PHE A O 1
ATOM 3023 N N . PHE A 1 383 ? -4.844 -1.456 -15.368 1.00 96.19 383 PHE A N 1
ATOM 3024 C CA . PHE A 1 383 ? -3.461 -1.922 -15.422 1.00 96.19 383 PHE A CA 1
ATOM 3025 C C . PHE A 1 383 ? -2.530 -0.936 -14.739 1.00 96.19 383 PHE A C 1
ATOM 3027 O O . PHE A 1 383 ? -2.704 0.280 -14.842 1.00 96.19 383 PHE A O 1
ATOM 3034 N N . ASN A 1 384 ? -1.494 -1.478 -14.105 1.00 97.50 384 ASN A N 1
ATOM 3035 C CA . ASN A 1 384 ? -0.369 -0.674 -13.650 1.00 97.50 384 ASN A CA 1
ATOM 3036 C C . ASN A 1 384 ? 0.293 0.003 -14.852 1.00 97.50 384 ASN A C 1
ATOM 3038 O O . ASN A 1 384 ? 0.233 -0.506 -15.977 1.00 97.50 384 ASN A O 1
ATOM 3042 N N . ARG A 1 385 ? 0.940 1.146 -14.631 1.00 97.31 385 ARG A N 1
ATOM 3043 C CA . ARG A 1 385 ? 1.690 1.833 -15.686 1.00 97.31 385 ARG A CA 1
ATOM 3044 C C . ARG A 1 385 ? 3.106 2.137 -15.231 1.00 97.31 385 ARG A C 1
ATOM 3046 O O . ARG A 1 385 ? 3.293 2.665 -14.144 1.00 97.31 385 ARG A O 1
ATOM 3053 N N . LEU A 1 386 ? 4.097 1.836 -16.057 1.00 97.31 386 LEU A N 1
ATOM 3054 C CA . LEU A 1 386 ? 5.485 2.212 -15.808 1.00 97.31 386 LEU A CA 1
ATOM 3055 C C . LEU A 1 386 ? 5.712 3.654 -16.275 1.00 97.31 386 LEU A C 1
ATOM 3057 O O . LEU A 1 386 ? 5.276 4.026 -17.366 1.00 97.31 386 LEU A O 1
ATOM 3061 N N . VAL A 1 387 ? 6.390 4.465 -15.467 1.00 95.94 387 VAL A N 1
ATOM 3062 C CA . VAL A 1 387 ? 6.851 5.798 -15.871 1.00 95.94 387 VAL A CA 1
ATOM 3063 C C . VAL A 1 387 ? 8.047 5.628 -16.807 1.00 95.94 387 VAL A C 1
ATOM 3065 O O . VAL A 1 387 ? 9.018 4.950 -16.472 1.00 95.94 387 VAL A O 1
ATOM 3068 N N . THR A 1 388 ? 7.992 6.238 -17.991 1.00 94.69 388 THR A N 1
ATOM 3069 C CA . THR A 1 388 ? 9.036 6.094 -19.020 1.00 94.69 388 THR A CA 1
ATOM 3070 C C . THR A 1 388 ? 10.170 7.071 -18.741 1.00 94.69 388 THR A C 1
ATOM 3072 O O . THR A 1 388 ? 10.258 8.137 -19.347 1.00 94.69 388 THR A O 1
ATOM 3075 N N . LEU A 1 389 ? 10.992 6.739 -17.750 1.00 93.81 389 LEU A N 1
ATOM 3076 C CA . LEU A 1 389 ? 12.078 7.584 -17.267 1.00 93.81 389 LEU A CA 1
ATOM 3077 C C . LEU A 1 389 ? 13.219 7.691 -18.281 1.00 93.81 389 LEU A C 1
ATOM 3079 O O . LEU A 1 389 ? 13.702 6.681 -18.788 1.00 93.81 389 LEU A O 1
ATOM 3083 N N . THR A 1 390 ? 13.662 8.923 -18.532 1.00 93.44 390 THR A N 1
ATOM 3084 C CA . THR A 1 390 ? 14.870 9.218 -19.311 1.00 93.44 390 THR A CA 1
ATOM 3085 C C . THR A 1 390 ? 15.879 9.914 -18.408 1.00 93.44 390 THR A C 1
ATOM 3087 O O . THR A 1 390 ? 15.511 10.837 -17.678 1.00 93.44 390 THR A O 1
ATOM 3090 N N . GLU A 1 391 ? 17.126 9.450 -18.439 1.00 92.38 391 GLU A N 1
ATOM 3091 C CA . GLU A 1 391 ? 18.233 10.076 -17.717 1.00 92.38 391 GLU A CA 1
ATOM 3092 C C . GLU A 1 391 ? 18.593 11.424 -18.365 1.00 92.38 391 GLU A C 1
ATOM 3094 O O . GLU A 1 391 ? 18.646 11.546 -19.590 1.00 92.38 391 GLU A O 1
ATOM 3099 N N . THR A 1 392 ? 18.790 12.448 -17.542 1.00 90.88 392 THR A N 1
ATOM 3100 C CA . THR A 1 392 ? 19.244 13.784 -17.925 1.00 90.88 392 THR A CA 1
ATOM 3101 C C . THR A 1 392 ? 20.759 13.891 -17.770 1.00 90.88 392 THR A C 1
ATOM 3103 O O . THR A 1 392 ? 21.379 13.086 -17.079 1.00 90.88 392 THR A O 1
ATOM 3106 N N . ASP A 1 393 ? 21.360 14.933 -18.348 1.00 89.44 393 ASP A N 1
ATOM 3107 C CA . ASP A 1 393 ? 22.813 15.167 -18.269 1.00 89.44 393 ASP A CA 1
ATOM 3108 C C . ASP A 1 393 ? 23.342 15.286 -16.822 1.00 89.44 393 ASP A C 1
ATOM 3110 O O . ASP A 1 393 ? 24.511 15.010 -16.560 1.00 89.44 393 ASP A O 1
ATOM 3114 N N . ASP A 1 394 ? 22.474 15.649 -15.872 1.00 86.38 394 ASP A N 1
ATOM 3115 C CA . ASP A 1 394 ? 22.797 15.788 -14.447 1.00 86.38 394 ASP A CA 1
ATOM 3116 C C . ASP A 1 394 ? 22.636 14.472 -13.650 1.00 86.38 394 ASP A C 1
ATOM 3118 O O . ASP A 1 394 ? 22.694 14.485 -12.417 1.00 86.38 394 ASP A O 1
ATOM 3122 N N . GLY A 1 395 ? 22.376 13.343 -14.322 1.00 85.81 395 GLY A N 1
ATOM 3123 C CA . GLY A 1 395 ? 22.157 12.031 -13.697 1.00 85.81 395 GLY A CA 1
ATOM 3124 C C . GLY A 1 395 ? 20.808 11.890 -12.979 1.00 85.81 395 GLY A C 1
ATOM 3125 O O . GLY A 1 395 ? 20.632 11.005 -12.140 1.00 85.81 395 GLY A O 1
ATOM 3126 N N . TRP A 1 396 ? 19.853 12.782 -13.261 1.00 89.12 396 TRP A N 1
ATOM 3127 C CA . TRP A 1 396 ? 18.471 12.654 -12.796 1.00 89.12 396 TRP A CA 1
ATOM 3128 C C . TRP A 1 396 ? 17.633 11.924 -13.835 1.00 89.12 396 TRP A C 1
ATOM 3130 O O . TRP A 1 396 ? 17.892 11.996 -15.025 1.00 89.12 396 TRP A O 1
ATOM 3140 N N . TYR A 1 397 ? 16.561 11.286 -13.402 1.00 90.38 397 TYR A N 1
ATOM 3141 C CA . TYR A 1 397 ? 15.545 10.724 -14.274 1.00 90.38 397 TYR A CA 1
ATOM 3142 C C . TYR A 1 397 ? 14.346 11.654 -14.315 1.00 90.38 397 TYR A C 1
ATOM 3144 O O . TYR A 1 397 ? 13.881 12.119 -13.272 1.00 90.38 397 TYR A O 1
ATOM 3152 N N . SER A 1 398 ? 13.819 11.906 -15.510 1.00 88.94 398 SER A N 1
ATOM 3153 C CA . SER A 1 398 ? 12.586 12.672 -15.664 1.00 88.94 398 SER A CA 1
ATOM 3154 C C . SER A 1 398 ? 11.654 12.067 -16.700 1.00 88.94 398 SER A C 1
ATOM 3156 O O . SER A 1 398 ? 12.093 11.438 -17.666 1.00 88.94 398 SER A O 1
ATOM 3158 N N . SER A 1 399 ? 10.352 12.214 -16.469 1.00 88.88 399 SER A N 1
ATOM 3159 C CA . SER A 1 399 ? 9.316 11.895 -17.447 1.00 88.88 399 SER A CA 1
ATOM 3160 C C . SER A 1 399 ? 7.969 12.416 -16.986 1.00 88.88 399 SER A C 1
ATOM 3162 O O . SER A 1 399 ? 7.726 12.608 -15.801 1.00 88.88 399 SER A O 1
ATOM 3164 N N . ASN A 1 400 ? 7.051 12.561 -17.924 1.00 84.94 400 ASN A N 1
ATOM 3165 C CA . ASN A 1 400 ? 5.629 12.632 -17.632 1.00 84.94 400 ASN A CA 1
ATOM 3166 C C . ASN A 1 400 ? 4.840 11.564 -18.389 1.00 84.94 400 ASN A C 1
ATOM 3168 O O . ASN A 1 400 ? 3.620 11.540 -18.297 1.00 84.94 400 ASN A O 1
ATOM 3172 N N . THR A 1 401 ? 5.503 10.685 -19.142 1.00 91.19 401 THR A N 1
ATOM 3173 C CA . THR A 1 401 ? 4.841 9.685 -19.983 1.00 91.19 401 THR A CA 1
ATOM 3174 C C . THR A 1 401 ? 4.811 8.336 -19.292 1.00 91.19 401 THR A C 1
ATOM 3176 O O . THR A 1 401 ? 5.749 7.931 -18.598 1.00 91.19 401 THR A O 1
ATOM 3179 N N . THR A 1 402 ? 3.716 7.615 -19.493 1.00 93.88 402 THR A N 1
ATOM 3180 C CA . THR A 1 402 ? 3.499 6.307 -18.877 1.00 93.88 402 THR A CA 1
ATOM 3181 C C . THR A 1 402 ? 3.142 5.260 -19.924 1.00 93.88 402 THR A C 1
ATOM 3183 O O . THR A 1 402 ? 2.461 5.563 -20.906 1.00 93.88 402 THR A O 1
ATOM 3186 N N . ILE A 1 403 ? 3.579 4.019 -19.704 1.00 94.50 403 ILE A N 1
ATOM 3187 C CA . ILE A 1 403 ? 3.239 2.857 -20.533 1.00 94.50 403 ILE A CA 1
ATOM 3188 C C . ILE A 1 403 ? 2.507 1.808 -19.699 1.00 94.50 403 ILE A C 1
ATOM 3190 O O . ILE A 1 403 ? 2.893 1.519 -18.570 1.00 94.50 403 ILE A O 1
ATOM 3194 N N . SER A 1 404 ? 1.431 1.239 -20.241 1.00 95.44 404 SER A N 1
ATOM 3195 C CA . SER A 1 404 ? 0.646 0.219 -19.542 1.00 95.44 404 SER A CA 1
ATOM 3196 C C . SER A 1 404 ? 1.403 -1.107 -19.433 1.00 95.44 404 SER A C 1
ATOM 3198 O O . SER A 1 404 ? 1.973 -1.595 -20.407 1.00 95.44 404 SER A O 1
ATOM 3200 N N . LEU A 1 405 ? 1.377 -1.703 -18.241 1.00 94.81 405 LEU A N 1
ATOM 3201 C CA . LEU A 1 405 ? 1.866 -3.046 -17.961 1.00 94.81 405 LEU A CA 1
ATOM 3202 C C . LEU A 1 405 ? 0.682 -4.018 -18.019 1.00 94.81 405 LEU A C 1
ATOM 3204 O O . LEU A 1 405 ? -0.011 -4.232 -17.025 1.00 94.81 405 LEU A O 1
ATOM 3208 N N . GLU A 1 406 ? 0.458 -4.628 -19.186 1.00 92.75 406 GLU A N 1
ATOM 3209 C CA . GLU A 1 406 ? -0.636 -5.585 -19.433 1.00 92.75 406 GLU A CA 1
ATOM 3210 C C . GLU A 1 406 ? -0.377 -6.976 -18.814 1.00 92.75 406 GLU A C 1
ATOM 3212 O O . GLU A 1 406 ? -0.490 -8.025 -19.468 1.00 92.75 406 GLU A O 1
ATOM 3217 N N . ALA A 1 407 ? 0.004 -6.987 -17.537 1.00 89.31 407 ALA A N 1
ATOM 3218 C CA . ALA A 1 407 ? 0.159 -8.188 -16.741 1.00 89.31 407 ALA A CA 1
ATOM 3219 C C . ALA A 1 407 ? -1.215 -8.664 -16.255 1.00 89.31 407 ALA A C 1
ATOM 3221 O O . ALA A 1 407 ? -2.034 -7.897 -15.742 1.00 89.31 407 ALA A O 1
ATOM 3222 N N . SER A 1 408 ? -1.473 -9.957 -16.416 1.00 88.62 408 SER A N 1
ATOM 3223 C CA . SER A 1 408 ? -2.700 -10.596 -15.949 1.00 88.62 408 SER A CA 1
ATOM 3224 C C . SER A 1 408 ? -2.533 -10.967 -14.483 1.00 88.62 408 SER A C 1
ATOM 3226 O O . SER A 1 408 ? -2.252 -12.114 -14.167 1.00 88.62 408 SER A O 1
ATOM 3228 N N . ILE A 1 409 ? -2.646 -9.985 -13.593 1.00 90.75 409 ILE A N 1
ATOM 3229 C CA . ILE A 1 409 ? -2.484 -10.174 -12.148 1.00 90.75 409 ILE A CA 1
ATOM 3230 C C . ILE A 1 409 ? -3.763 -9.784 -11.408 1.00 90.75 409 ILE A C 1
ATOM 3232 O O . ILE A 1 409 ? -4.475 -8.867 -11.814 1.00 90.75 409 ILE A O 1
ATOM 3236 N N . ALA A 1 410 ? -4.061 -10.470 -10.306 1.00 91.00 410 ALA A N 1
ATOM 3237 C CA . ALA A 1 410 ? -5.301 -10.267 -9.558 1.00 91.00 410 ALA A CA 1
ATOM 3238 C C . ALA A 1 410 ? -5.393 -8.877 -8.903 1.00 91.00 410 ALA A C 1
ATOM 3240 O O . ALA A 1 410 ? -6.476 -8.399 -8.573 1.00 91.00 410 ALA A O 1
ATOM 3241 N N . TYR A 1 411 ? -4.260 -8.192 -8.767 1.00 92.94 411 TYR A N 1
ATOM 3242 C CA . TYR A 1 411 ? -4.176 -6.814 -8.290 1.00 92.94 411 TYR A CA 1
ATOM 3243 C C . TYR A 1 411 ? -4.894 -5.813 -9.201 1.00 92.94 411 TYR A C 1
ATOM 3245 O O . TYR A 1 411 ? -5.328 -4.768 -8.724 1.00 92.94 411 TYR A O 1
ATOM 3253 N N . ASN A 1 412 ? -5.131 -6.156 -10.473 1.00 93.00 412 ASN A N 1
ATOM 3254 C CA . ASN A 1 412 ? -5.948 -5.342 -11.377 1.00 93.00 412 ASN A CA 1
ATOM 3255 C C . ASN A 1 412 ? -7.390 -5.175 -10.860 1.00 93.00 412 ASN A C 1
ATOM 3257 O O . ASN A 1 412 ? -8.045 -4.189 -11.185 1.00 93.00 412 ASN A O 1
ATOM 3261 N N . PHE A 1 413 ? -7.875 -6.100 -10.020 1.00 93.62 413 PHE A N 1
ATOM 3262 C CA . PHE A 1 413 ? -9.205 -6.039 -9.408 1.00 93.62 413 PHE A CA 1
ATOM 3263 C C . PHE A 1 413 ? -9.265 -5.222 -8.117 1.00 93.62 413 PHE A C 1
ATOM 3265 O O . PHE A 1 413 ? -10.346 -5.062 -7.553 1.00 93.62 413 PHE A O 1
ATOM 3272 N N . PHE A 1 414 ? -8.145 -4.673 -7.633 1.00 93.38 414 PHE A N 1
ATOM 3273 C CA . PHE A 1 414 ? -8.153 -3.864 -6.408 1.00 93.38 414 PHE A CA 1
ATOM 3274 C C . PHE A 1 414 ? -8.974 -2.585 -6.552 1.00 93.38 414 PHE A C 1
ATOM 3276 O O . PHE A 1 414 ? -9.480 -2.091 -5.548 1.00 93.38 414 PHE A O 1
ATOM 3283 N N . SER A 1 415 ? -9.174 -2.096 -7.778 1.00 92.75 415 SER A N 1
ATOM 3284 C CA . SER A 1 415 ? -10.056 -0.962 -8.056 1.00 92.75 415 SER A CA 1
ATOM 3285 C C . SER A 1 415 ? -11.478 -1.177 -7.519 1.00 92.75 415 SER A C 1
ATOM 3287 O O . SER A 1 415 ? -12.079 -0.228 -7.023 1.00 92.75 415 SER A O 1
ATOM 3289 N N . MET A 1 416 ? -11.980 -2.421 -7.485 1.00 90.50 416 MET A N 1
ATOM 3290 C CA . MET A 1 416 ? -13.313 -2.762 -6.960 1.00 90.50 416 MET A CA 1
ATOM 3291 C C . MET A 1 416 ? -13.524 -2.407 -5.483 1.00 90.50 416 MET A C 1
ATOM 3293 O O . MET A 1 416 ? -14.657 -2.437 -5.009 1.00 90.50 416 MET A O 1
ATOM 3297 N N . ILE A 1 417 ? -12.465 -2.111 -4.720 1.00 88.44 417 ILE A N 1
ATOM 3298 C CA . ILE A 1 417 ? -12.593 -1.744 -3.304 1.00 88.44 417 ILE A CA 1
ATOM 3299 C C . ILE A 1 417 ? -13.377 -0.438 -3.097 1.00 88.44 417 ILE A C 1
ATOM 3301 O O . ILE A 1 417 ? -13.955 -0.237 -2.018 1.00 88.44 417 ILE A O 1
ATOM 3305 N N . ASP A 1 418 ? -13.399 0.428 -4.114 1.00 82.44 418 ASP A N 1
ATOM 3306 C CA . ASP A 1 418 ? -14.110 1.700 -4.106 1.00 82.44 418 ASP A CA 1
ATOM 3307 C C . ASP A 1 418 ? -15.514 1.557 -4.731 1.00 82.44 418 ASP A C 1
ATOM 3309 O O . ASP A 1 418 ? -15.627 1.282 -5.929 1.00 82.44 418 ASP A O 1
ATOM 3313 N N . PRO A 1 419 ? -16.602 1.756 -3.958 1.00 80.06 419 PRO A N 1
ATOM 3314 C CA . PRO A 1 419 ? -17.967 1.721 -4.487 1.00 80.06 419 PRO A CA 1
ATOM 3315 C C . PRO A 1 419 ? -18.313 2.920 -5.386 1.00 80.06 419 PRO A C 1
ATOM 3317 O O . PRO A 1 419 ? -19.403 2.962 -5.950 1.00 80.06 419 PRO A O 1
ATOM 3320 N N . MET A 1 420 ? -17.435 3.924 -5.499 1.00 76.75 420 MET A N 1
ATOM 3321 C CA . MET A 1 420 ? -17.626 5.071 -6.393 1.00 76.75 420 MET A CA 1
ATOM 3322 C C . MET A 1 420 ? -17.250 4.771 -7.848 1.00 76.75 420 MET A C 1
ATOM 3324 O O . MET A 1 420 ? -17.442 5.625 -8.717 1.00 76.75 420 MET A O 1
ATOM 3328 N N . LEU A 1 421 ? -16.736 3.572 -8.138 1.00 83.12 421 LEU A N 1
ATOM 3329 C CA . LEU A 1 421 ? -16.539 3.139 -9.512 1.00 83.12 421 LEU A CA 1
ATOM 3330 C C . LEU A 1 421 ? -17.865 3.087 -10.274 1.00 83.12 421 LEU A C 1
ATOM 3332 O O . LEU A 1 421 ? -18.920 2.729 -9.756 1.00 83.12 421 LEU A O 1
ATOM 3336 N N . ASN A 1 422 ? -17.792 3.413 -11.561 1.00 88.06 422 ASN A N 1
ATOM 3337 C CA . ASN A 1 422 ? -18.927 3.284 -12.462 1.00 88.06 422 ASN A CA 1
ATOM 3338 C C . ASN A 1 422 ? -19.390 1.815 -12.506 1.00 88.06 422 ASN A C 1
ATOM 3340 O O . ASN A 1 422 ? -18.590 0.919 -12.782 1.00 88.06 422 ASN A O 1
ATOM 3344 N N . SER A 1 423 ? -20.685 1.571 -12.285 1.00 87.94 423 SER A N 1
ATOM 3345 C CA . SER A 1 423 ? -21.272 0.223 -12.262 1.00 87.94 423 SER A CA 1
ATOM 3346 C C . SER A 1 423 ? -21.019 -0.573 -13.546 1.00 87.94 423 SER A C 1
ATOM 3348 O O . SER A 1 423 ? -20.856 -1.789 -13.497 1.00 87.94 423 SER A O 1
ATOM 3350 N N . SER A 1 424 ? -20.897 0.093 -14.699 1.00 91.00 424 SER A N 1
ATOM 3351 C CA . SER A 1 424 ? -20.504 -0.563 -15.948 1.00 91.00 424 SER A CA 1
ATOM 3352 C C . SER A 1 424 ? -19.067 -1.089 -15.914 1.00 91.00 424 SER A C 1
ATOM 3354 O O . SER A 1 424 ? -18.806 -2.120 -16.531 1.00 91.00 424 SER A O 1
ATOM 3356 N N . LEU A 1 425 ? -18.139 -0.401 -15.241 1.00 91.75 425 LEU A N 1
ATOM 3357 C CA . LEU A 1 425 ? -16.758 -0.868 -15.075 1.00 91.75 425 LEU A CA 1
ATOM 3358 C C . LEU A 1 425 ? -16.718 -2.076 -14.144 1.00 91.75 425 LEU A C 1
ATOM 3360 O O . LEU A 1 425 ? -16.088 -3.078 -14.478 1.00 91.75 425 LEU A O 1
ATOM 3364 N N . VAL A 1 426 ? -17.450 -2.002 -13.028 1.00 90.12 426 VAL A N 1
ATOM 3365 C CA . VAL A 1 426 ? -17.585 -3.114 -12.081 1.00 90.12 426 VAL A CA 1
ATOM 3366 C C . VAL A 1 426 ? -18.114 -4.351 -12.799 1.00 90.12 426 VAL A C 1
ATOM 3368 O O . VAL A 1 426 ? -17.444 -5.376 -12.779 1.00 90.12 426 VAL A O 1
ATOM 3371 N N . ALA A 1 427 ? -19.228 -4.240 -13.528 1.00 89.88 427 ALA A N 1
ATOM 3372 C CA . ALA A 1 427 ? -19.806 -5.360 -14.267 1.00 89.88 427 ALA A CA 1
ATOM 3373 C C . ALA A 1 427 ? -18.818 -5.970 -15.281 1.00 89.88 427 ALA A C 1
ATOM 3375 O O . ALA A 1 427 ? -18.680 -7.192 -15.357 1.00 89.88 427 ALA A O 1
ATOM 3376 N N . LYS A 1 428 ? -18.078 -5.136 -16.033 1.00 91.44 428 LYS A N 1
ATOM 3377 C CA . LYS A 1 428 ? -17.039 -5.604 -16.973 1.00 91.44 428 LYS A CA 1
ATOM 3378 C C . LYS A 1 428 ? -15.953 -6.412 -16.253 1.00 91.44 428 LYS A C 1
ATOM 3380 O O . LYS A 1 428 ? -15.566 -7.481 -16.720 1.00 91.44 428 LYS A O 1
ATOM 3385 N N . MET A 1 429 ? -15.483 -5.935 -15.106 1.00 90.38 429 MET A N 1
ATOM 3386 C CA . MET A 1 429 ? -14.455 -6.621 -14.328 1.00 90.38 429 MET A CA 1
ATOM 3387 C C . MET A 1 429 ? -14.982 -7.877 -13.616 1.00 90.38 429 MET A C 1
ATOM 3389 O O . MET A 1 429 ? -14.293 -8.896 -13.598 1.00 90.38 429 MET A O 1
ATOM 3393 N N . SER A 1 430 ? -16.210 -7.857 -13.090 1.00 89.06 430 SER A N 1
ATOM 3394 C CA . SER A 1 430 ? -16.891 -9.044 -12.553 1.00 89.06 430 SER A CA 1
ATOM 3395 C C . SER A 1 430 ? -16.986 -10.136 -13.616 1.00 89.06 430 SER A C 1
ATOM 3397 O O . SER A 1 430 ? -16.667 -11.296 -13.359 1.00 89.06 430 SER A O 1
ATOM 3399 N N . MET A 1 431 ? -17.342 -9.765 -14.851 1.00 87.19 431 MET A N 1
ATOM 3400 C CA . MET A 1 431 ? -17.355 -10.702 -15.972 1.00 87.19 431 MET A CA 1
ATOM 3401 C C . MET A 1 431 ? -15.974 -11.312 -16.231 1.00 87.19 431 MET A C 1
ATOM 3403 O O . MET A 1 431 ? -15.906 -12.508 -16.507 1.00 87.19 431 MET A O 1
ATOM 3407 N N . GLN A 1 432 ? -14.882 -10.545 -16.118 1.00 85.69 432 GLN A N 1
ATOM 3408 C CA . GLN A 1 432 ? -13.519 -11.076 -16.266 1.00 85.69 432 GLN A CA 1
ATOM 3409 C C . GLN A 1 432 ? -13.165 -12.103 -15.187 1.00 85.69 432 GLN A C 1
ATOM 3411 O O . GLN A 1 432 ? -12.607 -13.149 -15.513 1.00 85.69 432 GLN A O 1
ATOM 3416 N N . LEU A 1 433 ? -13.546 -11.863 -13.928 1.00 84.25 433 LEU A N 1
ATOM 3417 C CA . LEU A 1 433 ? -13.338 -12.826 -12.837 1.00 84.25 433 LEU A CA 1
ATOM 3418 C C . LEU A 1 433 ? -14.031 -14.172 -13.104 1.00 84.25 433 LEU A C 1
ATOM 3420 O O . LEU A 1 433 ? -13.517 -15.225 -12.727 1.00 84.25 433 LEU A O 1
ATOM 3424 N N . LEU A 1 434 ? -15.176 -14.150 -13.791 1.00 82.19 434 LEU A N 1
ATOM 3425 C CA . LEU A 1 434 ? -15.943 -15.348 -14.140 1.00 82.19 434 LEU A CA 1
ATOM 3426 C C . LEU A 1 434 ? -15.410 -16.084 -15.381 1.00 82.19 434 LEU A C 1
ATOM 3428 O O . LEU A 1 434 ? -15.800 -17.232 -15.619 1.00 82.19 434 LEU A O 1
ATOM 3432 N N . GLN A 1 435 ? -14.522 -15.472 -16.172 1.00 80.12 435 GLN A N 1
ATOM 3433 C CA . GLN A 1 435 ? -13.953 -16.117 -17.355 1.00 80.12 435 GLN A CA 1
ATOM 3434 C C . GLN A 1 435 ? -13.115 -17.332 -16.946 1.00 80.12 435 GLN A C 1
ATOM 3436 O O . GLN A 1 435 ? -12.185 -17.217 -16.152 1.00 80.12 435 GLN A O 1
ATOM 3441 N N . ARG A 1 436 ? -13.414 -18.499 -17.534 1.00 70.00 436 ARG A N 1
ATOM 3442 C CA . ARG A 1 436 ? -12.702 -19.781 -17.319 1.00 70.00 436 ARG A CA 1
ATOM 3443 C C . ARG A 1 436 ? -11.534 -20.026 -18.279 1.00 70.00 436 ARG A C 1
ATOM 3445 O O . ARG A 1 436 ? -10.849 -21.037 -18.184 1.00 70.00 436 ARG A O 1
ATOM 3452 N N . SER A 1 437 ? -11.354 -19.149 -19.260 1.00 65.81 437 SER A N 1
ATOM 3453 C CA . SER A 1 437 ? -10.327 -19.288 -20.290 1.00 65.81 437 SER A CA 1
ATOM 3454 C C . SER A 1 437 ? -9.879 -17.924 -20.795 1.00 65.81 437 SER A C 1
ATOM 3456 O O . SER A 1 437 ? -10.680 -16.994 -20.835 1.00 65.81 437 SER A O 1
ATOM 3458 N N . GLY A 1 438 ? -8.630 -17.829 -21.246 1.00 65.25 438 GLY A N 1
ATOM 3459 C CA . GLY A 1 438 ? -8.045 -16.600 -21.783 1.00 65.25 438 GLY A CA 1
ATOM 3460 C C . GLY A 1 438 ? -6.934 -16.045 -20.895 1.00 65.25 438 GLY A C 1
ATOM 3461 O O . GLY A 1 438 ? -6.758 -16.471 -19.757 1.00 65.25 438 GLY A O 1
ATOM 3462 N N . LYS A 1 439 ? -6.163 -15.091 -21.429 1.00 66.31 439 LYS A N 1
ATOM 3463 C CA . LYS A 1 439 ? -4.994 -14.509 -20.742 1.00 66.31 439 LYS A CA 1
ATOM 3464 C C . LYS A 1 439 ? -5.375 -13.846 -19.405 1.00 66.31 439 LYS A C 1
ATOM 3466 O O . LYS A 1 439 ? -4.605 -13.914 -18.461 1.00 66.31 439 LYS A O 1
ATOM 3471 N N . LEU A 1 440 ? -6.581 -13.277 -19.321 1.00 67.31 440 LEU A N 1
ATOM 3472 C CA . LEU A 1 440 ? -7.140 -12.606 -18.138 1.00 67.31 440 LEU A CA 1
ATOM 3473 C C . LEU A 1 440 ? -8.110 -13.490 -17.331 1.00 67.31 440 LEU A C 1
ATOM 3475 O O . LEU A 1 440 ? -8.883 -12.976 -16.533 1.00 67.31 440 LEU A O 1
ATOM 3479 N N . SER A 1 441 ? -8.104 -14.810 -17.539 1.00 69.69 441 SER A N 1
ATOM 3480 C CA . SER A 1 441 ? -8.916 -15.729 -16.738 1.00 69.69 441 SER A CA 1
ATOM 3481 C C . SER A 1 441 ? -8.230 -16.027 -15.410 1.00 69.69 441 SER A C 1
ATOM 3483 O O . SER A 1 441 ? -7.077 -16.451 -15.395 1.00 69.69 441 SER A O 1
ATOM 3485 N N . PHE A 1 442 ? -8.948 -15.843 -14.306 1.00 72.69 442 PHE A N 1
ATOM 3486 C CA . PHE A 1 442 ? -8.461 -16.167 -12.960 1.00 72.69 442 PHE A CA 1
ATOM 3487 C C . PHE A 1 442 ? -9.206 -17.354 -12.327 1.00 72.69 442 PHE A C 1
ATOM 3489 O O . PHE A 1 442 ? -8.925 -17.743 -11.194 1.00 72.69 442 PHE A O 1
ATOM 3496 N N . ASN A 1 443 ? -10.149 -17.943 -13.068 1.00 69.88 443 ASN A N 1
ATOM 3497 C CA . ASN A 1 443 ? -10.928 -19.107 -12.666 1.00 69.88 443 ASN A CA 1
ATOM 3498 C C . ASN A 1 443 ? -10.232 -20.397 -13.127 1.00 69.88 443 ASN A C 1
ATOM 3500 O O . ASN A 1 443 ? -10.572 -20.967 -14.165 1.00 69.88 443 ASN A O 1
ATOM 3504 N N . CYS A 1 444 ? -9.230 -20.825 -12.357 1.00 67.75 444 CYS A N 1
ATOM 3505 C CA . CYS A 1 444 ? -8.382 -21.982 -12.663 1.00 67.75 444 CYS A CA 1
ATOM 3506 C C . CYS A 1 444 ? -8.777 -23.263 -11.904 1.00 67.75 444 CYS A C 1
ATOM 3508 O O . CYS A 1 444 ? -7.983 -24.198 -11.821 1.00 67.75 444 CYS A O 1
ATOM 3510 N N . GLY A 1 445 ? -9.988 -23.312 -11.339 1.00 67.94 445 GLY A N 1
ATOM 3511 C CA . GLY A 1 445 ? -10.499 -24.436 -10.552 1.00 67.94 445 GLY A CA 1
ATOM 3512 C C . GLY A 1 445 ? -11.596 -24.017 -9.570 1.00 67.94 445 GLY A C 1
ATOM 3513 O O . GLY A 1 445 ? -12.069 -22.885 -9.602 1.00 67.94 445 GLY A O 1
ATOM 3514 N N . ASP A 1 446 ? -11.981 -24.931 -8.677 1.00 60.44 446 ASP A N 1
ATOM 3515 C CA . ASP A 1 446 ? -13.120 -24.751 -7.758 1.00 60.44 446 ASP A CA 1
ATOM 3516 C C . ASP A 1 446 ? -12.843 -23.803 -6.569 1.00 60.44 446 ASP A C 1
ATOM 3518 O O . ASP A 1 446 ? -13.754 -23.476 -5.811 1.00 60.44 446 ASP A O 1
ATOM 3522 N N . TYR A 1 447 ? -11.597 -23.349 -6.393 1.00 59.00 447 TYR A N 1
ATOM 3523 C CA . TYR A 1 447 ? -11.131 -22.575 -5.237 1.00 59.00 447 TYR A CA 1
ATOM 3524 C C . TYR A 1 447 ? -9.967 -21.631 -5.633 1.00 59.00 447 TYR A C 1
ATOM 3526 O O . TYR A 1 447 ? -9.282 -21.884 -6.625 1.00 59.00 447 TYR A O 1
ATOM 3534 N N . PRO A 1 448 ? -9.653 -20.640 -4.776 1.00 68.81 448 PRO A N 1
ATOM 3535 C CA . PRO A 1 448 ? -9.866 -19.177 -4.876 1.00 68.81 448 PRO A CA 1
ATOM 3536 C C . PRO A 1 448 ? -9.150 -18.423 -6.022 1.00 68.81 448 PRO A C 1
ATOM 3538 O O . PRO A 1 448 ? -8.520 -19.024 -6.884 1.00 68.81 448 PRO A O 1
ATOM 3541 N N . LEU A 1 449 ? -9.251 -17.081 -6.028 1.00 79.44 449 LEU A N 1
ATOM 3542 C CA . LEU A 1 449 ? -8.599 -16.20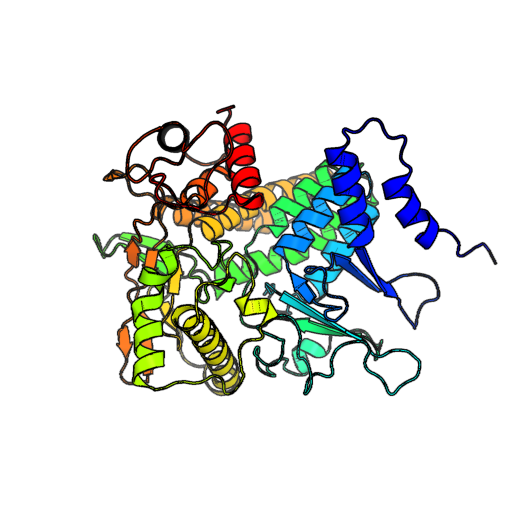8 -7.011 1.00 79.44 449 LEU A CA 1
ATOM 3543 C C . LEU A 1 449 ? -7.074 -16.372 -6.951 1.00 79.44 449 LEU A C 1
ATOM 3545 O O . LEU A 1 449 ? -6.449 -16.098 -5.919 1.00 79.44 449 LEU A O 1
ATOM 3549 N N . TRP A 1 450 ? -6.491 -16.794 -8.068 1.00 80.50 450 TRP A N 1
ATOM 3550 C CA . TRP A 1 450 ? -5.049 -16.950 -8.254 1.00 80.50 450 TRP A CA 1
ATOM 3551 C C . TRP A 1 450 ? -4.387 -15.579 -8.417 1.00 80.50 450 TRP A C 1
ATOM 3553 O O . TRP A 1 450 ? -4.981 -14.692 -9.026 1.00 80.50 450 TRP A O 1
ATOM 3563 N N . SER A 1 451 ? -3.167 -15.375 -7.898 1.00 78.62 451 SER A N 1
ATOM 3564 C CA . SER A 1 451 ? -2.486 -14.070 -8.016 1.00 78.62 451 SER A CA 1
ATOM 3565 C C . SER A 1 451 ? -2.156 -13.688 -9.463 1.00 78.62 451 SER A C 1
ATOM 3567 O O . SER A 1 451 ? -2.117 -12.501 -9.791 1.00 78.62 451 SER A O 1
ATOM 3569 N N . VAL A 1 452 ? -1.990 -14.684 -10.338 1.00 79.25 452 VAL A N 1
ATOM 3570 C CA . VAL A 1 452 ? -1.711 -14.536 -11.771 1.00 79.25 452 VAL A CA 1
ATOM 3571 C C . VAL A 1 452 ? -2.787 -15.261 -12.582 1.00 79.25 452 VAL A C 1
ATOM 3573 O O . VAL A 1 452 ? -3.186 -16.380 -12.261 1.00 79.25 452 VAL A O 1
ATOM 3576 N N . GLY A 1 453 ? -3.264 -14.612 -13.640 1.00 68.75 453 GLY A N 1
ATOM 3577 C CA . GLY A 1 453 ? -4.253 -15.129 -14.578 1.00 68.75 453 GLY A CA 1
ATOM 3578 C C . GLY A 1 453 ? -3.650 -16.010 -15.677 1.00 68.75 453 GLY A C 1
ATOM 3579 O O . GLY A 1 453 ? -2.437 -16.132 -15.842 1.00 68.75 453 GLY A O 1
ATOM 3580 N N . GLY A 1 454 ? -4.521 -16.645 -16.458 1.00 66.31 454 GLY A N 1
ATOM 3581 C CA . GLY A 1 454 ? -4.160 -17.526 -17.569 1.00 66.31 454 GLY A CA 1
ATOM 3582 C C . GLY A 1 454 ? -3.938 -18.990 -17.180 1.00 66.31 454 GLY A C 1
ATOM 3583 O O . GLY A 1 454 ? -3.658 -19.797 -18.066 1.00 66.31 454 GLY A O 1
ATOM 3584 N N . CYS A 1 455 ? -4.085 -19.343 -15.898 1.00 68.25 455 CYS A N 1
ATOM 3585 C CA . CYS A 1 455 ? -4.060 -20.717 -15.373 1.00 68.25 455 CYS A CA 1
ATOM 3586 C C . CYS A 1 455 ? -2.823 -21.545 -15.755 1.00 68.25 455 CYS A C 1
ATOM 3588 O O . CYS A 1 455 ? -2.884 -22.772 -15.847 1.00 68.25 455 CYS A O 1
ATOM 3590 N N . LYS A 1 456 ? -1.688 -20.880 -15.998 1.00 63.94 456 LYS A N 1
ATOM 3591 C CA . LYS A 1 456 ? -0.416 -21.531 -16.318 1.00 63.94 456 LYS A CA 1
ATOM 3592 C C . LYS A 1 456 ? 0.475 -21.552 -15.078 1.00 63.94 456 LYS A C 1
ATOM 3594 O O . LYS A 1 456 ? 1.089 -20.546 -14.751 1.00 63.94 456 LYS A O 1
ATOM 3599 N N . GLY A 1 457 ? 0.586 -22.717 -14.443 1.00 62.12 457 GLY A N 1
ATOM 3600 C CA . GLY A 1 457 ? 1.537 -22.964 -13.355 1.00 62.12 457 GLY A CA 1
ATOM 3601 C C . GLY A 1 457 ? 0.964 -22.812 -11.943 1.00 62.12 457 GLY A C 1
ATOM 3602 O O . GLY A 1 457 ? -0.231 -22.615 -11.747 1.00 62.12 457 GLY A O 1
ATOM 3603 N N . SER A 1 458 ? 1.844 -22.964 -10.954 1.00 64.12 458 SER A N 1
ATOM 3604 C CA . SER A 1 458 ? 1.550 -22.929 -9.519 1.00 64.12 458 SER A CA 1
ATOM 3605 C C . SER A 1 458 ? 1.635 -21.506 -8.957 1.00 64.12 458 SER A C 1
ATOM 3607 O O . SER A 1 458 ? 2.466 -21.231 -8.092 1.00 64.12 458 SER A O 1
ATOM 3609 N N . SER A 1 459 ? 0.833 -20.576 -9.474 1.00 73.31 459 SER A N 1
ATOM 3610 C CA . SER A 1 459 ? 0.779 -19.228 -8.894 1.00 73.31 459 SER A CA 1
ATOM 3611 C C . SER A 1 459 ? 0.203 -19.287 -7.475 1.00 73.31 459 SER A C 1
ATOM 3613 O O . SER A 1 459 ? -0.703 -20.078 -7.215 1.00 73.31 459 SER A O 1
ATOM 3615 N N . PRO A 1 460 ? 0.706 -18.493 -6.522 1.00 80.81 460 PRO A N 1
ATOM 3616 C CA . PRO A 1 460 ? 0.187 -18.541 -5.169 1.00 80.81 460 PRO A CA 1
ATOM 3617 C C . PRO A 1 460 ? -1.232 -17.965 -5.102 1.00 80.81 460 PRO A C 1
ATOM 3619 O O . PRO A 1 460 ? -1.617 -17.036 -5.817 1.00 80.81 460 PRO A O 1
ATOM 3622 N N . ILE A 1 461 ? -2.017 -18.503 -4.179 1.00 82.31 461 ILE A N 1
ATOM 3623 C CA . ILE A 1 461 ? -3.246 -17.864 -3.724 1.00 82.31 461 ILE A CA 1
ATOM 3624 C C . ILE A 1 461 ? -2.849 -16.900 -2.617 1.00 82.31 461 ILE A C 1
ATOM 3626 O O . ILE A 1 461 ? -2.313 -17.322 -1.593 1.00 82.31 461 ILE A O 1
ATOM 3630 N N . ILE A 1 462 ? -3.158 -15.618 -2.796 1.00 86.19 462 ILE A N 1
ATOM 3631 C CA . ILE A 1 462 ? -2.871 -14.590 -1.796 1.00 86.19 462 ILE A CA 1
ATOM 3632 C C . ILE A 1 462 ? -4.171 -14.256 -1.045 1.00 86.19 462 ILE A C 1
ATOM 3634 O O . ILE A 1 462 ? -5.093 -13.679 -1.639 1.00 86.19 462 ILE A O 1
ATOM 3638 N N . PRO A 1 463 ? -4.293 -14.598 0.256 1.00 87.69 463 PRO A N 1
ATOM 3639 C CA . PRO A 1 463 ? -5.513 -14.348 1.026 1.00 87.69 463 PRO A CA 1
ATOM 3640 C C . PRO A 1 463 ? -5.903 -12.870 1.090 1.00 87.69 463 PRO A C 1
ATOM 3642 O O . PRO A 1 463 ? -7.087 -12.549 1.018 1.00 87.69 463 PRO A O 1
ATOM 3645 N N . LEU A 1 464 ? -4.922 -11.963 1.172 1.00 87.25 464 LEU A N 1
ATOM 3646 C CA . LEU A 1 464 ? -5.168 -10.518 1.193 1.00 87.25 464 LEU A CA 1
ATOM 3647 C C . LEU A 1 464 ? -5.836 -10.031 -0.100 1.00 87.25 464 LEU A C 1
ATOM 3649 O O . LEU A 1 464 ? -6.795 -9.264 -0.045 1.00 87.25 464 LEU A O 1
ATOM 3653 N N . VAL A 1 465 ? -5.358 -10.506 -1.253 1.00 89.06 465 VAL A N 1
ATOM 3654 C CA . VAL A 1 465 ? -5.936 -10.186 -2.564 1.00 89.06 465 VAL A CA 1
ATOM 3655 C C . VAL A 1 465 ? -7.382 -10.662 -2.624 1.00 89.06 465 VAL A C 1
ATOM 3657 O O . VAL A 1 465 ? -8.279 -9.875 -2.919 1.00 89.06 465 VAL A O 1
ATOM 3660 N N . ASN A 1 466 ? -7.620 -11.923 -2.256 1.00 89.06 466 ASN A N 1
ATOM 3661 C CA . ASN A 1 466 ? -8.959 -12.509 -2.231 1.00 89.06 466 ASN A CA 1
ATOM 3662 C C . ASN A 1 466 ? -9.908 -11.729 -1.319 1.00 89.06 466 ASN A C 1
ATOM 3664 O O . ASN A 1 466 ? -10.998 -11.369 -1.751 1.00 89.06 466 ASN A O 1
ATOM 3668 N N . TYR A 1 467 ? -9.472 -11.410 -0.097 1.00 89.88 467 TYR A N 1
ATOM 3669 C CA . TYR A 1 467 ? -10.249 -10.624 0.861 1.00 89.88 467 TYR A CA 1
ATOM 3670 C C . TYR A 1 467 ? -10.691 -9.275 0.281 1.00 89.88 467 TYR A C 1
ATOM 3672 O O . TYR A 1 467 ? -11.836 -8.856 0.470 1.00 89.88 467 TYR A O 1
ATOM 3680 N N . ARG A 1 468 ? -9.803 -8.583 -0.435 1.00 90.56 468 ARG A N 1
ATOM 3681 C CA . ARG A 1 468 ? -10.105 -7.262 -0.994 1.00 90.56 468 ARG A CA 1
ATOM 3682 C C . ARG A 1 468 ? -11.030 -7.320 -2.183 1.00 90.56 468 ARG A C 1
ATOM 3684 O O . ARG A 1 468 ? -12.001 -6.571 -2.208 1.00 90.56 468 ARG A O 1
ATOM 3691 N N . VAL A 1 469 ? -10.761 -8.226 -3.118 1.00 90.38 469 VAL A N 1
ATOM 3692 C CA . VAL A 1 469 ? -11.615 -8.412 -4.292 1.00 90.38 469 VAL A CA 1
ATOM 3693 C C . VAL A 1 469 ? -13.011 -8.849 -3.852 1.00 90.38 469 VAL A C 1
ATOM 3695 O O . VAL A 1 469 ? -13.991 -8.236 -4.262 1.00 90.38 469 VAL A O 1
ATOM 3698 N N . SER A 1 470 ? -13.127 -9.810 -2.927 1.00 90.31 470 SER A N 1
ATOM 3699 C CA . SER A 1 470 ? -14.434 -10.236 -2.409 1.00 90.31 470 SER A CA 1
ATOM 3700 C C . SER A 1 470 ? -15.167 -9.110 -1.681 1.00 90.31 470 SER A C 1
ATOM 3702 O O . SER A 1 470 ? -16.369 -8.941 -1.852 1.00 90.31 470 SER A O 1
ATOM 3704 N N . THR A 1 471 ? -14.456 -8.311 -0.879 1.00 89.19 471 THR A N 1
ATOM 3705 C CA . THR A 1 471 ? -15.057 -7.159 -0.191 1.00 89.19 471 THR A CA 1
ATOM 3706 C C . THR A 1 471 ? -15.535 -6.107 -1.191 1.00 89.19 471 THR A C 1
ATOM 3708 O O . THR A 1 471 ? -16.614 -5.547 -1.008 1.00 89.19 471 THR A O 1
ATOM 3711 N N . GLY A 1 472 ? -14.765 -5.861 -2.253 1.00 90.19 472 GLY A N 1
ATOM 3712 C CA . GLY A 1 472 ? -15.149 -4.977 -3.348 1.00 90.19 472 GLY A CA 1
ATOM 3713 C C . GLY A 1 472 ? -16.414 -5.454 -4.059 1.00 90.19 472 GLY A C 1
ATOM 3714 O O . GLY A 1 472 ? -17.362 -4.687 -4.195 1.00 90.19 472 GLY A O 1
ATOM 3715 N N . LEU A 1 473 ? -16.485 -6.737 -4.418 1.00 89.75 473 LEU A N 1
ATOM 3716 C CA . LEU A 1 473 ? -17.674 -7.328 -5.042 1.00 89.75 473 LEU A CA 1
ATOM 3717 C C . LEU A 1 473 ? -18.926 -7.192 -4.159 1.00 89.75 473 LEU A C 1
ATOM 3719 O O . LEU A 1 473 ? -19.958 -6.725 -4.635 1.00 89.75 473 LEU A O 1
ATOM 3723 N N . ILE A 1 474 ? -18.827 -7.507 -2.859 1.00 90.25 474 ILE A N 1
ATOM 3724 C CA . ILE A 1 474 ? -19.944 -7.341 -1.908 1.00 90.25 474 ILE A CA 1
ATOM 3725 C C . ILE A 1 474 ? -20.400 -5.877 -1.856 1.00 90.25 474 ILE A C 1
ATOM 3727 O O . ILE A 1 474 ? -21.594 -5.594 -1.903 1.00 90.25 474 ILE A O 1
ATOM 3731 N N . ARG A 1 475 ? -19.457 -4.930 -1.763 1.00 88.38 475 ARG A N 1
ATOM 3732 C CA . ARG A 1 475 ? -19.769 -3.493 -1.673 1.00 88.38 475 ARG A CA 1
ATOM 3733 C C . ARG A 1 475 ? -20.448 -2.948 -2.923 1.00 88.38 475 ARG A C 1
ATOM 3735 O O . ARG A 1 475 ? -21.232 -2.013 -2.804 1.00 88.38 475 ARG A O 1
ATOM 3742 N N . ASN A 1 476 ? -20.157 -3.527 -4.083 1.00 87.06 476 ASN A N 1
ATOM 3743 C CA . ASN A 1 476 ? -20.767 -3.136 -5.347 1.00 87.06 476 ASN A CA 1
ATOM 3744 C C . ASN A 1 476 ? -22.043 -3.931 -5.688 1.00 87.06 476 ASN A C 1
ATOM 3746 O O . ASN A 1 476 ? -22.646 -3.677 -6.725 1.00 87.06 476 ASN A O 1
ATOM 3750 N N . GLY A 1 477 ? -22.489 -4.852 -4.823 1.00 87.50 477 GLY A N 1
ATOM 3751 C CA . GLY A 1 477 ? -23.717 -5.628 -5.037 1.00 87.50 477 GLY A CA 1
ATOM 3752 C C . GLY A 1 477 ? -23.590 -6.739 -6.085 1.00 87.50 477 GLY A C 1
ATOM 3753 O O . GLY A 1 477 ? -24.586 -7.116 -6.694 1.00 87.50 477 GLY A O 1
ATOM 3754 N N . GLU A 1 478 ? -22.378 -7.251 -6.298 1.00 83.44 478 GLU A N 1
ATOM 3755 C CA . GLU A 1 478 ? -22.067 -8.282 -7.300 1.00 83.44 478 GLU A CA 1
ATOM 3756 C C . GLU A 1 478 ? -22.080 -9.717 -6.727 1.00 83.44 478 GLU A C 1
ATOM 3758 O O . GLU A 1 478 ? -21.848 -10.675 -7.466 1.00 83.44 478 GLU A O 1
ATOM 3763 N N . LEU A 1 479 ? -22.318 -9.874 -5.416 1.00 70.94 479 LEU A N 1
ATOM 3764 C CA . LEU A 1 479 ? -22.347 -11.156 -4.693 1.00 70.94 479 LEU A CA 1
ATOM 3765 C C . LEU A 1 479 ? -23.661 -11.399 -3.952 1.00 70.94 479 LEU A C 1
ATOM 3767 O O . LEU A 1 479 ? -24.208 -10.424 -3.385 1.00 70.94 479 LEU A O 1
#

Sequence (479 aa):
MMRMTSLLQDNNSITNSSITGTPLESQARSILASSIHSIPSTTSSSSSIYYYPKAYNSTDVNGVVDSTTLLLAARTLSKLGRSDLSWEFLRTLFRAQSSNGFLPKLVYLNHTNNDKQEFEGAAWKDFIGIYPGPKMFGDTASEEDVIQQSLDTETKVWSSNTIMATPHHATSILEIFYLSNQTLKDVNNLSIFYTKLQKWHTFMHQQVISNCSDGRDANYTFPCIVVRHPLETEIDMASPLWESALMNVTKIVKEEKWNSGISIPKEVKDSFDYPGDDIYNSYLYLLQCLNNEGNNNATSQSNTNYTNHDVFYSRCPFGMLDVGFSAALAKADTDMLMIGQILSDKNHLTRPTMDEMASTKTRSNRSLDMLNALWCEEKQSFFNRLVTLTETDDGWYSSNTTISLEASIAYNFFSMIDPMLNSSLVAKMSMQLLQRSGKLSFNCGDYPLWSVGGCKGSSPIIPLVNYRVSTGLIRNGEL

Organism: NCBI:txid267567

pLDDT: mean 82.22, std 17.29, range [26.67, 98.5]

Radius of gyration: 22.58 Å; chains: 1; bounding box: 52×52×72 Å

Foldseek 3Di:
DDDPPVPVVVLVLLQPPPPPDDPVVNVVSVQLSVQWDFACAPPDPDDTQAIAGNPDPDPQDPFKHFPVRLLVSLLVCLLSQNLVVSLRSVSRQLVQQWPQLFGFRMKGKWFDDPVPDDTPAQDQVGHPHPPVDLVLQDPPPPVVRQVPPDPRPTIGMDGSPQAGAQQLQLVSLLSSCVSYPVDPVSLVSLLVVLVSSLSNLCCCVPPFWFWFAAQVDRVDIAIFGKGLAPSNDPQQLQAPLLCVQCVVLLVVCVVVVDDPVDDDDVVLVPDPRNNDDSSVVSRSVSSNQSNVVSVVCVPPDPPDPVPPSQKDKGLGPWIKGFLLSLLSQLQSLVSSLVSLVCCCVPPPPSRDDPVSSVVSVVSNVRSVRNNVVQADPVVLWGFMWIFPWDQDPVSMTMGRYIHGRPFLFLSRLLNLLDLPDDLVSVVSVLVLQVDCADQNHQCLDDDDGFGGDHNPDDGDDDVVSRVSSVNSCVSNVND

Secondary structure (DSSP, 8-state):
-----HHHHHHHHHHHS---S-HHHHHHHHHHHHHEEEEE-SSSTT-EEEEEE-SSS-TT--SEEEHHHHHHHHHHHHHTT-HHHHHHHHHHHHTS--TT---BSEEEEEEB-TTSS-BSSPPGGG---SSSPGGGS-S---HHHHTTS-S-TTEEEEE-TTSBPPSTHHHHHHHHHHHS---HHHHHHHHHHHHHHHHHHHHIIIIIEEEEEETTEEEEEEEEE-BSSGGGS-S-TT-THHHHHTHHHHHHHHHTT---SSPPPHHHHTSTT---HHHHHHHHHHHHHHHHHHHHHTTT-SS-----TTSEEESSS--EE-HHHHHHHHHHHHHHHHHHHHHHHH-SSSPPPHHHHHHHHHHHHHHHHHHHHTEETTTTEE--EEE--EE-TTS-EEE-EEEE----BGGGGGGGG-TTS-HHHHHHHHHHHH-SSSTT----SSS--BSBSSS-S-PPB-HHHHHHHHHHHHHTT--